Protein AF-0000000078699206 (afdb_homodimer)

Foldseek 3Di:
DQPPAQLVLLLCLQLVLLVLQVVQLVVCVVLQLPVLNVLSVQLNVLSNQLSNCVSVVDDDVHHNQVSLLSNLLSVQLNLLLLLLQQLLDQAPVVSVVSSVCRNVVLNVLSVVGSLPVCSSVVSSVVSNVNNCCRCVPPVVHGAQFAPVLQVLLVVLQVQLVVLVVVQNPVNNCRSSNSVSSNSNSNSNSSRSSNVGGPRTHCRSPNPDPPPPPPPPPDDPD/DQPPAQLVLLLCLQLVLLVLQVVQLVVCVVLQLPVLNVLSVQLNVLSNQLSNCVSVVDDDVHHNQVSLLSNLLSVQLNLLLLLLQQLLDQAPVVSVVSSVCRNVVLNVLSVVGSLPVCSSVVSSVVSNVNNCCRCVPPVVHGAQFAPVLQVLLVVLQVQLVVLVVVQNPVNNCRSSNSVSSNSNSNSNSSRSSNVGGPRTHCRSPNPDPPPPPPPPPPDPD

InterPro domains:
  IPR021910 NGX6/PGAP6/MYMK [PF12036] (9-184)

pLDDT: mean 90.47, std 16.62, range [20.59, 98.69]

Sequence (442 aa):
MRHGESPAILFIMTVLSHLTMLPTPYLFYRRNYIFEFCCAVFGLLASFMYHTTESFGTAIFLTEIEWHRLDNVGVISMMGIWYVYLCCFQNPFVDMSCKCFCVFFTLVVQQKNPWDIRLTVSPILLFSLFPIVKHCLVEQRPPSISGKHLAYGLLCSCIGIIFFILGLNEHADRYRLYHSAWHFFAGLSAFFFWVMVKAPGCTGSYGHHRHDFVVRGGAIMMRHGESPAILFIMTVLSHLTMLPTPYLFYRRNYIFEFCCAVFGLLASFMYHTTESFGTAIFLTEIEWHRLDNVGVISMMGIWYVYLCCFQNPFVDMSCKCFCVFFTLVVQQKNPWDIRLTVSPILLFSLFPIVKHCLVEQRPPSISGKHLAYGLLCSCIGIIFFILGLNEHADRYRLYHSAWHFFAGLSAFFFWVMVKAPGCTGSYGHHRHDFVVRGGAIM

Radius of gyration: 24.21 Å; Cα contacts (8 Å, |Δi|>4): 643; chains: 2; bounding box: 87×62×54 Å

Solvent-accessible surface area (backbone atoms only — not comparable to full-atom values): 22036 Å² total; per-residue (Å²): 111,67,84,92,53,59,40,66,57,27,30,50,41,48,52,57,21,47,60,44,42,50,60,41,40,50,49,22,58,75,60,42,25,52,69,59,23,50,49,44,49,51,19,51,51,26,41,48,51,19,45,47,18,53,32,66,56,42,65,70,96,37,46,44,69,56,26,41,25,47,20,48,34,22,53,49,18,51,53,25,35,49,28,48,54,61,46,34,39,75,48,50,63,61,46,52,49,52,37,48,46,30,42,54,52,34,47,57,48,32,64,62,43,63,83,42,61,69,52,57,48,48,56,49,58,57,35,49,44,49,31,47,45,45,24,63,66,69,66,62,46,78,71,59,61,40,67,66,34,43,50,52,15,48,52,29,36,55,55,13,50,54,24,39,61,61,22,66,46,61,88,76,19,68,60,36,48,32,42,18,46,16,40,32,24,42,18,47,14,52,38,27,57,61,64,15,50,72,64,67,34,27,77,49,41,62,6,65,73,80,75,73,74,77,78,76,79,70,66,90,114,111,66,84,94,55,59,40,65,58,27,31,50,42,48,53,56,21,47,59,43,41,48,61,41,39,50,48,22,58,75,59,43,25,52,70,60,22,50,47,45,51,51,17,52,52,26,40,49,52,20,45,48,19,53,30,64,58,43,64,69,96,37,45,45,69,57,25,42,25,46,20,48,33,22,54,51,18,50,52,24,34,50,27,49,53,60,46,35,40,75,49,52,63,60,44,52,50,51,36,48,44,30,42,54,50,34,46,58,48,33,64,63,43,63,82,43,62,68,52,56,49,48,57,49,57,57,34,49,44,49,31,46,46,44,24,63,65,72,66,60,47,78,71,61,61,39,65,68,32,44,49,52,16,49,51,27,37,54,54,12,50,54,24,39,62,61,24,68,46,61,87,76,19,69,62,35,48,33,41,17,48,16,41,31,25,41,18,46,13,52,36,26,55,62,66,14,50,72,66,68,33,27,76,48,41,64,6,65,71,79,76,74,74,76,76,79,79,64,69,91,111

Secondary structure (DSSP, 8-state):
--TTS-HHHHHHHHHHGGGGGTHHHHHHHHTT-HHHHHHHHHHHHHHHHHHHHHHHT--BSB-HHHHHHHHHHHHHHHHHHHHHHHTT-S-HHHHHHHHHHHHHHHHHHHHH-TT-HHHHHHHHHHHTHHHIIIIIIIS-S---B-HHHHHHHHHHHHHHHHHHHHHS-TTTSGGGHHHHHHHHHHHHHHHHHHHTBSS--STT-TTB-------------/--TTS-HHHHHHHHHHGGGGGSHHHHHHHHTT-HHHHHHHHHHHHHHHHHHHHHHHT--BSB-HHHHHHHHHHHHHHHHHHHHHHHTT-S-HHHHHHHHHHHHHHHHHHHHH-TT-HHHHHHHHHHHTHHHIIIIIIIS-S---B-HHHHHHHHHHHHHHHHHHHHHS-TTTSGGGHHHHHHHHHHHHHHHHHHHTBSS--STT-TTB----------TT-

Structure (mmCIF, N/CA/C/O backbone):
data_AF-0000000078699206-model_v1
#
loop_
_entity.id
_entity.type
_entity.pdbx_description
1 polymer 'Uncharacterized protein'
#
loop_
_atom_site.group_PDB
_atom_site.id
_atom_site.type_symbol
_atom_site.label_atom_id
_atom_site.label_alt_id
_atom_site.label_comp_id
_atom_site.label_asym_id
_atom_site.label_entity_id
_atom_site.label_seq_id
_atom_site.pdbx_PDB_ins_code
_atom_site.Cartn_x
_atom_site.Cartn_y
_atom_site.Cartn_z
_atom_site.occupancy
_atom_site.B_iso_or_equiv
_atom_site.auth_seq_id
_atom_site.auth_comp_id
_atom_site.auth_asym_id
_atom_site.auth_atom_id
_atom_site.pdbx_PDB_model_num
ATOM 1 N N . MET A 1 1 ? -17.766 -24.719 2.361 1 62.56 1 MET A N 1
ATOM 2 C CA . MET A 1 1 ? -16.953 -25.906 2.633 1 62.56 1 MET A CA 1
ATOM 3 C C . MET A 1 1 ? -17.078 -26.922 1.505 1 62.56 1 MET A C 1
ATOM 5 O O . MET A 1 1 ? -18.109 -26.969 0.823 1 62.56 1 MET A O 1
ATOM 9 N N . ARG A 1 2 ? -15.875 -27.344 1.104 1 73.69 2 ARG A N 1
ATOM 10 C CA . ARG A 1 2 ? -15.859 -28.312 0.014 1 73.69 2 ARG A CA 1
ATOM 11 C C . ARG A 1 2 ? -16.328 -29.672 0.494 1 73.69 2 ARG A C 1
ATOM 13 O O . ARG A 1 2 ? -15.781 -30.234 1.452 1 73.69 2 ARG A O 1
ATOM 20 N N . HIS A 1 3 ? -17.438 -30.062 0.023 1 74.56 3 HIS A N 1
ATOM 21 C CA . HIS A 1 3 ? -18.078 -31.281 0.479 1 74.56 3 HIS A CA 1
ATOM 22 C C . HIS A 1 3 ? -17.203 -32.5 0.211 1 74.56 3 HIS A C 1
ATOM 24 O O . HIS A 1 3 ? -16.688 -32.656 -0.896 1 74.56 3 HIS A O 1
ATOM 30 N N . GLY A 1 4 ? -16.891 -33.281 1.255 1 81.75 4 GLY A N 1
ATOM 31 C CA . GLY A 1 4 ? -16.188 -34.531 1.133 1 81.75 4 GLY A CA 1
ATOM 32 C C . GLY A 1 4 ? -14.688 -34.406 1.249 1 81.75 4 GLY A C 1
ATOM 33 O O . GLY A 1 4 ? -13.961 -35.406 1.114 1 81.75 4 GLY A O 1
ATOM 34 N N . GLU A 1 5 ? -14.25 -33.25 1.431 1 90.19 5 GLU A N 1
ATOM 35 C CA . GLU A 1 5 ? -12.805 -33.031 1.547 1 90.19 5 GLU A CA 1
ATOM 36 C C . GLU A 1 5 ? -12.414 -32.656 2.969 1 90.19 5 GLU A C 1
ATOM 38 O O . GLU A 1 5 ? -13.141 -31.891 3.633 1 90.19 5 GLU A O 1
ATOM 43 N N . SER A 1 6 ? -11.375 -33.281 3.441 1 93.31 6 SER A N 1
ATOM 44 C CA . SER A 1 6 ? -10.844 -32.938 4.754 1 93.31 6 SER A CA 1
ATOM 45 C C . SER A 1 6 ? -10.281 -31.5 4.75 1 93.31 6 SER A C 1
ATOM 47 O O . SER A 1 6 ? -9.414 -31.172 3.938 1 93.31 6 SER A O 1
ATOM 49 N N . PRO A 1 7 ? -10.805 -30.688 5.633 1 93.75 7 PRO A N 1
ATOM 50 C CA . PRO A 1 7 ? -10.266 -29.312 5.719 1 93.75 7 PRO A CA 1
ATOM 51 C C . PRO A 1 7 ? -8.773 -29.281 6.023 1 93.75 7 PRO A C 1
ATOM 53 O O . PRO A 1 7 ? -8.055 -28.422 5.516 1 93.75 7 PRO A O 1
ATOM 56 N N . ALA A 1 8 ? -8.359 -30.156 6.816 1 94.56 8 ALA A N 1
ATOM 57 C CA . ALA A 1 8 ? -6.953 -30.219 7.199 1 94.56 8 ALA A CA 1
ATOM 58 C C . ALA A 1 8 ? -6.066 -30.531 5.992 1 94.56 8 ALA A C 1
ATOM 60 O O . ALA A 1 8 ? -5.016 -29.906 5.816 1 94.56 8 ALA A O 1
ATOM 61 N N . ILE A 1 9 ? -6.438 -31.422 5.215 1 94.31 9 ILE A N 1
ATOM 62 C CA . ILE A 1 9 ? -5.656 -31.781 4.035 1 94.31 9 ILE A CA 1
ATOM 63 C C . ILE A 1 9 ? -5.672 -30.641 3.035 1 94.31 9 ILE A C 1
ATOM 65 O O . ILE A 1 9 ? -4.641 -30.297 2.447 1 94.31 9 ILE A O 1
ATOM 69 N N . LEU A 1 10 ? -6.805 -30.078 2.855 1 94.12 10 LEU A N 1
ATOM 70 C CA . LEU A 1 10 ? -6.93 -28.922 1.979 1 94.12 10 LEU A CA 1
ATOM 71 C C . LEU A 1 10 ? -5.984 -27.797 2.416 1 94.12 10 LEU A C 1
ATOM 73 O O . LEU A 1 10 ? -5.281 -27.219 1.589 1 94.12 10 LEU A O 1
ATOM 77 N N . PHE A 1 11 ? -6 -27.562 3.65 1 95.12 11 PHE A N 1
ATOM 78 C CA . PHE A 1 11 ? -5.145 -26.531 4.227 1 95.12 11 PHE A CA 1
ATOM 79 C C . PHE A 1 11 ? -3.674 -26.859 3.994 1 95.12 11 PHE A C 1
ATOM 81 O O . PHE A 1 11 ? -2.91 -26 3.539 1 95.12 11 PHE A O 1
ATOM 88 N N . ILE A 1 12 ? -3.268 -28 4.289 1 95.12 12 ILE A N 1
ATOM 89 C CA . ILE A 1 12 ? -1.873 -28.406 4.148 1 95.12 12 ILE A CA 1
ATOM 90 C C . ILE A 1 12 ? -1.442 -28.281 2.689 1 95.12 12 ILE A C 1
ATOM 92 O O . ILE A 1 12 ? -0.369 -27.75 2.395 1 95.12 12 ILE A O 1
ATOM 96 N N . MET A 1 13 ? -2.273 -28.703 1.798 1 94 13 MET A N 1
ATOM 97 C CA . MET A 1 13 ? -1.946 -28.656 0.376 1 94 13 MET A CA 1
ATOM 98 C C . MET A 1 13 ? -1.778 -27.219 -0.095 1 94 13 MET A C 1
ATOM 100 O O . MET A 1 13 ? -0.779 -26.875 -0.734 1 94 13 MET A O 1
ATOM 104 N N . THR A 1 14 ? -2.648 -26.391 0.267 1 93 14 THR A N 1
ATOM 105 C CA . THR A 1 14 ? -2.625 -25.016 -0.236 1 93 14 THR A CA 1
ATOM 106 C C . THR A 1 14 ? -1.537 -24.203 0.46 1 93 14 THR A C 1
ATOM 108 O O . THR A 1 14 ? -0.838 -23.422 -0.181 1 93 14 THR A O 1
ATOM 111 N N . VAL A 1 15 ? -1.318 -24.438 1.715 1 93.25 15 VAL A N 1
ATOM 112 C CA . VAL A 1 15 ? -0.371 -23.625 2.48 1 93.25 15 VAL A CA 1
ATOM 113 C C . VAL A 1 15 ? 1.051 -24.125 2.225 1 93.25 15 VAL A C 1
ATOM 115 O O . VAL A 1 15 ? 1.977 -23.328 2.078 1 93.25 15 VAL A O 1
ATOM 118 N N . LEU A 1 16 ? 1.208 -25.422 2.133 1 93.12 16 LEU A N 1
ATOM 119 C CA . LEU A 1 16 ? 2.525 -26 1.881 1 93.12 16 LEU A CA 1
ATOM 120 C C . LEU A 1 16 ? 3.064 -25.547 0.527 1 93.12 16 LEU A C 1
ATOM 122 O O . LEU A 1 16 ? 4.273 -25.359 0.365 1 93.12 16 LEU A O 1
ATOM 126 N N . SER A 1 17 ? 2.182 -25.359 -0.371 1 93.56 17 SER A N 1
ATOM 127 C CA . SER A 1 17 ? 2.59 -24.953 -1.713 1 93.56 17 SER A CA 1
ATOM 128 C C . SER A 1 17 ? 3.219 -23.562 -1.705 1 93.56 17 SER A C 1
ATOM 130 O O . SER A 1 17 ? 3.91 -23.188 -2.652 1 93.56 17 SER A O 1
ATOM 132 N N . HIS A 1 18 ? 3.051 -22.766 -0.599 1 95 18 HIS A N 1
ATOM 133 C CA . HIS A 1 18 ? 3.641 -21.438 -0.482 1 95 18 HIS A CA 1
ATOM 134 C C . HIS A 1 18 ? 5.137 -21.531 -0.201 1 95 18 HIS A C 1
ATOM 136 O O . HIS A 1 18 ? 5.852 -20.531 -0.315 1 95 18 HIS A O 1
ATOM 142 N N . LEU A 1 19 ? 5.66 -22.641 0.143 1 94.56 19 LEU A N 1
ATOM 143 C CA . LEU A 1 19 ? 7.059 -22.797 0.537 1 94.56 19 LEU A CA 1
ATOM 144 C C . LEU A 1 19 ? 7.988 -22.344 -0.583 1 94.56 19 LEU A C 1
ATOM 146 O O . LEU A 1 19 ? 9.031 -21.734 -0.324 1 94.56 19 LEU A O 1
ATOM 150 N N . THR A 1 20 ? 7.594 -22.594 -1.799 1 95.5 20 THR A N 1
ATOM 151 C CA . THR A 1 20 ? 8.445 -22.219 -2.924 1 95.5 20 THR A CA 1
ATOM 152 C C . THR A 1 20 ? 8.422 -20.719 -3.152 1 95.5 20 THR A C 1
ATOM 154 O O . THR A 1 20 ? 9.219 -20.188 -3.928 1 95.5 20 THR A O 1
ATOM 157 N N . MET A 1 21 ? 7.602 -20.031 -2.402 1 97.12 21 MET A N 1
ATOM 158 C CA . MET A 1 21 ? 7.516 -18.578 -2.549 1 97.12 21 MET A CA 1
ATOM 159 C C . MET A 1 21 ? 8.422 -17.875 -1.545 1 97.12 21 MET A C 1
ATOM 161 O O . MET A 1 21 ? 8.68 -16.672 -1.667 1 97.12 21 MET A O 1
ATOM 165 N N . LEU A 1 22 ? 9.023 -18.547 -0.66 1 97.38 22 LEU A N 1
ATOM 166 C CA . LEU A 1 22 ? 9.773 -17.953 0.443 1 97.38 22 LEU A CA 1
ATOM 167 C C . LEU A 1 22 ? 11.156 -17.5 -0.022 1 97.38 22 LEU A C 1
ATOM 169 O O . LEU A 1 22 ? 11.68 -16.5 0.476 1 97.38 22 LEU A O 1
ATOM 173 N N . PRO A 1 23 ? 11.789 -18.141 -0.976 1 97.56 23 PRO A N 1
ATOM 174 C CA . PRO A 1 23 ? 13.117 -17.703 -1.405 1 97.56 23 PRO A CA 1
ATOM 175 C C . PRO A 1 23 ? 13.117 -16.281 -1.965 1 97.56 23 PRO A C 1
ATOM 177 O O . PRO A 1 23 ? 14.102 -15.547 -1.815 1 97.56 23 PRO A O 1
ATOM 180 N N . THR A 1 24 ? 12.039 -15.883 -2.539 1 98.06 24 THR A N 1
ATOM 181 C CA . THR A 1 24 ? 12 -14.57 -3.174 1 98.06 24 THR A CA 1
ATOM 182 C C . THR A 1 24 ? 12.023 -13.461 -2.125 1 98.06 24 THR A C 1
ATOM 184 O O . THR A 1 24 ? 12.875 -12.57 -2.178 1 98.06 24 THR A O 1
ATOM 187 N N . PRO A 1 25 ? 11.172 -13.484 -1.112 1 98 25 PRO A N 1
ATOM 188 C CA . PRO A 1 25 ? 11.312 -12.461 -0.067 1 98 25 PRO A CA 1
ATOM 189 C C . PRO A 1 25 ? 12.648 -12.547 0.658 1 98 25 PRO A C 1
ATOM 191 O O . PRO A 1 25 ? 13.18 -11.523 1.101 1 98 25 PRO A O 1
ATOM 194 N N . TYR A 1 26 ? 13.141 -13.719 0.793 1 97.75 26 TYR A N 1
ATOM 195 C CA . TYR A 1 26 ? 14.469 -13.852 1.387 1 97.75 26 TYR A CA 1
ATOM 196 C C . TYR A 1 26 ? 15.523 -13.148 0.536 1 97.75 26 TYR A C 1
ATOM 198 O O . TYR A 1 26 ? 16.406 -12.461 1.064 1 97.75 26 TYR A O 1
ATOM 206 N N . LEU A 1 27 ? 15.469 -13.305 -0.713 1 97.19 27 LEU A N 1
ATOM 207 C CA . LEU A 1 27 ? 16.344 -12.594 -1.637 1 97.19 27 LEU A CA 1
ATOM 208 C C . LEU A 1 27 ? 16.203 -11.086 -1.47 1 97.19 27 LEU A C 1
ATOM 210 O O . LEU A 1 27 ? 17.203 -10.367 -1.447 1 97.19 27 LEU A O 1
ATOM 214 N N . PHE A 1 28 ? 14.961 -10.602 -1.391 1 97.5 28 PHE A N 1
ATOM 215 C CA . PHE A 1 28 ? 14.719 -9.172 -1.205 1 97.5 28 PHE A CA 1
ATOM 216 C C . PHE A 1 28 ? 15.391 -8.672 0.07 1 97.5 28 PHE A C 1
ATOM 218 O O . PHE A 1 28 ? 16 -7.605 0.076 1 97.5 28 PHE A O 1
ATOM 225 N N . TYR A 1 29 ? 15.227 -9.477 1.073 1 95.81 29 TYR A N 1
ATOM 226 C CA . TYR A 1 29 ? 15.836 -9.133 2.352 1 95.81 29 TYR A CA 1
ATOM 227 C C . TYR A 1 29 ? 17.359 -9.047 2.229 1 95.81 29 TYR A C 1
ATOM 229 O O . TYR A 1 29 ? 17.969 -8.078 2.674 1 95.81 29 TYR A O 1
ATOM 237 N N . ARG A 1 30 ? 17.969 -9.93 1.562 1 94.94 30 ARG A N 1
ATOM 238 C CA . ARG A 1 30 ? 19.422 -10.008 1.42 1 94.94 30 ARG A CA 1
ATOM 239 C C . ARG A 1 30 ? 19.938 -8.875 0.546 1 94.94 30 ARG A C 1
ATOM 241 O O . ARG A 1 30 ? 21.047 -8.383 0.764 1 94.94 30 ARG A O 1
ATOM 248 N N . ARG A 1 31 ? 19.172 -8.445 -0.376 1 94 31 ARG A N 1
ATOM 249 C CA . ARG A 1 31 ? 19.609 -7.434 -1.327 1 94 31 ARG A CA 1
ATOM 250 C C . ARG A 1 31 ? 19.156 -6.043 -0.896 1 94 31 ARG A C 1
ATOM 252 O O . ARG A 1 31 ? 19.344 -5.07 -1.631 1 94 31 ARG A O 1
ATOM 259 N N . ASN A 1 32 ? 18.422 -6 0.175 1 92.5 32 ASN A N 1
ATOM 260 C CA . ASN A 1 32 ? 17.938 -4.746 0.733 1 92.5 32 ASN A CA 1
ATOM 261 C C . ASN A 1 32 ? 16.875 -4.109 -0.163 1 92.5 32 ASN A C 1
ATOM 263 O O . ASN A 1 32 ? 16.859 -2.889 -0.336 1 92.5 32 ASN A O 1
ATOM 267 N N . TYR A 1 33 ? 16.172 -5.008 -0.853 1 95.75 33 TYR A N 1
ATOM 268 C CA . TYR A 1 33 ? 14.953 -4.578 -1.538 1 95.75 33 TYR A CA 1
ATOM 269 C C . TYR A 1 33 ? 13.789 -4.461 -0.561 1 95.75 33 TYR A C 1
ATOM 271 O O . TYR A 1 33 ? 12.867 -5.285 -0.575 1 95.75 33 TYR A O 1
ATOM 279 N N . ILE A 1 34 ? 13.805 -3.467 0.218 1 94.69 34 ILE A N 1
ATOM 280 C CA . ILE A 1 34 ? 12.977 -3.389 1.417 1 94.69 34 ILE A CA 1
ATOM 281 C C . ILE A 1 34 ? 11.5 -3.293 1.023 1 94.69 34 ILE A C 1
ATOM 283 O O . ILE A 1 34 ? 10.656 -4.012 1.564 1 94.69 34 ILE A O 1
ATOM 287 N N . PHE A 1 35 ? 11.188 -2.422 0.13 1 96.81 35 PHE A N 1
ATOM 288 C CA . PHE A 1 35 ? 9.812 -2.258 -0.307 1 96.81 35 PHE A CA 1
ATOM 289 C C . PHE A 1 35 ? 9.266 -3.559 -0.884 1 96.81 35 PHE A C 1
ATOM 291 O O . PHE A 1 35 ? 8.156 -3.973 -0.553 1 96.81 35 PHE A O 1
ATOM 298 N N . GLU A 1 36 ? 10.055 -4.211 -1.727 1 98 36 GLU A N 1
ATOM 299 C CA . GLU A 1 36 ? 9.688 -5.496 -2.312 1 98 36 GLU A CA 1
ATOM 300 C C . GLU A 1 36 ? 9.461 -6.551 -1.232 1 98 36 GLU A C 1
ATOM 302 O O . GLU A 1 36 ? 8.508 -7.328 -1.303 1 98 36 GLU A O 1
ATOM 307 N N . PHE A 1 37 ? 10.391 -6.52 -0.327 1 98 37 PHE A N 1
ATOM 308 C CA . PHE A 1 37 ? 10.297 -7.461 0.784 1 98 37 PHE A CA 1
ATOM 309 C C . PHE A 1 37 ? 8.969 -7.305 1.518 1 98 37 PHE A C 1
ATOM 311 O O . PHE A 1 37 ? 8.258 -8.289 1.737 1 98 37 PHE A O 1
ATOM 318 N N . CYS A 1 38 ? 8.586 -6.117 1.856 1 97.94 38 CYS A N 1
ATOM 319 C CA . CYS A 1 38 ? 7.355 -5.84 2.596 1 97.94 38 CYS A CA 1
ATOM 320 C C . CYS A 1 38 ? 6.129 -6.242 1.786 1 97.94 38 CYS A C 1
ATOM 322 O O . CYS A 1 38 ? 5.207 -6.867 2.316 1 97.94 38 CYS A O 1
ATOM 324 N N . CYS A 1 39 ? 6.117 -5.902 0.538 1 98.56 39 CYS A N 1
ATOM 325 C CA . CYS A 1 39 ? 4.996 -6.242 -0.329 1 98.56 39 CYS A CA 1
ATOM 326 C C . CYS A 1 39 ? 4.855 -7.754 -0.471 1 98.56 39 CYS A C 1
ATOM 328 O O . CYS A 1 39 ? 3.74 -8.281 -0.458 1 98.56 39 CYS A O 1
ATOM 330 N N . ALA A 1 40 ? 6.012 -8.406 -0.608 1 98.44 40 ALA A N 1
ATOM 331 C CA . ALA A 1 40 ? 5.988 -9.859 -0.753 1 98.44 40 ALA A CA 1
ATOM 332 C C . ALA A 1 40 ? 5.465 -10.531 0.516 1 98.44 40 ALA A C 1
ATOM 334 O O . ALA A 1 40 ? 4.66 -11.461 0.448 1 98.44 40 ALA A O 1
ATOM 335 N N . VAL A 1 41 ? 5.883 -10.062 1.604 1 98.06 41 VAL A N 1
ATOM 336 C CA . VAL A 1 41 ? 5.445 -10.625 2.879 1 98.06 41 VAL A CA 1
ATOM 337 C C . VAL A 1 41 ? 3.947 -10.391 3.061 1 98.06 41 VAL A C 1
ATOM 339 O O . VAL A 1 41 ? 3.217 -11.289 3.484 1 98.06 41 VAL A O 1
ATOM 342 N N . PHE A 1 42 ? 3.5 -9.234 2.74 1 98.62 42 PHE A N 1
ATOM 343 C CA . PHE A 1 42 ? 2.072 -8.945 2.811 1 98.62 42 PHE A CA 1
ATOM 344 C C . PHE A 1 42 ? 1.282 -9.914 1.937 1 98.62 42 PHE A C 1
ATOM 346 O O . PHE A 1 42 ? 0.267 -10.461 2.369 1 98.62 42 PHE A O 1
ATOM 353 N N . GLY A 1 43 ? 1.755 -10.047 0.708 1 98 43 GLY A N 1
ATOM 354 C CA . GLY A 1 43 ? 1.079 -10.953 -0.205 1 98 43 GLY A CA 1
ATOM 355 C C . GLY A 1 43 ? 1.017 -12.383 0.308 1 98 43 GLY A C 1
ATOM 356 O O . GLY A 1 43 ? -0.024 -13.039 0.213 1 98 43 GLY A O 1
ATOM 357 N N . LEU A 1 44 ? 2.129 -12.82 0.854 1 97.69 44 LEU A N 1
ATOM 358 C CA . LEU A 1 44 ? 2.197 -14.18 1.377 1 97.69 44 LEU A CA 1
ATOM 359 C C . LEU A 1 44 ? 1.251 -14.359 2.561 1 97.69 44 LEU A C 1
ATOM 361 O O . LEU A 1 44 ? 0.553 -15.367 2.656 1 97.69 44 LEU A O 1
ATOM 365 N N . LEU A 1 45 ? 1.179 -13.367 3.396 1 97.44 45 LEU A N 1
ATOM 366 C CA . LEU A 1 45 ? 0.309 -13.43 4.566 1 97.44 45 LEU A CA 1
ATOM 367 C C . LEU A 1 45 ? -1.159 -13.398 4.152 1 97.44 45 LEU A C 1
ATOM 369 O O . LEU A 1 45 ? -1.975 -14.148 4.695 1 97.44 45 LEU A O 1
ATOM 373 N N . ALA A 1 46 ? -1.471 -12.57 3.236 1 98.06 46 ALA A N 1
ATOM 374 C CA . ALA A 1 46 ? -2.844 -12.508 2.744 1 98.06 46 ALA A CA 1
ATOM 375 C C . ALA A 1 46 ? -3.262 -13.828 2.105 1 98.06 46 ALA A C 1
ATOM 377 O O . ALA A 1 46 ? -4.375 -14.305 2.324 1 98.06 46 ALA A O 1
ATOM 378 N N . SER A 1 47 ? -2.355 -14.414 1.343 1 97.38 47 SER A N 1
ATOM 379 C CA . SER A 1 47 ? -2.635 -15.695 0.71 1 97.38 47 SER A CA 1
ATOM 380 C C . SER A 1 47 ? -2.809 -16.797 1.75 1 97.38 47 SER A C 1
ATOM 382 O O . SER A 1 47 ? -3.703 -17.641 1.63 1 97.38 47 SER A O 1
ATOM 384 N N . PHE A 1 48 ? -1.979 -16.766 2.701 1 96.75 48 PHE A N 1
ATOM 385 C CA . PHE A 1 48 ? -2.082 -17.734 3.799 1 96.75 48 PHE A CA 1
ATOM 386 C C . PHE A 1 48 ? -3.445 -17.625 4.477 1 96.75 48 PHE A C 1
ATOM 388 O O . PHE A 1 48 ? -4.113 -18.641 4.688 1 96.75 48 PHE A O 1
ATOM 395 N N . MET A 1 49 ? -3.881 -16.453 4.777 1 97.25 49 MET A N 1
ATOM 396 C CA . MET A 1 49 ? -5.156 -16.25 5.457 1 97.25 49 MET A CA 1
ATOM 397 C C . MET A 1 49 ? -6.32 -16.625 4.551 1 97.25 49 MET A C 1
ATOM 399 O O . MET A 1 49 ? -7.305 -17.219 5.008 1 97.25 49 MET A O 1
ATOM 403 N N . TYR A 1 50 ? -6.191 -16.297 3.301 1 96.5 50 TYR A N 1
ATOM 404 C CA . TYR A 1 50 ? -7.227 -16.641 2.334 1 96.5 50 TYR A CA 1
ATOM 405 C C . TYR A 1 50 ? -7.441 -18.156 2.289 1 96.5 50 TYR A C 1
ATOM 407 O O . TYR A 1 50 ? -8.57 -18.625 2.436 1 96.5 50 TYR A O 1
ATOM 415 N N . HIS A 1 51 ? -6.43 -18.875 2.146 1 95.25 51 HIS A N 1
ATOM 416 C CA . HIS A 1 51 ? -6.543 -20.328 2.008 1 95.25 51 HIS A CA 1
ATOM 417 C C . HIS A 1 51 ? -6.922 -20.984 3.334 1 95.25 51 HIS A C 1
ATOM 419 O O . HIS A 1 51 ? -7.582 -22.016 3.352 1 95.25 51 HIS A O 1
ATOM 425 N N . THR A 1 52 ? -6.457 -20.359 4.441 1 95.31 52 THR A N 1
ATOM 426 C CA . THR A 1 52 ? -6.906 -20.844 5.738 1 95.31 52 THR A CA 1
ATOM 427 C C . THR A 1 52 ? -8.422 -20.703 5.875 1 95.31 52 THR A C 1
ATOM 429 O O . THR A 1 52 ? -9.102 -21.672 6.242 1 95.31 52 THR A O 1
ATOM 432 N N . THR A 1 53 ? -8.938 -19.562 5.527 1 95.38 53 THR A N 1
ATOM 433 C CA . THR A 1 53 ? -10.375 -19.344 5.613 1 95.38 53 THR A CA 1
ATOM 434 C C . THR A 1 53 ? -11.125 -20.234 4.621 1 95.38 53 THR A C 1
ATOM 436 O O . THR A 1 53 ? -12.211 -20.719 4.922 1 95.38 53 THR A O 1
ATOM 439 N N . GLU A 1 54 ? -10.594 -20.391 3.508 1 91.94 54 GLU A N 1
ATOM 440 C CA . GLU A 1 54 ? -11.18 -21.266 2.504 1 91.94 54 GLU A CA 1
ATOM 441 C C . GLU A 1 54 ? -11.227 -22.703 2.992 1 91.94 54 GLU A C 1
ATOM 443 O O . GLU A 1 54 ? -12.242 -23.391 2.842 1 91.94 54 GLU A O 1
ATOM 448 N N . SER A 1 55 ? -10.164 -23.156 3.557 1 92.81 55 SER A N 1
ATOM 449 C CA . SER A 1 55 ? -10.031 -24.562 3.963 1 92.81 55 SER A CA 1
ATOM 450 C C . SER A 1 55 ? -10.969 -24.891 5.117 1 92.81 55 SER A C 1
ATOM 452 O O . SER A 1 55 ? -11.555 -25.969 5.152 1 92.81 55 SER A O 1
ATOM 454 N N . PHE A 1 56 ? -11.156 -23.984 6.004 1 94.44 56 PHE A N 1
ATOM 455 C CA . PHE A 1 56 ? -11.914 -24.281 7.211 1 94.44 56 PHE A CA 1
ATOM 456 C C . PHE A 1 56 ? -13.305 -23.656 7.148 1 94.44 56 PHE A C 1
ATOM 458 O O . PHE A 1 56 ? -14.141 -23.891 8.031 1 94.44 56 PHE A O 1
ATOM 465 N N . GLY A 1 57 ? -13.531 -22.938 6.188 1 92.19 57 GLY A N 1
ATOM 466 C CA . GLY A 1 57 ? -14.852 -22.375 5.973 1 92.19 57 GLY A CA 1
ATOM 467 C C . GLY A 1 57 ? -15.266 -21.406 7.062 1 92.19 57 GLY A C 1
ATOM 468 O O . GLY A 1 57 ? -16.422 -21.406 7.496 1 92.19 57 GLY A O 1
ATOM 469 N N . THR A 1 58 ? -14.281 -20.75 7.633 1 92.31 58 THR A N 1
ATOM 470 C CA . THR A 1 58 ? -14.562 -19.812 8.719 1 92.31 58 THR A CA 1
ATOM 471 C C . THR A 1 58 ? -13.828 -18.5 8.492 1 92.31 58 THR A C 1
ATOM 473 O O . THR A 1 58 ? -12.734 -18.469 7.922 1 92.31 58 THR A O 1
ATOM 476 N N . ALA A 1 59 ? -14.523 -17.484 8.875 1 95.06 59 ALA A N 1
ATOM 477 C CA . ALA A 1 59 ? -13.898 -16.156 8.836 1 95.06 59 ALA A CA 1
ATOM 478 C C . ALA A 1 59 ? -12.859 -16.016 9.938 1 95.06 59 ALA A C 1
ATOM 480 O O . ALA A 1 59 ? -13.078 -16.469 11.07 1 95.06 59 ALA A O 1
ATOM 481 N N . ILE A 1 60 ? -11.766 -15.508 9.578 1 95.81 60 ILE A N 1
ATOM 482 C CA . ILE A 1 60 ? -10.742 -15.102 10.531 1 95.81 60 ILE A CA 1
ATOM 483 C C . ILE A 1 60 ? -10.531 -13.586 10.445 1 95.81 60 ILE A C 1
ATOM 485 O O . ILE A 1 60 ? -9.758 -13.117 9.609 1 95.81 60 ILE A O 1
ATOM 489 N N . PHE A 1 61 ? -11.164 -12.828 11.289 1 96.19 61 PHE A N 1
ATOM 490 C CA . PHE A 1 61 ? -11.234 -11.375 11.258 1 96.19 61 PHE A CA 1
ATOM 491 C C . PHE A 1 61 ? -11.922 -10.891 9.984 1 96.19 61 PHE A C 1
ATOM 493 O O . PHE A 1 61 ? -12.859 -10.094 10.047 1 96.19 61 PHE A O 1
ATOM 500 N N . LEU A 1 62 ? -11.555 -11.398 8.82 1 97.75 62 LEU A N 1
ATOM 501 C CA . LEU A 1 62 ? -12.164 -11.133 7.527 1 97.75 62 LEU A CA 1
ATOM 502 C C . LEU A 1 62 ? -12.789 -12.398 6.953 1 97.75 62 LEU A C 1
ATOM 504 O O . LEU A 1 62 ? -12.422 -13.508 7.348 1 97.75 62 LEU A O 1
ATOM 508 N N . THR A 1 63 ? -13.711 -12.148 6.078 1 96.94 63 THR A N 1
ATOM 509 C CA . THR A 1 63 ? -14.312 -13.266 5.352 1 96.94 63 THR A CA 1
ATOM 510 C C . THR A 1 63 ? -13.383 -13.758 4.246 1 96.94 63 THR A C 1
ATOM 512 O O . THR A 1 63 ? -12.383 -13.102 3.934 1 96.94 63 THR A O 1
ATOM 515 N N . GLU A 1 64 ? -13.734 -14.883 3.689 1 94.94 64 GLU A N 1
ATOM 516 C CA . GLU A 1 64 ? -12.953 -15.484 2.613 1 94.94 64 GLU A CA 1
ATOM 517 C C . GLU A 1 64 ? -12.789 -14.516 1.442 1 94.94 64 GLU A C 1
ATOM 519 O O . GLU A 1 64 ? -11.68 -14.328 0.938 1 94.94 64 GLU A O 1
ATOM 524 N N . ILE A 1 65 ? -13.859 -13.914 1.013 1 95 65 ILE A N 1
ATOM 525 C CA . ILE A 1 65 ? -13.812 -13.039 -0.15 1 95 65 ILE A CA 1
ATOM 526 C C . ILE A 1 65 ? -12.969 -11.805 0.173 1 95 65 ILE A C 1
ATOM 528 O O . ILE A 1 65 ? -12.258 -11.281 -0.692 1 95 65 ILE A O 1
ATOM 532 N N . GLU A 1 66 ? -12.984 -11.32 1.402 1 97.44 66 GLU A N 1
ATOM 533 C CA . GLU A 1 66 ? -12.195 -10.172 1.82 1 97.44 66 GLU A CA 1
ATOM 534 C C . GLU A 1 66 ? -10.703 -10.5 1.833 1 97.44 66 GLU A C 1
ATOM 536 O O . GLU A 1 66 ? -9.883 -9.695 1.39 1 97.44 66 GLU A O 1
ATOM 541 N N . TRP A 1 67 ? -10.398 -11.664 2.283 1 97.69 67 TRP A N 1
ATOM 542 C CA . TRP A 1 67 ? -9.008 -12.094 2.225 1 97.69 67 TRP A CA 1
ATOM 543 C C . TRP A 1 67 ? -8.57 -12.344 0.783 1 97.69 67 TRP A C 1
ATOM 545 O O . TRP A 1 67 ? -7.422 -12.086 0.42 1 97.69 67 TRP A O 1
ATOM 555 N N . HIS A 1 68 ? -9.461 -12.883 -0.021 1 96.56 68 HIS A N 1
ATOM 556 C CA . HIS A 1 68 ? -9.156 -13.102 -1.432 1 96.56 68 HIS A CA 1
ATOM 557 C C . HIS A 1 68 ? -8.797 -11.789 -2.121 1 96.56 68 HIS A C 1
ATOM 559 O O . HIS A 1 68 ? -7.883 -11.742 -2.943 1 96.56 68 HIS A O 1
ATOM 565 N N . ARG A 1 69 ? -9.461 -10.773 -1.769 1 97.94 69 ARG A N 1
ATOM 566 C CA . ARG A 1 69 ? -9.18 -9.445 -2.305 1 97.94 69 ARG A CA 1
ATOM 567 C C . ARG A 1 69 ? -7.762 -9.008 -1.969 1 97.94 69 ARG A C 1
ATOM 569 O O . ARG A 1 69 ? -7.023 -8.547 -2.844 1 97.94 69 ARG A O 1
ATOM 576 N N . LEU A 1 70 ? -7.426 -9.148 -0.713 1 98.44 70 LEU A N 1
ATOM 577 C CA . LEU A 1 70 ? -6.09 -8.758 -0.275 1 98.44 70 LEU A CA 1
ATOM 578 C C . LEU A 1 70 ? -5.027 -9.648 -0.903 1 98.44 70 LEU A C 1
ATOM 580 O O . LEU A 1 70 ? -3.926 -9.188 -1.217 1 98.44 70 LEU A O 1
ATOM 584 N N . ASP A 1 71 ? -5.316 -10.93 -1.042 1 97.75 71 ASP A N 1
ATOM 585 C CA . ASP A 1 71 ? -4.438 -11.859 -1.738 1 97.75 71 ASP A CA 1
ATOM 586 C C . ASP A 1 71 ? -4.16 -11.391 -3.166 1 97.75 71 ASP A C 1
ATOM 588 O O . ASP A 1 71 ? -3.008 -11.344 -3.598 1 97.75 71 ASP A O 1
ATOM 592 N N . ASN A 1 72 ? -5.219 -11.008 -3.855 1 97.62 72 ASN A N 1
ATOM 593 C CA . ASN A 1 72 ? -5.082 -10.477 -5.207 1 97.62 72 ASN A CA 1
ATOM 594 C C . ASN A 1 72 ? -4.254 -9.195 -5.223 1 97.62 72 ASN A C 1
ATOM 596 O O . ASN A 1 72 ? -3.43 -8.992 -6.117 1 97.62 72 ASN A O 1
ATOM 600 N N . VAL A 1 73 ? -4.469 -8.352 -4.277 1 98.38 73 VAL A N 1
ATOM 601 C CA . VAL A 1 73 ? -3.697 -7.117 -4.184 1 98.38 73 VAL A CA 1
ATOM 602 C C . VAL A 1 73 ? -2.211 -7.445 -4.055 1 98.38 73 VAL A C 1
ATOM 604 O O . VAL A 1 73 ? -1.376 -6.836 -4.727 1 98.38 73 VAL A O 1
ATOM 607 N N . GLY A 1 74 ? -1.956 -8.414 -3.201 1 98.12 74 GLY A N 1
ATOM 608 C CA . GLY A 1 74 ? -0.572 -8.812 -3.008 1 98.12 74 GLY A CA 1
ATOM 609 C C . GLY A 1 74 ? 0.078 -9.344 -4.27 1 98.12 74 GLY A C 1
ATOM 610 O O . GLY A 1 74 ? 1.122 -8.844 -4.695 1 98.12 74 GLY A O 1
ATOM 611 N N . VAL A 1 75 ? -0.513 -10.266 -4.914 1 96.25 75 VAL A N 1
ATOM 612 C CA . VAL A 1 75 ? 0.098 -10.969 -6.039 1 96.25 75 VAL A CA 1
ATOM 613 C C . VAL A 1 75 ? 0.18 -10.031 -7.242 1 96.25 75 VAL A C 1
ATOM 615 O O . VAL A 1 75 ? 1.214 -9.961 -7.91 1 96.25 75 VAL A O 1
ATOM 618 N N . ILE A 1 76 ? -0.878 -9.289 -7.516 1 97.88 76 ILE A N 1
ATOM 619 C CA . ILE A 1 76 ? -0.91 -8.406 -8.672 1 97.88 76 ILE A CA 1
ATOM 620 C C . ILE A 1 76 ? 0.096 -7.273 -8.484 1 97.88 76 ILE A C 1
ATOM 622 O O . ILE A 1 76 ? 0.813 -6.91 -9.422 1 97.88 76 ILE A O 1
ATOM 626 N N . SER A 1 77 ? 0.134 -6.73 -7.297 1 98.69 77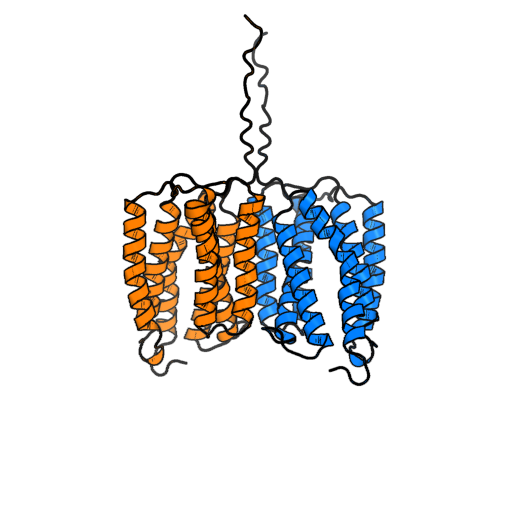 SER A N 1
ATOM 627 C CA . SER A 1 77 ? 1.114 -5.688 -7.008 1 98.69 77 SER A CA 1
ATOM 628 C C . SER A 1 77 ? 2.537 -6.195 -7.219 1 98.69 77 SER A C 1
ATOM 630 O O . SER A 1 77 ? 3.373 -5.492 -7.789 1 98.69 77 SER A O 1
ATOM 632 N N . MET A 1 78 ? 2.793 -7.414 -6.75 1 98.38 78 MET A N 1
ATOM 633 C CA . MET A 1 78 ? 4.137 -7.969 -6.883 1 98.38 78 MET A CA 1
ATOM 634 C C . MET A 1 78 ? 4.496 -8.18 -8.352 1 98.38 78 MET A C 1
ATOM 636 O O . MET A 1 78 ? 5.652 -8.023 -8.742 1 98.38 78 MET A O 1
ATOM 640 N N . MET A 1 79 ? 3.545 -8.531 -9.117 1 97.62 79 MET A N 1
ATOM 641 C CA . MET A 1 79 ? 3.795 -8.648 -10.555 1 97.62 79 MET A CA 1
ATOM 642 C C . MET A 1 79 ? 4.125 -7.289 -11.156 1 97.62 79 MET A C 1
ATOM 644 O O . MET A 1 79 ? 5.043 -7.172 -11.977 1 97.62 79 MET A O 1
ATOM 648 N N . GLY A 1 80 ? 3.389 -6.336 -10.773 1 98.62 80 GLY A N 1
ATOM 649 C CA . GLY A 1 80 ? 3.688 -4.984 -11.219 1 98.62 80 GLY A CA 1
ATOM 650 C C . GLY A 1 80 ? 5.062 -4.504 -10.789 1 98.62 80 GLY A C 1
ATOM 651 O O . GLY A 1 80 ? 5.805 -3.928 -11.586 1 98.62 80 GLY A O 1
ATOM 652 N N . ILE A 1 81 ? 5.371 -4.715 -9.562 1 98.62 81 ILE A N 1
ATOM 653 C CA . ILE A 1 81 ? 6.66 -4.312 -9.008 1 98.62 81 ILE A CA 1
ATOM 654 C C . ILE A 1 81 ? 7.785 -5.02 -9.758 1 98.62 81 ILE A C 1
ATOM 656 O O . ILE A 1 81 ? 8.844 -4.434 -9.992 1 98.62 81 ILE A O 1
ATOM 660 N N . TRP A 1 82 ? 7.562 -6.254 -10.125 1 98.38 82 TRP A N 1
ATOM 661 C CA . TRP A 1 82 ? 8.547 -6.984 -10.914 1 98.38 82 TRP A CA 1
ATOM 662 C C . TRP A 1 82 ? 8.742 -6.336 -12.281 1 98.38 82 TRP A C 1
ATOM 664 O O . TRP A 1 82 ? 9.867 -6.211 -12.766 1 98.38 82 TRP A O 1
ATOM 674 N N . TYR A 1 83 ? 7.648 -5.891 -12.914 1 98.44 83 TYR A N 1
ATOM 675 C CA . TYR A 1 83 ? 7.758 -5.188 -14.188 1 98.44 83 TYR A CA 1
ATOM 676 C C . TYR A 1 83 ? 8.578 -3.912 -14.039 1 98.44 83 TYR A C 1
ATOM 678 O O . TYR A 1 83 ? 9.398 -3.588 -14.906 1 98.44 83 TYR A O 1
ATOM 686 N N . VAL A 1 84 ? 8.344 -3.213 -12.961 1 98.44 84 VAL A N 1
ATOM 687 C CA . VAL A 1 84 ? 9.109 -1.995 -12.703 1 98.44 84 VAL A CA 1
ATOM 688 C C . VAL A 1 84 ? 10.578 -2.34 -1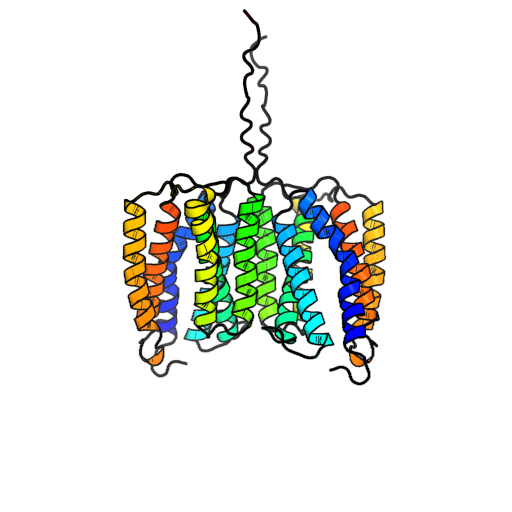2.484 1 98.44 84 VAL A C 1
ATOM 690 O O . VAL A 1 84 ? 11.469 -1.634 -12.969 1 98.44 84 VAL A O 1
ATOM 693 N N . TYR A 1 85 ? 10.82 -3.422 -11.773 1 97.81 85 TYR A N 1
ATOM 694 C CA . TYR A 1 85 ? 12.172 -3.914 -11.547 1 97.81 85 TYR A CA 1
ATOM 695 C C . TYR A 1 85 ? 12.891 -4.16 -12.867 1 97.81 85 TYR A C 1
ATOM 697 O O . TYR A 1 85 ? 14.07 -3.838 -13.008 1 97.81 85 TYR A O 1
ATOM 705 N N . LEU A 1 86 ? 12.203 -4.641 -13.82 1 97.5 86 LEU A N 1
ATOM 706 C CA . LEU A 1 86 ? 12.773 -4.957 -15.125 1 97.5 86 LEU A CA 1
ATOM 707 C C . LEU A 1 86 ? 13.18 -3.688 -15.867 1 97.5 86 LEU A C 1
ATOM 709 O O . LEU A 1 86 ? 13.969 -3.742 -16.812 1 97.5 86 LEU A O 1
ATOM 713 N N . CYS A 1 87 ? 12.641 -2.609 -15.469 1 97.25 87 CYS A N 1
ATOM 714 C CA . CYS A 1 87 ? 12.977 -1.352 -16.125 1 97.25 87 CYS A CA 1
ATOM 715 C C . CYS A 1 87 ? 14.375 -0.891 -15.742 1 97.25 87 CYS A C 1
ATOM 717 O O . CYS A 1 87 ? 14.977 -0.061 -16.422 1 97.25 87 CYS A O 1
ATOM 719 N N . CYS A 1 88 ? 14.859 -1.34 -14.562 1 96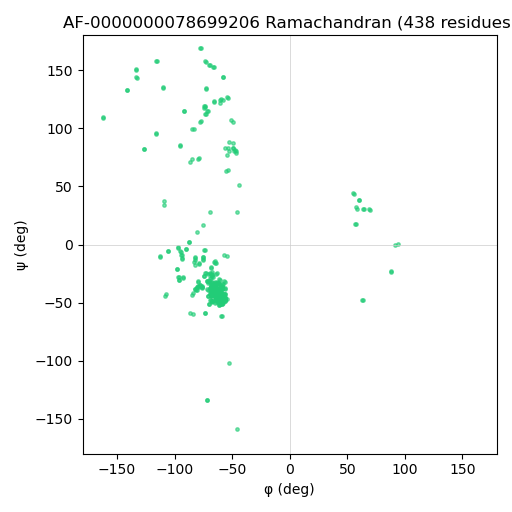.12 88 CYS A N 1
ATOM 720 C CA . CYS A 1 88 ? 16.188 -0.975 -14.102 1 96.12 88 CYS A CA 1
ATOM 721 C C . CYS A 1 88 ? 16.359 0.539 -14.039 1 96.12 88 CYS A C 1
ATOM 723 O O . CYS A 1 88 ? 17.344 1.078 -14.523 1 96.12 88 CYS A O 1
ATOM 725 N N . PHE A 1 89 ? 15.312 1.221 -13.5 1 95.19 89 PHE A N 1
ATOM 726 C CA . PHE A 1 89 ? 15.375 2.672 -13.375 1 95.19 89 PHE A CA 1
ATOM 727 C C . PHE A 1 89 ? 16.578 3.092 -12.539 1 95.19 89 PHE A C 1
ATOM 729 O O . PHE A 1 89 ? 16.875 2.455 -11.523 1 95.19 89 PHE A O 1
ATOM 736 N N . GLN A 1 90 ? 17.156 4.219 -12.938 1 92.81 90 GLN A N 1
ATOM 737 C CA . GLN A 1 90 ? 18.266 4.781 -12.18 1 92.81 90 GLN A CA 1
ATOM 738 C C . GLN A 1 90 ? 17.797 5.891 -11.242 1 92.81 90 GLN A C 1
ATOM 740 O O . GLN A 1 90 ? 18.5 6.254 -10.297 1 92.81 90 GLN A O 1
ATOM 745 N N . ASN A 1 91 ? 16.688 6.414 -11.547 1 92.88 91 ASN A N 1
ATOM 746 C CA . ASN A 1 91 ? 16.094 7.473 -10.734 1 92.88 91 ASN A CA 1
ATOM 747 C C . ASN A 1 91 ? 15.156 6.91 -9.664 1 92.88 91 ASN A C 1
ATOM 749 O O . ASN A 1 91 ? 14.102 6.363 -9.984 1 92.88 91 ASN A O 1
ATOM 753 N N . PRO A 1 92 ? 15.445 7.055 -8.414 1 92.06 92 PRO A N 1
ATOM 754 C CA . PRO A 1 92 ? 14.641 6.48 -7.332 1 92.06 92 PRO A CA 1
ATOM 755 C C . PRO A 1 92 ? 13.219 7.027 -7.305 1 92.06 92 PRO A C 1
ATOM 757 O O . PRO A 1 92 ? 12.289 6.316 -6.914 1 92.06 92 PRO A O 1
ATOM 760 N N . PHE A 1 93 ? 13.078 8.273 -7.656 1 92.62 93 PHE A N 1
ATOM 761 C CA . PHE A 1 93 ? 11.75 8.867 -7.668 1 92.62 93 PHE A CA 1
ATOM 762 C C . PHE A 1 93 ? 10.836 8.141 -8.648 1 92.62 93 PHE A C 1
ATOM 764 O O . PHE A 1 93 ? 9.703 7.801 -8.32 1 92.62 93 PHE A O 1
ATOM 771 N N . VAL A 1 94 ? 11.383 7.895 -9.812 1 94.88 94 VAL A N 1
ATOM 772 C CA . VAL A 1 94 ? 10.609 7.215 -10.852 1 94.88 94 VAL A CA 1
ATOM 773 C C . VAL A 1 94 ? 10.352 5.77 -10.438 1 94.88 94 VAL A C 1
ATOM 775 O O . VAL A 1 94 ? 9.219 5.281 -10.523 1 94.88 94 VAL A O 1
ATOM 778 N N . ASP A 1 95 ? 11.305 5.109 -9.938 1 96.12 95 ASP A N 1
ATOM 779 C CA . ASP A 1 95 ? 11.219 3.705 -9.547 1 96.12 95 ASP A CA 1
ATOM 780 C C . ASP A 1 95 ? 10.156 3.502 -8.461 1 96.12 95 ASP A C 1
ATOM 782 O O . ASP A 1 95 ? 9.203 2.746 -8.656 1 96.12 95 ASP A O 1
ATOM 786 N N . MET A 1 96 ? 10.234 4.273 -7.426 1 95.75 96 MET A N 1
ATOM 787 C CA . MET A 1 96 ? 9.32 4.125 -6.297 1 95.75 96 MET A CA 1
ATOM 788 C C . MET A 1 96 ? 7.918 4.578 -6.668 1 95.75 96 MET A C 1
ATOM 790 O O . MET A 1 96 ? 6.93 3.969 -6.25 1 95.75 96 MET A O 1
ATOM 794 N N . SER A 1 97 ? 7.836 5.637 -7.434 1 96.75 97 SER A N 1
ATOM 795 C CA . SER A 1 97 ? 6.52 6.102 -7.859 1 96.75 97 SER A CA 1
ATOM 796 C C . SER A 1 97 ? 5.801 5.043 -8.695 1 96.75 97 SER A C 1
ATOM 798 O O . SER A 1 97 ? 4.602 4.816 -8.523 1 96.75 97 SER A O 1
ATOM 800 N N . CYS A 1 98 ? 6.535 4.395 -9.555 1 98 98 CYS A N 1
ATOM 801 C CA . CYS A 1 98 ? 5.941 3.346 -10.383 1 98 98 CYS A CA 1
ATOM 802 C C . CYS A 1 98 ? 5.516 2.156 -9.531 1 98 98 CYS A C 1
ATOM 804 O O . CYS A 1 98 ? 4.434 1.598 -9.727 1 98 98 CYS A O 1
ATOM 806 N N . LYS A 1 99 ? 6.336 1.791 -8.602 1 98.31 99 LYS A N 1
ATOM 807 C CA . LYS A 1 99 ? 6 0.676 -7.719 1 98.31 99 LYS A CA 1
ATOM 808 C C . LYS A 1 99 ? 4.773 0.994 -6.871 1 98.31 99 LYS A C 1
ATOM 810 O O . LYS A 1 99 ? 3.875 0.16 -6.73 1 98.31 99 LYS A O 1
ATOM 815 N N . CYS A 1 100 ? 4.746 2.182 -6.336 1 98.25 100 CYS A N 1
ATOM 816 C CA . CYS A 1 100 ? 3.584 2.598 -5.559 1 98.25 100 CYS A CA 1
ATOM 817 C C . CYS A 1 100 ? 2.33 2.635 -6.422 1 98.25 100 CYS A C 1
ATOM 819 O O . CYS A 1 100 ? 1.245 2.27 -5.969 1 98.25 100 CYS A O 1
ATOM 821 N N . PHE A 1 101 ? 2.508 3.094 -7.641 1 98.5 101 PHE A N 1
ATOM 822 C CA . PHE A 1 101 ? 1.386 3.094 -8.57 1 98.5 101 PHE A CA 1
ATOM 823 C C . PHE A 1 101 ? 0.827 1.687 -8.742 1 98.5 101 PHE A C 1
ATOM 825 O O . PHE A 1 101 ? -0.39 1.49 -8.734 1 98.5 101 PHE A O 1
ATOM 832 N N . CYS A 1 102 ? 1.681 0.745 -8.883 1 98.69 102 CYS A N 1
ATOM 833 C CA . CYS A 1 102 ? 1.237 -0.635 -9.039 1 98.69 102 CYS A CA 1
ATOM 834 C C . CYS A 1 102 ? 0.412 -1.085 -7.844 1 98.69 102 CYS A C 1
ATOM 836 O O . CYS A 1 102 ? -0.644 -1.698 -8.008 1 98.69 102 CYS A O 1
ATOM 838 N N . VAL A 1 103 ? 0.866 -0.761 -6.652 1 98.69 103 VAL A N 1
ATOM 839 C CA . VAL A 1 103 ? 0.188 -1.19 -5.434 1 98.69 103 VAL A CA 1
ATOM 840 C C . VAL A 1 103 ? -1.165 -0.493 -5.324 1 98.69 103 VAL A C 1
ATOM 842 O O . VAL A 1 103 ? -2.197 -1.148 -5.168 1 98.69 103 VAL A O 1
ATOM 845 N N . PHE A 1 104 ? -1.203 0.807 -5.492 1 98.56 104 PHE A N 1
ATOM 846 C CA . PHE A 1 104 ? -2.412 1.576 -5.223 1 98.56 104 PHE A CA 1
ATOM 847 C C . PHE A 1 104 ? -3.432 1.389 -6.34 1 98.56 104 PHE A C 1
ATOM 849 O O . PHE A 1 104 ? -4.641 1.394 -6.094 1 98.56 104 PHE A O 1
ATOM 856 N N . PHE A 1 105 ? -2.941 1.286 -7.547 1 98.5 105 PHE A N 1
ATOM 857 C CA . PHE A 1 105 ? -3.85 0.997 -8.648 1 98.5 105 PHE A CA 1
ATOM 858 C C . PHE A 1 105 ? -4.52 -0.36 -8.461 1 98.5 105 PHE A C 1
ATOM 860 O O . PHE A 1 105 ? -5.723 -0.499 -8.672 1 98.5 105 PHE A O 1
ATOM 867 N N . THR A 1 106 ? -3.717 -1.32 -8.086 1 98.62 106 THR A N 1
ATOM 868 C CA . THR A 1 106 ? -4.254 -2.652 -7.828 1 98.62 106 THR A CA 1
ATOM 869 C C . THR A 1 106 ? -5.297 -2.609 -6.715 1 98.62 106 THR A C 1
ATOM 871 O O . THR A 1 106 ? -6.328 -3.279 -6.793 1 98.62 106 THR A O 1
ATOM 874 N N . LEU A 1 107 ? -5.027 -1.85 -5.711 1 98.19 107 LEU A N 1
ATOM 875 C CA . LEU A 1 107 ? -5.961 -1.699 -4.602 1 98.19 107 LEU A CA 1
ATOM 876 C C . LEU A 1 107 ? -7.316 -1.203 -5.098 1 98.19 107 LEU A C 1
ATOM 878 O O . LEU A 1 107 ? -8.359 -1.739 -4.711 1 98.19 107 LEU A O 1
ATOM 882 N N . VAL A 1 108 ? -7.293 -0.278 -5.977 1 98.25 108 VAL A N 1
ATOM 883 C CA . VAL A 1 108 ? -8.523 0.307 -6.492 1 98.25 108 VAL A CA 1
ATOM 884 C C . VAL A 1 108 ? -9.273 -0.723 -7.336 1 98.25 108 VAL A C 1
ATOM 886 O O . VAL A 1 108 ? -10.469 -0.94 -7.145 1 98.25 108 VAL A O 1
ATOM 889 N N . VAL A 1 109 ? -8.578 -1.354 -8.203 1 98.19 109 VAL A N 1
ATOM 890 C CA . VAL A 1 109 ? -9.203 -2.268 -9.156 1 98.19 109 VAL A CA 1
ATOM 891 C C . VAL A 1 109 ? -9.781 -3.473 -8.414 1 98.19 109 VAL A C 1
ATOM 893 O O . VAL A 1 109 ? -10.906 -3.898 -8.688 1 98.19 109 VAL A O 1
ATOM 896 N N . GLN A 1 110 ? -9.039 -3.939 -7.434 1 98.06 110 GLN A N 1
ATOM 897 C CA . GLN A 1 110 ? -9.469 -5.152 -6.746 1 98.06 110 GLN A CA 1
ATOM 898 C C . GLN A 1 110 ? -10.57 -4.855 -5.738 1 98.06 110 GLN A C 1
ATOM 900 O O . GLN A 1 110 ? -11.258 -5.766 -5.273 1 98.06 110 GLN A O 1
ATOM 905 N N . GLN A 1 111 ? -10.727 -3.604 -5.406 1 96.88 111 GLN A N 1
ATOM 906 C CA . GLN A 1 111 ? -11.812 -3.213 -4.508 1 96.88 111 GLN A CA 1
ATOM 907 C C . GLN A 1 111 ? -13.172 -3.494 -5.133 1 96.88 111 GLN A C 1
ATOM 909 O O . GLN A 1 111 ? -14.148 -3.73 -4.422 1 96.88 111 GLN A O 1
ATOM 914 N N . LYS A 1 112 ? -13.25 -3.535 -6.41 1 95.5 112 LYS A N 1
ATOM 915 C CA . LYS A 1 112 ? -14.516 -3.705 -7.121 1 95.5 112 LYS A CA 1
ATOM 916 C C . LYS A 1 112 ? -15.023 -5.137 -7 1 95.5 112 LYS A C 1
ATOM 918 O O . LYS A 1 112 ? -16.156 -5.363 -6.562 1 95.5 112 LYS A O 1
ATOM 923 N N . ASN A 1 113 ? -14.25 -6.086 -7.453 1 94.69 113 ASN A N 1
ATOM 924 C CA . ASN A 1 113 ? -14.617 -7.496 -7.402 1 94.69 113 ASN A CA 1
ATOM 925 C C . ASN A 1 113 ? -13.406 -8.398 -7.586 1 94.69 113 ASN A C 1
ATOM 927 O O . ASN A 1 113 ? -12.93 -8.594 -8.703 1 94.69 113 ASN A O 1
ATOM 931 N N . PRO A 1 114 ? -13.016 -9.039 -6.539 1 92.62 114 PRO A N 1
ATOM 932 C CA . PRO A 1 114 ? -11.781 -9.828 -6.621 1 92.62 114 PRO A CA 1
ATOM 933 C C . PRO A 1 114 ? -11.969 -11.133 -7.398 1 92.62 114 PRO A C 1
ATOM 935 O O . PRO A 1 114 ? -10.984 -11.773 -7.777 1 92.62 114 PRO A O 1
ATOM 938 N N . TRP A 1 115 ? -13.195 -11.516 -7.711 1 90.69 115 TRP A N 1
ATOM 939 C CA . TRP A 1 115 ? -13.438 -12.766 -8.422 1 90.69 115 TRP A CA 1
ATOM 940 C C . TRP A 1 115 ? -13.523 -12.531 -9.922 1 90.69 115 TRP A C 1
ATOM 942 O O . TRP A 1 115 ? -13.555 -13.484 -10.703 1 90.69 115 TRP A O 1
ATOM 952 N N . ASP A 1 116 ? -13.617 -11.258 -10.297 1 93 116 ASP A N 1
ATOM 953 C CA . ASP A 1 116 ? -13.648 -10.922 -11.719 1 93 116 ASP A CA 1
ATOM 954 C C . ASP A 1 116 ? -12.25 -10.984 -12.328 1 93 116 ASP A C 1
ATOM 956 O O . ASP A 1 116 ? -11.422 -10.109 -12.086 1 93 116 ASP A O 1
ATOM 960 N N . ILE A 1 117 ? -11.984 -11.992 -13.086 1 88.31 117 ILE A N 1
ATOM 961 C CA . ILE A 1 117 ? -10.672 -12.258 -13.664 1 88.31 117 ILE A CA 1
ATOM 962 C C . ILE A 1 117 ? -10.227 -11.07 -14.516 1 88.31 117 ILE A C 1
ATOM 964 O O . ILE A 1 117 ? -9.031 -10.812 -14.664 1 88.31 117 ILE A O 1
ATOM 968 N N . ARG A 1 118 ? -11.156 -10.336 -15.211 1 93 118 ARG A N 1
ATOM 969 C CA . ARG A 1 118 ? -10.82 -9.156 -16 1 93 118 ARG A CA 1
ATOM 970 C C . ARG A 1 118 ? -10.109 -8.117 -15.148 1 93 118 ARG A C 1
ATOM 972 O O . ARG A 1 118 ? -9.211 -7.418 -15.633 1 93 118 ARG A O 1
ATOM 979 N N . LEU A 1 119 ? -10.469 -8.062 -13.867 1 96.06 119 LEU A N 1
ATOM 980 C CA . LEU A 1 119 ? -9.891 -7.086 -12.953 1 96.06 119 LEU A CA 1
ATOM 981 C C . LEU A 1 119 ? -8.539 -7.57 -12.422 1 96.06 119 LEU A C 1
ATOM 983 O O . LEU A 1 119 ? -7.766 -6.785 -11.883 1 96.06 119 LEU A O 1
ATOM 987 N N . THR A 1 120 ? -8.289 -8.82 -12.555 1 92.56 120 THR A N 1
ATOM 988 C CA . THR A 1 120 ? -6.98 -9.375 -12.219 1 92.56 120 THR A CA 1
ATOM 989 C C . THR A 1 120 ? -6.004 -9.219 -13.383 1 92.56 120 THR A C 1
ATOM 991 O O . THR A 1 120 ? -4.879 -8.758 -13.188 1 92.56 120 THR A O 1
ATOM 994 N N . VAL A 1 121 ? -6.438 -9.453 -14.523 1 92.94 121 VAL A N 1
ATOM 995 C CA . VAL A 1 121 ? -5.574 -9.508 -15.695 1 92.94 121 VAL A CA 1
ATOM 996 C C . VAL A 1 121 ? -5.289 -8.086 -16.188 1 92.94 121 VAL A C 1
ATOM 998 O O . VAL A 1 121 ? -4.176 -7.785 -16.625 1 92.94 121 VAL A O 1
ATOM 1001 N N . SER A 1 122 ? -6.254 -7.211 -16.109 1 96.44 122 SER A N 1
ATOM 1002 C CA . SER A 1 122 ? -6.137 -5.875 -16.688 1 96.44 122 SER A CA 1
ATOM 1003 C C . SER A 1 122 ? -4.984 -5.102 -16.047 1 96.44 122 SER A C 1
ATOM 1005 O O . SER A 1 122 ? -4.152 -4.523 -16.75 1 96.44 122 SER A O 1
ATOM 1007 N N . PRO A 1 123 ? -4.883 -5.082 -14.727 1 97.88 123 PRO A N 1
ATOM 1008 C CA . PRO A 1 123 ? -3.74 -4.363 -14.164 1 97.88 123 PRO A CA 1
ATOM 1009 C C . PRO A 1 123 ? -2.402 -4.988 -14.547 1 97.88 123 PRO A C 1
ATOM 1011 O O . PRO A 1 123 ? -1.424 -4.273 -14.773 1 97.88 123 PRO A O 1
ATOM 1014 N N . ILE A 1 124 ? -2.314 -6.238 -14.594 1 96.81 124 ILE A N 1
ATOM 1015 C CA . ILE A 1 124 ? -1.082 -6.93 -14.961 1 96.81 124 ILE A CA 1
ATOM 1016 C C . ILE A 1 124 ? -0.655 -6.516 -16.375 1 96.81 124 ILE A C 1
ATOM 1018 O O . ILE A 1 124 ? 0.513 -6.195 -16.594 1 96.81 124 ILE A O 1
ATOM 1022 N N . LEU A 1 125 ? -1.617 -6.477 -17.281 1 97.69 125 LEU A N 1
ATOM 1023 C CA . LEU A 1 125 ? -1.333 -6.055 -18.641 1 97.69 125 LEU A CA 1
ATOM 1024 C C . LEU A 1 125 ? -0.917 -4.59 -18.688 1 97.69 125 LEU A C 1
ATOM 1026 O O . LEU A 1 125 ? 0.022 -4.227 -19.406 1 97.69 125 LEU A O 1
ATOM 1030 N N . LEU A 1 126 ? -1.603 -3.809 -17.953 1 98.31 126 LEU A N 1
ATOM 1031 C CA . LEU A 1 126 ? -1.267 -2.391 -17.891 1 98.31 126 LEU A CA 1
ATOM 1032 C C . LEU A 1 126 ? 0.16 -2.188 -17.391 1 98.31 126 LEU A C 1
ATOM 1034 O O . LEU A 1 126 ? 0.918 -1.403 -17.969 1 98.31 126 LEU A O 1
ATOM 1038 N N . PHE A 1 127 ? 0.556 -2.895 -16.344 1 98.69 127 PHE A N 1
ATOM 1039 C CA . PHE A 1 127 ? 1.873 -2.73 -15.75 1 98.69 127 PHE A CA 1
ATOM 1040 C C . PHE A 1 127 ? 2.967 -3.211 -16.688 1 98.69 127 PHE A C 1
ATOM 1042 O O . PHE A 1 127 ? 4.109 -2.752 -16.609 1 98.69 127 PHE A O 1
ATOM 1049 N N . SER A 1 128 ? 2.641 -4.129 -17.594 1 97.75 128 SER A N 1
ATOM 1050 C CA . SER A 1 128 ? 3.627 -4.629 -18.547 1 97.75 128 SER A CA 1
ATOM 1051 C C . SER A 1 128 ? 4.098 -3.52 -19.484 1 97.75 128 SER A C 1
ATOM 1053 O O . SER A 1 128 ? 5.125 -3.658 -20.156 1 97.75 128 SER A O 1
ATOM 1055 N N . LEU A 1 129 ? 3.359 -2.432 -19.531 1 97.94 129 LEU A N 1
ATOM 1056 C CA . LEU A 1 129 ? 3.742 -1.301 -20.359 1 97.94 129 LEU A CA 1
ATOM 1057 C C . LEU A 1 129 ? 5.004 -0.632 -19.828 1 97.94 129 LEU A C 1
ATOM 1059 O O . LEU A 1 129 ? 5.742 0.002 -20.594 1 97.94 129 LEU A O 1
ATOM 1063 N N . PHE A 1 130 ? 5.297 -0.776 -18.562 1 98.06 130 PHE A N 1
ATOM 1064 C CA . PHE A 1 130 ? 6.469 -0.123 -18 1 98.06 130 PHE A CA 1
ATOM 1065 C C . PHE A 1 130 ? 7.742 -0.583 -18.703 1 98.06 130 PHE A C 1
ATOM 1067 O O . PHE A 1 130 ? 8.445 0.223 -19.312 1 98.06 130 PHE A O 1
ATOM 1074 N N . PRO A 1 131 ? 8.062 -1.83 -18.656 1 97.44 131 PRO A N 1
ATOM 1075 C CA . PRO A 1 131 ? 9.297 -2.246 -19.328 1 97.44 131 PRO A CA 1
ATOM 1076 C C . PRO A 1 131 ? 9.219 -2.141 -20.844 1 97.44 131 PRO A C 1
ATOM 1078 O O . PRO A 1 131 ? 10.234 -1.912 -21.5 1 97.44 131 PRO A O 1
ATOM 1081 N N . ILE A 1 132 ? 8.008 -2.279 -21.422 1 96.88 132 ILE A N 1
ATOM 1082 C CA . ILE A 1 132 ? 7.863 -2.152 -22.859 1 96.88 132 ILE A CA 1
ATOM 1083 C C . ILE A 1 132 ? 8.219 -0.73 -23.297 1 96.88 132 ILE A C 1
ATOM 1085 O O . ILE A 1 132 ? 9.023 -0.534 -24.203 1 96.88 132 ILE A O 1
ATOM 1089 N N . VAL A 1 133 ? 7.621 0.224 -22.609 1 96.75 133 VAL A N 1
ATOM 1090 C CA . VAL A 1 133 ? 7.891 1.619 -22.938 1 96.75 133 VAL A CA 1
ATOM 1091 C C . VAL A 1 133 ? 9.359 1.942 -22.656 1 96.75 133 VAL A C 1
ATOM 1093 O O . VAL A 1 133 ? 10.039 2.545 -23.5 1 96.75 133 VAL A O 1
ATOM 1096 N N . LYS A 1 134 ? 9.883 1.521 -21.562 1 96.69 134 LYS A N 1
ATOM 1097 C CA . LYS A 1 134 ? 11.25 1.83 -21.156 1 96.69 134 LYS A CA 1
ATOM 1098 C C . LYS A 1 134 ? 12.266 1.239 -22.125 1 96.69 134 LYS A C 1
ATOM 1100 O O . LYS A 1 134 ? 13.141 1.951 -22.625 1 96.69 134 LYS A O 1
ATOM 1105 N N . HIS A 1 135 ? 12.117 -0.008 -22.469 1 95.5 135 HIS A N 1
ATOM 1106 C CA . HIS A 1 135 ? 13.18 -0.698 -23.188 1 95.5 135 HIS A CA 1
ATOM 1107 C C . HIS A 1 135 ? 12.922 -0.676 -24.703 1 95.5 135 HIS A C 1
ATOM 1109 O O . HIS A 1 135 ? 13.867 -0.723 -25.484 1 95.5 135 HIS A O 1
ATOM 1115 N N . CYS A 1 136 ? 11.711 -0.612 -25.109 1 94.38 136 CYS A N 1
ATOM 1116 C CA . CYS A 1 136 ? 11.43 -0.672 -26.547 1 94.38 136 CYS A CA 1
ATOM 1117 C C . CYS A 1 136 ? 11.273 0.727 -27.125 1 94.38 136 CYS A C 1
ATOM 1119 O O . CYS A 1 136 ? 11.578 0.951 -28.297 1 94.38 136 CYS A O 1
ATOM 1121 N N . LEU A 1 137 ? 10.797 1.646 -26.344 1 93.94 137 LEU A N 1
ATOM 1122 C CA . LEU A 1 137 ? 10.484 2.955 -26.906 1 93.94 137 LEU A CA 1
ATOM 1123 C C . LEU A 1 137 ? 11.5 3.998 -26.453 1 93.94 137 LEU A C 1
ATOM 1125 O O . LEU A 1 137 ? 11.93 4.836 -27.234 1 93.94 137 LEU A O 1
ATOM 1129 N N . VAL A 1 138 ? 11.859 3.986 -25.25 1 92.88 138 VAL A N 1
ATOM 1130 C CA . VAL A 1 138 ? 12.727 5.035 -24.719 1 92.88 138 VAL A CA 1
ATOM 1131 C C . VAL A 1 138 ? 14.188 4.668 -24.969 1 92.88 138 VAL A C 1
ATOM 1133 O O . VAL A 1 138 ? 14.883 5.352 -25.719 1 92.88 138 VAL A O 1
ATOM 1136 N N . GLU A 1 139 ? 14.672 3.525 -24.453 1 92.38 139 GLU A N 1
ATOM 1137 C CA . GLU A 1 139 ? 16.078 3.16 -24.531 1 92.38 139 GLU A CA 1
ATOM 1138 C C . GLU A 1 139 ? 16.375 2.299 -25.75 1 92.38 139 GLU A C 1
ATOM 1140 O O . GLU A 1 139 ? 17.5 2.262 -26.25 1 92.38 139 GLU A O 1
ATOM 1145 N N . GLN A 1 140 ? 15.344 1.492 -26.25 1 92.06 140 GLN A N 1
ATOM 1146 C CA . GLN A 1 140 ? 15.477 0.592 -27.391 1 92.06 140 GLN A CA 1
ATOM 1147 C C . GLN A 1 140 ? 16.594 -0.424 -27.156 1 92.06 140 GLN A C 1
ATOM 1149 O O . GLN A 1 140 ? 17.375 -0.71 -28.078 1 92.06 140 GLN A O 1
ATOM 1154 N N . ARG A 1 141 ? 16.812 -0.811 -25.953 1 91.44 141 ARG A N 1
ATOM 1155 C CA . ARG A 1 141 ? 17.734 -1.864 -25.531 1 91.44 141 ARG A CA 1
ATOM 1156 C C . ARG A 1 141 ? 17.156 -2.682 -24.391 1 91.44 141 ARG A C 1
ATOM 1158 O O . ARG A 1 141 ? 16.594 -2.123 -23.438 1 91.44 141 ARG A O 1
ATOM 1165 N N . PRO A 1 142 ? 17.266 -3.977 -24.547 1 91.25 142 PRO A N 1
ATOM 1166 C CA . PRO A 1 142 ? 16.766 -4.809 -23.438 1 91.25 142 PRO A CA 1
ATOM 1167 C C . PRO A 1 142 ? 17.688 -4.773 -22.219 1 91.25 142 PRO A C 1
ATOM 1169 O O . PRO A 1 142 ? 18.859 -4.426 -22.328 1 91.25 142 PRO A O 1
ATOM 1172 N N . PRO A 1 143 ? 17.094 -5.098 -21.109 1 93.06 143 PRO A N 1
ATOM 1173 C CA . PRO A 1 143 ? 17.953 -5.191 -19.922 1 93.06 143 PRO A CA 1
ATOM 1174 C C . PRO A 1 143 ? 18.891 -6.395 -19.969 1 93.06 143 PRO A C 1
ATOM 1176 O O . PRO A 1 143 ? 18.641 -7.348 -20.719 1 93.06 143 PRO A O 1
ATOM 1179 N N . SER A 1 144 ? 19.969 -6.23 -19.266 1 94.38 144 SER A N 1
ATOM 1180 C CA . SER A 1 144 ? 20.891 -7.348 -19.141 1 94.38 144 SER A CA 1
ATOM 1181 C C . SER A 1 144 ? 20.328 -8.453 -18.266 1 94.38 144 SER A C 1
ATOM 1183 O O . SER A 1 144 ? 20.125 -8.258 -17.062 1 94.38 144 SER A O 1
ATOM 1185 N N . ILE A 1 145 ? 20.062 -9.672 -18.891 1 96.44 145 ILE A N 1
ATOM 1186 C CA . ILE A 1 145 ? 19.438 -10.75 -18.125 1 96.44 145 ILE A CA 1
ATOM 1187 C C . ILE A 1 145 ? 20.188 -12.055 -18.391 1 96.44 145 ILE A C 1
ATOM 1189 O O . ILE A 1 145 ? 20.828 -12.219 -19.422 1 96.44 145 ILE A O 1
ATOM 1193 N N . SER A 1 146 ? 20.188 -12.922 -17.438 1 97.5 146 SER A N 1
ATOM 1194 C CA . SER A 1 146 ? 20.688 -14.281 -17.578 1 97.5 146 SER A CA 1
ATOM 1195 C C . SER A 1 146 ? 19.719 -15.148 -18.375 1 97.5 146 SER A C 1
ATOM 1197 O O . SER A 1 146 ? 18.609 -15.438 -17.906 1 97.5 146 SER A O 1
ATOM 1199 N N . GLY A 1 147 ? 20.141 -15.68 -19.5 1 96.81 147 GLY A N 1
ATOM 1200 C CA . GLY A 1 147 ? 19.297 -16.531 -20.328 1 96.81 147 GLY A CA 1
ATOM 1201 C C . GLY A 1 147 ? 18.875 -17.812 -19.625 1 96.81 147 GLY A C 1
ATOM 1202 O O . GLY A 1 147 ? 17.75 -18.281 -19.797 1 96.81 147 GLY A O 1
ATOM 1203 N N . LYS A 1 148 ? 19.781 -18.344 -18.875 1 97.81 148 LYS A N 1
ATOM 1204 C CA . LYS A 1 148 ? 19.516 -19.562 -18.141 1 97.81 148 LYS A CA 1
ATOM 1205 C C . LYS A 1 148 ? 18.375 -19.359 -17.141 1 97.81 148 LYS A C 1
ATOM 1207 O O . LYS A 1 148 ? 17.422 -20.141 -17.109 1 97.81 148 LYS A O 1
ATOM 1212 N N . HIS A 1 149 ? 18.453 -18.328 -16.375 1 98 149 HIS A N 1
ATOM 1213 C CA . HIS A 1 149 ? 17.422 -18.047 -15.383 1 98 149 HIS A CA 1
ATOM 1214 C C . HIS A 1 149 ? 16.094 -17.672 -16.047 1 98 149 HIS A C 1
ATOM 1216 O O . HIS A 1 149 ? 15.031 -18.016 -15.539 1 98 149 HIS A O 1
ATOM 1222 N N . LEU A 1 150 ? 16.203 -16.984 -17.109 1 97.75 150 LEU A N 1
ATOM 1223 C CA . LEU A 1 150 ? 15 -16.688 -17.875 1 97.75 150 LEU A CA 1
ATOM 1224 C C . LEU A 1 150 ? 14.32 -17.969 -18.344 1 97.75 150 LEU A C 1
ATOM 1226 O O . LEU A 1 150 ? 13.102 -18.109 -18.219 1 97.75 150 LEU A O 1
ATOM 1230 N N . ALA A 1 151 ? 15.102 -18.891 -18.844 1 98.31 151 ALA A N 1
ATOM 1231 C CA . ALA A 1 151 ? 14.57 -20.156 -19.328 1 98.31 151 ALA A CA 1
ATOM 1232 C C . ALA A 1 151 ? 13.898 -20.938 -18.203 1 98.31 151 ALA A C 1
ATOM 1234 O O . ALA A 1 151 ? 12.797 -21.469 -18.375 1 98.31 151 ALA A O 1
ATOM 1235 N N . TYR A 1 152 ? 14.562 -21 -17.062 1 98.25 152 TYR A N 1
ATOM 1236 C CA . TYR A 1 152 ? 13.984 -21.672 -15.914 1 98.25 152 TYR A CA 1
ATOM 1237 C C . TYR A 1 152 ? 12.688 -21 -15.484 1 98.25 152 TYR A C 1
ATOM 1239 O O . TYR A 1 152 ? 11.703 -21.688 -15.188 1 98.25 152 TYR A O 1
ATOM 1247 N N . GLY A 1 153 ? 12.719 -19.672 -15.43 1 98.19 153 GLY A N 1
ATOM 1248 C CA . GLY A 1 153 ? 11.523 -18.922 -15.07 1 98.19 153 GLY A CA 1
ATOM 1249 C C . GLY A 1 153 ? 10.359 -19.172 -16.016 1 98.19 153 GLY A C 1
ATOM 1250 O O . GLY A 1 153 ? 9.234 -19.391 -15.586 1 98.19 153 GLY A O 1
ATOM 1251 N N . LEU A 1 154 ? 10.664 -19.203 -17.281 1 97.88 154 LEU A N 1
ATOM 1252 C CA . LEU A 1 154 ? 9.641 -19.406 -18.297 1 97.88 154 LEU A CA 1
ATOM 1253 C C . LEU A 1 154 ? 9.086 -20.812 -18.234 1 97.88 154 LEU A C 1
ATOM 1255 O O . LEU A 1 154 ? 7.875 -21.016 -18.375 1 97.88 154 LEU A O 1
ATOM 1259 N N . LEU A 1 155 ? 9.953 -21.75 -18.094 1 98.25 155 LEU A N 1
ATOM 1260 C CA . LEU A 1 155 ? 9.508 -23.125 -17.984 1 98.25 155 LEU A CA 1
ATOM 1261 C C . LEU A 1 155 ? 8.562 -23.312 -16.812 1 98.25 155 LEU A C 1
ATOM 1263 O O . LEU A 1 155 ? 7.473 -23.875 -16.953 1 98.25 155 LEU A O 1
ATOM 1267 N N . CYS A 1 156 ? 8.977 -22.844 -15.68 1 98.12 156 CYS A N 1
ATOM 1268 C CA . CYS A 1 156 ? 8.148 -22.953 -14.484 1 98.12 156 CYS A CA 1
ATOM 1269 C C . CYS A 1 156 ? 6.832 -22.203 -14.672 1 98.12 156 CYS A C 1
ATOM 1271 O O . CYS A 1 156 ? 5.777 -22.688 -14.258 1 98.12 156 CYS A O 1
ATOM 1273 N N . SER A 1 157 ? 6.93 -21.031 -15.25 1 97.44 157 SER A N 1
ATOM 1274 C CA . SER A 1 157 ? 5.727 -20.234 -15.469 1 97.44 157 SER A CA 1
ATOM 1275 C C . SER A 1 157 ? 4.75 -20.938 -16.406 1 97.44 157 SER A C 1
ATOM 1277 O O . SER A 1 157 ? 3.541 -20.938 -16.156 1 97.44 157 SER A O 1
ATOM 1279 N N . CYS A 1 158 ? 5.188 -21.516 -17.469 1 97.44 158 CYS A N 1
ATOM 1280 C CA . CYS A 1 158 ? 4.348 -22.234 -18.422 1 97.44 158 CYS A CA 1
ATOM 1281 C C . CYS A 1 158 ? 3.65 -23.422 -17.75 1 97.44 158 CYS A C 1
ATOM 1283 O O . CYS A 1 158 ? 2.441 -23.594 -17.891 1 97.44 158 CYS A O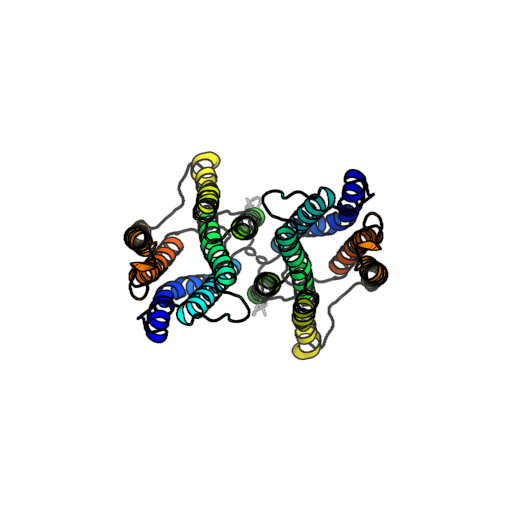 1
ATOM 1285 N N . ILE A 1 159 ? 4.406 -24.156 -16.984 1 97.62 159 ILE A N 1
ATOM 1286 C CA . ILE A 1 159 ? 3.818 -25.266 -16.234 1 97.62 159 ILE A CA 1
ATOM 1287 C C . ILE A 1 159 ? 2.795 -24.734 -15.242 1 97.62 159 ILE A C 1
ATOM 1289 O O . ILE A 1 159 ? 1.69 -25.281 -15.125 1 97.62 159 ILE A O 1
ATOM 1293 N N . GLY A 1 160 ? 3.18 -23.703 -14.539 1 96.31 160 GLY A N 1
ATOM 1294 C CA . GL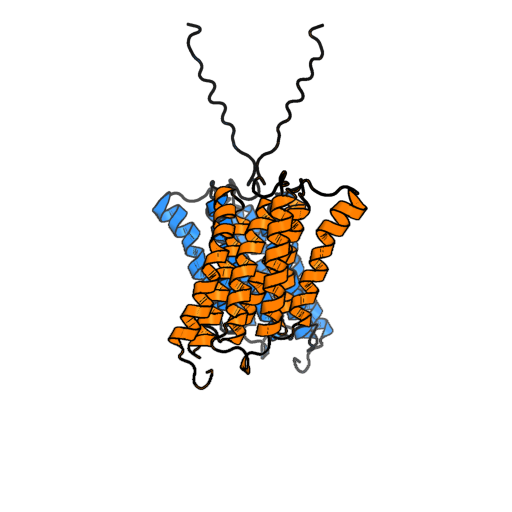Y A 1 160 ? 2.281 -23.094 -13.57 1 96.31 160 GLY A CA 1
ATOM 1295 C C . GLY A 1 160 ? 0.976 -22.625 -14.188 1 96.31 160 GLY A C 1
ATOM 1296 O O . GLY A 1 160 ? -0.096 -22.828 -13.617 1 96.31 160 GLY A O 1
ATOM 1297 N N . ILE A 1 161 ? 1.045 -21.984 -15.328 1 93.31 161 ILE A N 1
ATOM 1298 C CA . ILE A 1 161 ? -0.137 -21.469 -16 1 93.31 161 ILE A CA 1
ATOM 1299 C C . ILE A 1 161 ? -1.073 -22.609 -16.359 1 93.31 161 ILE A C 1
ATOM 1301 O O . ILE A 1 161 ? -2.295 -22.484 -16.25 1 93.31 161 ILE A O 1
ATOM 1305 N N . ILE A 1 162 ? -0.52 -23.688 -16.812 1 95.06 162 ILE A N 1
ATOM 1306 C CA . ILE A 1 162 ? -1.319 -24.875 -17.109 1 95.06 162 ILE A CA 1
ATOM 1307 C C . ILE A 1 162 ? -2.078 -25.312 -15.859 1 95.06 162 ILE A C 1
ATOM 1309 O O . ILE A 1 162 ? -3.291 -25.531 -15.898 1 95.06 162 ILE A O 1
ATOM 1313 N N . PHE A 1 163 ? -1.409 -25.359 -14.773 1 94.81 163 PHE A N 1
ATOM 1314 C CA . PHE A 1 163 ? -2.043 -25.781 -13.531 1 94.81 163 PHE A CA 1
ATOM 1315 C C . PHE A 1 163 ? -3.016 -24.719 -13.039 1 94.81 163 PHE A C 1
ATOM 1317 O O . PHE A 1 163 ? -4.035 -25.031 -12.422 1 94.81 163 PHE A O 1
ATOM 1324 N N . PHE A 1 164 ? -2.705 -23.484 -13.289 1 90.56 164 PHE A N 1
ATOM 1325 C CA . PHE A 1 164 ? -3.637 -22.406 -12.945 1 90.56 164 PHE A CA 1
ATOM 1326 C C . PHE A 1 164 ? -4.965 -22.609 -13.664 1 90.56 164 PHE A C 1
ATOM 1328 O O . PHE A 1 164 ? -6.027 -22.547 -13.047 1 90.56 164 PHE A O 1
ATOM 1335 N N . ILE A 1 165 ? -4.898 -22.875 -14.922 1 89.38 165 ILE A N 1
ATOM 1336 C CA . ILE A 1 165 ? -6.094 -23.062 -15.742 1 89.38 165 ILE A CA 1
ATOM 1337 C C . ILE A 1 165 ? -6.855 -24.297 -15.266 1 89.38 165 ILE A C 1
ATOM 1339 O O . ILE A 1 165 ? -8.078 -24.266 -15.102 1 89.38 165 ILE A O 1
ATOM 1343 N N . LEU A 1 166 ? -6.176 -25.344 -14.961 1 91.19 166 LEU A N 1
ATOM 1344 C CA . LEU A 1 166 ? -6.793 -26.578 -14.484 1 91.19 166 LEU A CA 1
ATOM 1345 C C . LEU A 1 166 ? -7.426 -26.359 -13.109 1 91.19 166 LEU A C 1
ATOM 1347 O O . LEU A 1 166 ? -8.406 -27.031 -12.766 1 91.19 166 LEU A O 1
ATOM 1351 N N . GLY A 1 167 ? -6.863 -25.422 -12.391 1 89.88 167 GLY A N 1
ATOM 1352 C CA . GLY A 1 167 ? -7.32 -25.188 -11.031 1 89.88 167 GLY A CA 1
ATOM 1353 C C . GLY A 1 167 ? -8.445 -24.172 -10.938 1 89.88 167 GLY A C 1
ATOM 1354 O O . GLY A 1 167 ? -8.992 -23.938 -9.859 1 89.88 167 GLY A O 1
ATOM 1355 N N . LEU A 1 168 ? -8.883 -23.531 -11.977 1 83.75 168 LEU A N 1
ATOM 1356 C CA . LEU A 1 168 ? -9.914 -22.5 -11.984 1 83.75 168 LEU A CA 1
ATOM 1357 C C . LEU A 1 168 ? -11.266 -23.078 -11.586 1 83.75 168 LEU A C 1
ATOM 1359 O O . LEU A 1 168 ? -12.055 -22.391 -10.922 1 83.75 168 LEU A O 1
ATOM 1363 N N . ASN A 1 169 ? -11.453 -24.312 -12 1 84.44 169 ASN A N 1
ATOM 1364 C CA . ASN A 1 169 ? -12.68 -24.969 -11.555 1 84.44 169 ASN A CA 1
ATOM 1365 C C . ASN A 1 169 ? -12.5 -25.594 -10.172 1 84.44 169 ASN A C 1
ATOM 1367 O O . ASN A 1 169 ? -12.039 -26.719 -10.055 1 84.44 169 ASN A O 1
ATOM 1371 N N . GLU A 1 170 ? -12.961 -24.891 -9.258 1 80.62 170 GLU A N 1
ATOM 1372 C CA . GLU A 1 170 ? -12.742 -25.266 -7.867 1 80.62 170 GLU A CA 1
ATOM 1373 C C . GLU A 1 170 ? -13.414 -26.594 -7.543 1 80.62 170 GLU A C 1
ATOM 1375 O O . GLU A 1 170 ? -12.883 -27.391 -6.758 1 80.62 170 GLU A O 1
ATOM 1380 N N . HIS A 1 171 ? -14.484 -26.859 -8.133 1 84.12 171 HIS A N 1
ATOM 1381 C CA . HIS A 1 171 ? -15.234 -28.062 -7.824 1 84.12 171 HIS A CA 1
ATOM 1382 C C . HIS A 1 171 ? -14.555 -29.297 -8.406 1 84.12 171 HIS A C 1
ATOM 1384 O O . HIS A 1 171 ? -14.664 -30.391 -7.852 1 84.12 171 HIS A O 1
ATOM 1390 N N . ALA A 1 172 ? -13.836 -29.062 -9.461 1 87.56 172 ALA A N 1
ATOM 1391 C CA . ALA A 1 172 ? -13.164 -30.188 -10.109 1 87.56 172 ALA A CA 1
ATOM 1392 C C . ALA A 1 172 ? -11.742 -30.344 -9.594 1 87.56 172 ALA A C 1
ATOM 1394 O O . ALA A 1 172 ? -11.086 -31.359 -9.859 1 87.56 172 ALA A O 1
ATOM 1395 N N . ASP A 1 173 ? -11.258 -29.406 -8.836 1 91.75 173 ASP A N 1
ATOM 1396 C CA . ASP A 1 173 ? -9.898 -29.406 -8.305 1 91.75 173 ASP A CA 1
ATOM 1397 C C . ASP A 1 173 ? -9.859 -29.984 -6.891 1 91.75 173 ASP A C 1
ATOM 1399 O O . ASP A 1 173 ? -9.844 -29.25 -5.91 1 91.75 173 ASP A O 1
ATOM 1403 N N . ARG A 1 174 ? -9.773 -31.391 -6.898 1 90.38 174 ARG A N 1
ATOM 1404 C CA . ARG A 1 174 ? -9.789 -32.094 -5.609 1 90.38 174 ARG A CA 1
ATOM 1405 C C . ARG A 1 174 ? -8.641 -31.609 -4.723 1 90.38 174 ARG A C 1
ATOM 1407 O O . ARG A 1 174 ? -7.484 -31.562 -5.16 1 90.38 174 ARG A O 1
ATOM 1414 N N . TYR A 1 175 ? -8.961 -31.141 -3.518 1 91.88 175 TYR A N 1
ATOM 1415 C CA . TYR A 1 175 ? -8.031 -30.656 -2.508 1 91.88 175 TYR A CA 1
ATOM 1416 C C . TYR A 1 175 ? -7.184 -29.516 -3.049 1 91.88 175 TYR A C 1
ATOM 1418 O O . TYR A 1 175 ? -6.098 -29.234 -2.535 1 91.88 175 TYR A O 1
ATOM 1426 N N . ARG A 1 176 ? -7.668 -28.938 -4.129 1 93.5 176 ARG A N 1
ATOM 1427 C CA . ARG A 1 176 ? -6.984 -27.812 -4.762 1 93.5 176 ARG A CA 1
ATOM 1428 C C . ARG A 1 176 ? -5.578 -28.219 -5.199 1 93.5 176 ARG A C 1
ATOM 1430 O O . ARG A 1 176 ? -4.629 -27.438 -5.031 1 93.5 176 ARG A O 1
ATOM 1437 N N . LEU A 1 177 ? -5.52 -29.406 -5.664 1 94 177 LEU A N 1
ATOM 1438 C CA . LEU A 1 177 ? -4.238 -29.953 -6.098 1 94 177 LEU A CA 1
ATOM 1439 C C . LEU A 1 177 ? -3.656 -29.125 -7.242 1 94 177 LEU A C 1
ATOM 1441 O O . LEU A 1 177 ? -2.477 -28.766 -7.219 1 94 177 LEU A O 1
ATOM 1445 N N . TYR A 1 178 ? -4.445 -28.828 -8.195 1 94.94 178 TYR A N 1
ATOM 1446 C CA . TYR A 1 178 ? -3.977 -28.031 -9.328 1 94.94 178 TYR A CA 1
ATOM 1447 C C . TYR A 1 178 ? -3.629 -26.609 -8.898 1 94.94 178 TYR A C 1
ATOM 1449 O O . TYR A 1 178 ? -2.611 -26.062 -9.328 1 94.94 178 TYR A O 1
ATOM 1457 N N . HIS A 1 179 ? -4.434 -26.047 -8.086 1 94.25 179 HIS A N 1
ATOM 1458 C CA . HIS A 1 179 ? -4.16 -24.703 -7.559 1 94.25 179 HIS A CA 1
ATOM 1459 C C . HIS A 1 179 ? -2.863 -24.688 -6.758 1 94.25 179 HIS A C 1
ATOM 1461 O O . HIS A 1 179 ? -2.051 -23.781 -6.902 1 94.25 179 HIS A O 1
ATOM 1467 N N . SER A 1 180 ? -2.658 -25.719 -6.023 1 95.88 180 SER A N 1
ATOM 1468 C CA . SER A 1 180 ? -1.428 -25.844 -5.246 1 95.88 180 SER A CA 1
ATOM 1469 C C . SER A 1 180 ? -0.214 -26 -6.16 1 95.88 180 SER A C 1
ATOM 1471 O O . SER A 1 180 ? 0.847 -25.422 -5.887 1 95.88 180 SER A O 1
ATOM 1473 N N . ALA A 1 181 ? -0.376 -26.719 -7.117 1 96 181 ALA A N 1
ATOM 1474 C CA . ALA A 1 181 ? 0.703 -26.859 -8.094 1 96 181 ALA A CA 1
ATOM 1475 C C . ALA A 1 181 ? 1.011 -25.516 -8.758 1 96 181 ALA A C 1
ATOM 1477 O O . ALA A 1 181 ? 2.174 -25.203 -9.023 1 96 181 ALA A O 1
ATOM 1478 N N . TRP A 1 182 ? -0.02 -24.781 -9.023 1 95.5 182 TRP A N 1
ATOM 1479 C CA . TRP A 1 182 ? 0.18 -23.438 -9.539 1 95.5 182 TRP A CA 1
ATOM 1480 C C . TRP A 1 182 ? 1.007 -22.594 -8.57 1 95.5 182 TRP A C 1
ATOM 1482 O O . TRP A 1 182 ? 1.953 -21.922 -8.977 1 95.5 182 TRP A O 1
ATOM 1492 N N . HIS A 1 183 ? 0.683 -22.625 -7.293 1 96.12 183 HIS A N 1
ATOM 1493 C CA . HIS A 1 183 ? 1.465 -21.922 -6.289 1 96.12 183 HIS A CA 1
ATOM 1494 C C . HIS A 1 183 ? 2.932 -22.328 -6.34 1 96.12 183 HIS A C 1
ATOM 1496 O O . HIS A 1 183 ? 3.822 -21.484 -6.34 1 96.12 183 HIS A O 1
ATOM 1502 N N . PHE A 1 184 ? 3.133 -23.625 -6.406 1 96.5 184 PHE A N 1
ATOM 1503 C CA . PHE A 1 184 ? 4.465 -24.219 -6.359 1 96.5 184 PHE A CA 1
ATOM 1504 C C . PHE A 1 184 ? 5.324 -23.703 -7.512 1 96.5 184 PHE A C 1
ATOM 1506 O O . PHE A 1 184 ? 6.414 -23.172 -7.297 1 96.5 184 PHE A O 1
ATOM 1513 N N . PHE A 1 185 ? 4.824 -23.75 -8.625 1 97.5 185 PHE A N 1
ATOM 1514 C CA . PHE A 1 185 ? 5.586 -23.375 -9.812 1 97.5 185 PHE A CA 1
ATOM 1515 C C . PHE A 1 185 ? 5.664 -21.859 -9.945 1 97.5 185 PHE A C 1
ATOM 1517 O O . PHE A 1 185 ? 6.664 -21.328 -10.43 1 97.5 185 PHE A O 1
ATOM 1524 N N . ALA A 1 186 ? 4.621 -21.172 -9.562 1 96.81 186 ALA A N 1
ATOM 1525 C CA . ALA A 1 186 ? 4.652 -19.719 -9.586 1 96.81 186 ALA A CA 1
ATOM 1526 C C . ALA A 1 186 ? 5.738 -19.172 -8.656 1 96.81 186 ALA A C 1
ATOM 1528 O O . ALA A 1 186 ? 6.426 -18.203 -8.984 1 96.81 186 ALA A O 1
ATOM 1529 N N . GLY A 1 187 ? 5.836 -19.828 -7.484 1 97.38 187 GLY A N 1
ATOM 1530 C CA . GLY A 1 187 ? 6.887 -19.438 -6.562 1 97.38 187 GLY A CA 1
ATOM 1531 C C . GLY A 1 187 ? 8.281 -19.625 -7.133 1 97.38 187 GLY A C 1
ATOM 1532 O O . GLY A 1 187 ? 9.117 -18.719 -7.039 1 97.38 187 GLY A O 1
ATOM 1533 N N . LEU A 1 188 ? 8.523 -20.719 -7.762 1 97.38 188 LEU A N 1
ATOM 1534 C CA . LEU A 1 188 ? 9.805 -20.984 -8.398 1 97.38 188 LEU A CA 1
ATOM 1535 C C . LEU A 1 188 ? 10.062 -20 -9.531 1 97.38 188 LEU A C 1
ATOM 1537 O O . LEU A 1 188 ? 11.156 -19.422 -9.633 1 97.38 188 LEU A O 1
ATOM 1541 N N . SER A 1 189 ? 9.086 -19.828 -10.305 1 98.19 189 SER A N 1
ATOM 1542 C CA . SER A 1 189 ? 9.203 -18.906 -11.438 1 98.19 189 SER A CA 1
ATOM 1543 C C . SER A 1 189 ? 9.57 -17.516 -10.969 1 98.19 189 SER A C 1
ATOM 1545 O O . SER A 1 189 ? 10.461 -16.875 -11.539 1 98.19 189 SER A O 1
ATOM 1547 N N . ALA A 1 190 ? 8.867 -17.047 -9.977 1 97.75 190 ALA A N 1
ATOM 1548 C CA . ALA A 1 190 ? 9.117 -15.703 -9.453 1 97.75 190 ALA A CA 1
ATOM 1549 C C . ALA A 1 190 ? 10.578 -15.547 -9.031 1 97.75 190 ALA A C 1
ATOM 1551 O O . ALA A 1 190 ? 11.219 -14.539 -9.336 1 97.75 190 ALA A O 1
ATOM 1552 N N . PHE A 1 191 ? 11.094 -16.547 -8.383 1 98.06 191 PHE A N 1
ATOM 1553 C CA . PHE A 1 191 ? 12.477 -16.5 -7.922 1 98.06 191 PHE A CA 1
ATOM 1554 C C . PHE A 1 191 ? 13.438 -16.359 -9.102 1 98.06 191 PHE A C 1
ATOM 1556 O O . PHE A 1 191 ? 14.281 -15.461 -9.109 1 98.06 191 PHE A O 1
ATOM 1563 N N . PHE A 1 192 ? 13.273 -17.125 -10.117 1 98.44 192 PHE A N 1
ATOM 1564 C CA . PHE A 1 192 ? 14.156 -17.094 -11.281 1 98.44 192 PHE A CA 1
ATOM 1565 C C . PHE A 1 192 ? 14.008 -15.781 -12.039 1 98.44 192 PHE A C 1
ATOM 1567 O O . PHE A 1 192 ? 14.984 -15.234 -12.547 1 98.44 192 PHE A O 1
ATOM 1574 N N . PHE A 1 193 ? 12.812 -15.258 -12.07 1 97.94 193 PHE A N 1
ATOM 1575 C CA . PHE A 1 193 ? 12.562 -14.008 -12.773 1 97.94 193 PHE A CA 1
ATOM 1576 C C . PHE A 1 193 ? 13.242 -12.844 -12.062 1 97.94 193 PHE A C 1
ATOM 1578 O O . PHE A 1 193 ? 13.688 -11.891 -12.703 1 97.94 193 PHE A O 1
ATOM 1585 N N . TRP A 1 194 ? 13.352 -12.891 -10.789 1 97.75 194 TRP A N 1
ATOM 1586 C CA . TRP A 1 194 ? 14.008 -11.805 -10.062 1 97.75 194 TRP A CA 1
ATOM 1587 C C . TRP A 1 194 ? 15.523 -11.922 -10.148 1 97.75 194 TRP A C 1
ATOM 1589 O O . TRP A 1 194 ? 16.219 -10.922 -10.305 1 97.75 194 TRP A O 1
ATOM 1599 N N . VAL A 1 195 ? 16.047 -13.141 -10.125 1 97.56 195 VAL A N 1
ATOM 1600 C CA . VAL A 1 195 ? 17.484 -13.312 -10.078 1 97.56 195 VAL A CA 1
ATOM 1601 C C . VAL A 1 195 ? 18.078 -13.188 -11.484 1 97.56 195 VAL A C 1
ATOM 1603 O O . VAL A 1 195 ? 19.281 -13.023 -11.648 1 97.56 195 VAL A O 1
ATOM 1606 N N . MET A 1 196 ? 17.25 -13.203 -12.43 1 97.5 196 MET A N 1
ATOM 1607 C CA . MET A 1 196 ? 17.75 -13.203 -13.797 1 97.5 196 MET A CA 1
ATOM 1608 C C . MET A 1 196 ? 18.359 -11.852 -14.148 1 97.5 196 MET A C 1
ATOM 1610 O O . MET A 1 196 ? 19.156 -11.75 -15.078 1 97.5 196 MET A O 1
ATOM 1614 N N . VAL A 1 197 ? 17.922 -10.789 -13.477 1 97 197 VAL A N 1
ATOM 1615 C CA . VAL A 1 197 ? 18.406 -9.453 -13.797 1 97 197 VAL A CA 1
ATOM 1616 C C . VAL A 1 197 ? 19.828 -9.281 -13.289 1 97 197 VAL A C 1
ATOM 1618 O O . VAL A 1 197 ? 20.094 -9.359 -12.086 1 97 197 VAL A O 1
ATOM 1621 N N . LYS A 1 198 ? 20.75 -9.039 -14.172 1 94.25 198 LYS A N 1
ATOM 1622 C CA . LYS A 1 198 ? 22.172 -8.984 -13.852 1 94.25 198 LYS A CA 1
ATOM 1623 C C . LYS A 1 198 ? 22.562 -7.621 -13.289 1 94.25 198 LYS A C 1
ATOM 1625 O O . LYS A 1 198 ? 23.438 -7.523 -12.43 1 94.25 198 LYS A O 1
ATOM 1630 N N . ALA A 1 199 ? 21.953 -6.602 -13.859 1 91.19 199 ALA A N 1
ATOM 1631 C CA . ALA A 1 199 ? 22.281 -5.234 -13.453 1 91.19 199 ALA A CA 1
ATOM 1632 C C . ALA A 1 199 ? 21.031 -4.465 -13.055 1 91.19 199 ALA A C 1
ATOM 1634 O O . ALA A 1 199 ? 20.484 -3.688 -13.844 1 91.19 199 ALA A O 1
ATOM 1635 N N . PRO A 1 200 ? 20.625 -4.672 -11.844 1 92.06 200 PRO A N 1
ATOM 1636 C CA . PRO A 1 200 ? 19.422 -3.957 -11.398 1 92.06 200 PRO A CA 1
ATOM 1637 C C . PRO A 1 200 ? 19.641 -2.447 -11.305 1 92.06 200 PRO A C 1
ATOM 1639 O O . PRO A 1 200 ? 20.781 -1.984 -11.242 1 92.06 200 PRO A O 1
ATOM 1642 N N . GLY A 1 201 ? 18.625 -1.716 -11.453 1 93 201 GLY A N 1
ATOM 1643 C CA . GLY A 1 201 ? 18.688 -0.27 -11.312 1 93 201 GLY A CA 1
ATOM 1644 C C . GLY A 1 201 ? 18.875 0.184 -9.883 1 93 201 GLY A C 1
ATOM 1645 O O . GLY A 1 201 ? 19.734 -0.34 -9.164 1 93 201 GLY A O 1
ATOM 1646 N N . CYS A 1 202 ? 18.156 1.11 -9.469 1 90.19 202 CYS A N 1
ATOM 1647 C CA . CYS A 1 202 ? 18.375 1.732 -8.164 1 90.19 202 CYS A CA 1
ATOM 1648 C C . CYS A 1 202 ? 17.625 0.979 -7.07 1 90.19 202 CYS A C 1
ATOM 1650 O O . CYS A 1 202 ? 17.625 1.395 -5.91 1 90.19 202 CYS A O 1
ATOM 1652 N N . THR A 1 203 ? 16.969 -0.107 -7.484 1 89 203 THR A N 1
ATOM 1653 C CA . THR A 1 203 ? 16.25 -0.869 -6.477 1 89 203 THR A CA 1
ATOM 1654 C C . THR A 1 203 ? 17.156 -1.244 -5.312 1 89 203 THR A C 1
ATOM 1656 O O . THR A 1 203 ? 18.234 -1.797 -5.516 1 89 203 THR A O 1
ATOM 1659 N N . GLY A 1 204 ? 16.75 -0.909 -4.113 1 79.38 204 GLY A N 1
ATOM 1660 C CA . GLY A 1 204 ? 17.547 -1.238 -2.934 1 79.38 204 GLY A CA 1
ATOM 1661 C C . GLY A 1 204 ? 18.578 -0.189 -2.602 1 79.38 204 GLY A C 1
ATOM 1662 O O . GLY A 1 204 ? 19.188 -0.22 -1.522 1 79.38 204 GLY A O 1
ATOM 1663 N N . SER A 1 205 ? 18.984 0.612 -3.623 1 68.06 205 SER A N 1
ATOM 1664 C CA . SER A 1 205 ? 20.016 1.624 -3.42 1 68.06 205 SER A CA 1
ATOM 1665 C C . SER A 1 205 ? 19.438 3.029 -3.459 1 68.06 205 SER A C 1
ATOM 1667 O O . SER A 1 205 ? 19.922 3.895 -4.191 1 68.06 205 SER A O 1
ATOM 1669 N N . TYR A 1 206 ? 18.422 3.154 -2.998 1 59.03 206 TYR A N 1
ATOM 1670 C CA . TYR A 1 206 ? 17.828 4.477 -3.09 1 59.03 206 TYR A CA 1
ATOM 1671 C C . TYR A 1 206 ? 18.719 5.535 -2.465 1 59.03 206 TYR A C 1
ATOM 1673 O O . TYR A 1 206 ? 18.688 6.707 -2.85 1 59.03 206 TYR A O 1
ATOM 1681 N N . GLY A 1 207 ? 19.797 5.207 -1.773 1 48.31 207 GLY A N 1
ATOM 1682 C CA . GLY A 1 207 ? 20.672 6.172 -1.136 1 48.31 207 GLY A CA 1
ATOM 1683 C C . GLY A 1 207 ? 22.047 6.234 -1.771 1 48.31 207 GLY A C 1
ATOM 1684 O O . GLY A 1 207 ? 22.891 7.047 -1.37 1 48.31 207 GLY A O 1
ATOM 1685 N N . HIS A 1 208 ? 22.516 5.418 -2.631 1 43.62 208 HIS A N 1
ATOM 1686 C CA . HIS A 1 208 ? 23.922 5.453 -2.998 1 43.62 208 HIS A CA 1
ATOM 1687 C C . HIS A 1 208 ? 24.188 6.48 -4.094 1 43.62 208 HIS A C 1
ATOM 1689 O O . HIS A 1 208 ? 23.672 6.352 -5.207 1 43.62 208 HIS A O 1
ATOM 1695 N N . HIS A 1 209 ? 24.188 7.727 -3.869 1 36.38 209 HIS A N 1
ATOM 1696 C CA . HIS A 1 209 ? 24.703 8.672 -4.859 1 36.38 209 HIS A CA 1
ATOM 1697 C C . HIS A 1 209 ? 26.078 8.25 -5.367 1 36.38 209 HIS A C 1
ATOM 1699 O O . HIS A 1 209 ? 26.953 7.895 -4.578 1 36.38 209 HIS A O 1
ATOM 1705 N N . ARG A 1 210 ? 26.219 7.742 -6.551 1 34.81 210 ARG A N 1
ATOM 1706 C CA . ARG A 1 210 ? 27.5 7.703 -7.238 1 34.81 210 ARG A CA 1
ATOM 1707 C C . ARG A 1 210 ? 28.188 9.062 -7.203 1 34.81 210 ARG A C 1
ATOM 1709 O O . ARG A 1 210 ? 27.656 10.047 -7.734 1 34.81 210 ARG A O 1
ATOM 1716 N N . HIS A 1 211 ? 28.859 9.492 -6.172 1 32.56 211 HIS A N 1
ATOM 1717 C CA . HIS A 1 211 ? 29.828 10.562 -6.344 1 32.56 211 HIS A CA 1
ATOM 1718 C C . HIS A 1 211 ? 30.859 10.211 -7.41 1 32.56 211 HIS A C 1
ATOM 1720 O O . HIS A 1 211 ? 31.797 9.453 -7.152 1 32.56 211 HIS A O 1
ATOM 1726 N N . ASP A 1 212 ? 30.531 10.031 -8.617 1 31.92 212 ASP A N 1
ATOM 1727 C CA . ASP A 1 212 ? 31.625 10.141 -9.562 1 31.92 212 ASP A CA 1
ATOM 1728 C C . ASP A 1 212 ? 32.438 11.422 -9.344 1 31.92 212 ASP A C 1
ATOM 1730 O O . ASP A 1 212 ? 31.875 12.523 -9.43 1 31.92 212 ASP A O 1
ATOM 1734 N N . PHE A 1 213 ? 33.406 11.328 -8.477 1 32.41 213 PHE A N 1
ATOM 1735 C CA . PHE A 1 213 ? 34.5 12.273 -8.477 1 32.41 213 PHE A CA 1
ATOM 1736 C C . PHE A 1 213 ? 35.062 12.477 -9.883 1 32.41 213 PHE A C 1
ATOM 1738 O O . PHE A 1 213 ? 35.562 11.547 -10.492 1 32.41 213 PHE A O 1
ATOM 1745 N N . VAL A 1 214 ? 34.469 13.258 -10.648 1 32.56 214 VAL A N 1
ATOM 1746 C CA . VAL A 1 214 ? 35.219 13.773 -11.797 1 32.56 214 VAL A CA 1
ATOM 1747 C C . VAL A 1 214 ? 36.531 14.414 -11.328 1 32.56 214 VAL A C 1
ATOM 1749 O O . VAL A 1 214 ? 36.5 15.406 -10.609 1 32.56 214 VAL A O 1
ATOM 1752 N N . VAL A 1 215 ? 37.594 13.664 -11.094 1 33.66 215 VAL A N 1
ATOM 1753 C CA . VAL A 1 215 ? 39 14.125 -11.047 1 33.66 215 VAL A CA 1
ATOM 1754 C C . VAL A 1 215 ? 39.281 15.031 -12.25 1 33.66 215 VAL A C 1
ATOM 1756 O O . VAL A 1 215 ? 39.25 14.57 -13.391 1 33.66 215 VAL A O 1
ATOM 1759 N N . ARG A 1 216 ? 38.875 16.312 -12.266 1 31.97 216 ARG A N 1
ATOM 1760 C CA . ARG A 1 216 ? 39.438 17.312 -13.172 1 31.97 216 ARG A CA 1
ATOM 1761 C C . ARG A 1 216 ? 40.969 17.359 -13.078 1 31.97 216 ARG A C 1
ATOM 1763 O O . ARG A 1 216 ? 41.5 17.641 -12.008 1 31.97 216 ARG A O 1
ATOM 1770 N N . GLY A 1 217 ? 41.719 16.484 -13.711 1 30.3 217 GLY A N 1
ATOM 1771 C CA . GLY A 1 217 ? 43.125 16.562 -14.055 1 30.3 217 GLY A CA 1
ATOM 1772 C C . GLY A 1 217 ? 43.5 17.922 -14.602 1 30.3 217 GLY A C 1
ATOM 1773 O O . GLY A 1 217 ? 43.25 18.234 -15.758 1 30.3 217 GLY A O 1
ATOM 1774 N N . GLY A 1 218 ? 43.188 19.031 -13.953 1 27.17 218 GLY A N 1
ATOM 1775 C CA . GLY A 1 218 ? 43.781 20.25 -14.414 1 27.17 218 GLY A CA 1
ATOM 1776 C C . GLY A 1 218 ? 45.281 20.109 -14.688 1 27.17 218 GLY A C 1
ATOM 1777 O O . GLY A 1 218 ? 45.875 19.078 -14.398 1 27.17 218 GLY A O 1
ATOM 1778 N N . ALA A 1 219 ? 46.125 21.375 -14.688 1 28.8 219 ALA A N 1
ATOM 1779 C CA . ALA A 1 219 ? 47.25 22.078 -15.281 1 28.8 219 ALA A CA 1
ATOM 1780 C C . ALA A 1 219 ? 48.562 21.594 -14.703 1 28.8 219 ALA A C 1
ATOM 1782 O O . ALA A 1 219 ? 49.625 22.188 -14.969 1 28.8 219 ALA A O 1
ATOM 1783 N N . ILE A 1 220 ? 48.781 20.594 -13.977 1 25.83 220 ILE A N 1
ATOM 1784 C CA . ILE A 1 220 ? 50.219 20.5 -13.703 1 25.83 220 ILE A CA 1
ATOM 1785 C C . ILE A 1 220 ? 50.938 20.125 -14.984 1 25.83 220 ILE A C 1
ATOM 1787 O O . ILE A 1 220 ? 52.062 19.625 -14.938 1 25.83 220 ILE A O 1
ATOM 1791 N N . MET A 1 221 ? 50.406 20.484 -16.219 1 20.59 221 MET A N 1
ATOM 1792 C CA . MET A 1 221 ? 51.531 20.812 -17.094 1 20.59 221 MET A CA 1
ATOM 1793 C C . MET A 1 221 ? 52 22.25 -16.875 1 20.59 221 MET A C 1
ATOM 1795 O O . MET A 1 221 ? 51.188 23.141 -16.641 1 20.59 221 MET A O 1
ATOM 1799 N N . MET B 1 1 ? -28.578 10.062 -1.571 1 62.59 1 MET B N 1
ATOM 1800 C CA . MET B 1 1 ? -28.594 11.492 -1.851 1 62.59 1 MET B CA 1
ATOM 1801 C C . MET B 1 1 ? -29.219 12.266 -0.695 1 62.59 1 MET B C 1
ATOM 1803 O O . MET B 1 1 ? -30.062 11.734 0.031 1 62.59 1 MET B O 1
ATOM 1807 N N . ARG B 1 2 ? -28.438 13.305 -0.347 1 73.62 2 ARG B N 1
ATOM 1808 C CA . ARG B 1 2 ? -28.922 14.117 0.763 1 73.62 2 ARG B CA 1
ATOM 1809 C C . ARG B 1 2 ? -30.109 14.984 0.332 1 73.62 2 ARG B C 1
ATOM 1811 O O . ARG B 1 2 ? -30 15.75 -0.633 1 73.62 2 ARG B O 1
ATOM 1818 N N . HIS B 1 3 ? -31.203 14.68 0.858 1 74.69 3 HIS B N 1
ATOM 1819 C CA . HIS B 1 3 ? -32.438 15.328 0.456 1 74.69 3 HIS B CA 1
ATOM 1820 C C . HIS B 1 3 ? -32.406 16.828 0.696 1 74.69 3 HIS B C 1
ATOM 1822 O O . HIS B 1 3 ? -32 17.281 1.776 1 74.69 3 HIS B O 1
ATOM 1828 N N . GLY B 1 4 ? -32.594 17.625 -0.354 1 81.88 4 GLY B N 1
ATOM 1829 C CA . GLY B 1 4 ? -32.719 19.078 -0.249 1 81.88 4 GLY B CA 1
ATOM 1830 C C . GLY B 1 4 ? -31.422 19.797 -0.438 1 81.88 4 GLY B C 1
ATOM 1831 O O . GLY B 1 4 ? -31.359 21.031 -0.325 1 81.88 4 GLY B O 1
ATOM 1832 N N . GLU B 1 5 ? -30.406 19.062 -0.663 1 90.19 5 GLU B N 1
ATOM 1833 C CA . GLU B 1 5 ? -29.109 19.703 -0.851 1 90.19 5 GLU B CA 1
ATOM 1834 C C . GLU B 1 5 ? -28.641 19.578 -2.299 1 90.19 5 GLU B C 1
ATOM 1836 O O . GLU B 1 5 ? -28.844 18.547 -2.941 1 90.19 5 GLU B O 1
ATOM 1841 N N . SER B 1 6 ? -28.156 20.688 -2.793 1 93.25 6 SER B N 1
ATOM 1842 C CA . SER B 1 6 ? -27.578 20.672 -4.129 1 93.25 6 SER B CA 1
ATOM 1843 C C . SER B 1 6 ? -26.312 19.812 -4.176 1 93.25 6 SER B C 1
ATOM 1845 O O . SER B 1 6 ? -25.375 20.047 -3.408 1 93.25 6 SER B O 1
ATOM 1847 N N . PRO B 1 7 ? -26.328 18.828 -5.062 1 93.62 7 PRO B N 1
ATOM 1848 C CA . PRO B 1 7 ? -25.125 18 -5.191 1 93.62 7 PRO B CA 1
ATOM 1849 C C . PRO B 1 7 ? -23.891 18.812 -5.562 1 93.62 7 PRO B C 1
ATOM 1851 O O . PRO B 1 7 ? -22.781 18.5 -5.094 1 93.62 7 PRO B O 1
ATOM 1854 N N . ALA B 1 8 ? -24.078 19.75 -6.359 1 94.44 8 ALA B N 1
ATOM 1855 C CA . ALA B 1 8 ? -22.969 20.578 -6.805 1 94.44 8 ALA B CA 1
ATOM 1856 C C . ALA B 1 8 ? -22.359 21.344 -5.633 1 94.44 8 ALA B C 1
ATOM 1858 O O . ALA B 1 8 ? -21.125 21.438 -5.512 1 94.44 8 ALA B O 1
ATOM 1859 N N . ILE B 1 9 ? -23.109 21.906 -4.824 1 94.12 9 ILE B N 1
ATOM 1860 C CA . ILE B 1 9 ? -22.625 22.656 -3.676 1 94.12 9 ILE B CA 1
ATOM 1861 C C . ILE B 1 9 ? -21.938 21.703 -2.691 1 94.12 9 ILE B C 1
ATOM 1863 O O . ILE B 1 9 ? -20.875 22.016 -2.154 1 94.12 9 ILE B O 1
ATOM 1867 N N . LEU B 1 10 ? -22.562 20.609 -2.469 1 94.06 10 LEU B N 1
ATOM 1868 C CA . LEU B 1 10 ? -21.969 19.594 -1.605 1 94.06 10 LEU B CA 1
ATOM 1869 C C . LEU B 1 10 ? -20.594 19.188 -2.1 1 94.06 10 LEU B C 1
ATOM 1871 O O . LEU B 1 10 ? -19.641 19.125 -1.314 1 94.06 10 LEU B O 1
ATOM 1875 N N . PHE B 1 11 ? -20.516 18.984 -3.336 1 95.06 11 PHE B N 1
ATOM 1876 C CA . PHE B 1 11 ? -19.266 18.594 -3.969 1 95.06 11 PHE B CA 1
ATOM 1877 C C . PHE B 1 11 ? -18.219 19.688 -3.801 1 95.06 11 PHE B C 1
ATOM 1879 O O . PHE B 1 11 ? -17.094 19.422 -3.391 1 95.06 11 PHE B O 1
ATOM 1886 N N . ILE B 1 12 ? -18.547 20.859 -4.098 1 95 12 ILE B N 1
ATOM 1887 C CA . ILE B 1 12 ? -17.609 21.984 -4.02 1 95 12 ILE B CA 1
ATOM 1888 C C . ILE B 1 12 ? -17.125 22.156 -2.584 1 95 12 ILE B C 1
ATOM 1890 O O . ILE B 1 12 ? -15.922 22.312 -2.352 1 95 12 ILE B O 1
ATOM 1894 N N . MET B 1 13 ? -18 22.031 -1.649 1 93.81 13 MET B N 1
ATOM 1895 C CA . MET B 1 13 ? -17.641 22.203 -0.246 1 93.81 13 MET B CA 1
ATOM 1896 C C . MET B 1 13 ? -16.656 21.109 0.196 1 93.81 13 MET B C 1
ATOM 1898 O O . MET B 1 13 ? -15.617 21.406 0.78 1 93.81 13 MET B O 1
ATOM 1902 N N . THR B 1 14 ? -16.922 19.938 -0.134 1 92.81 14 THR B N 1
ATOM 1903 C CA . THR B 1 14 ? -16.109 18.812 0.345 1 92.81 14 THR B CA 1
ATOM 1904 C C . THR B 1 14 ? -14.789 18.75 -0.409 1 92.81 14 THR B C 1
ATOM 1906 O O . THR B 1 14 ? -13.734 18.516 0.19 1 92.81 14 THR B O 1
ATOM 1909 N N . VAL B 1 15 ? -14.805 19.047 -1.67 1 93.12 15 VAL B N 1
ATOM 1910 C CA . VAL B 1 15 ? -13.602 18.906 -2.492 1 93.12 15 VAL B CA 1
ATOM 1911 C C . VAL B 1 15 ? -12.695 20.109 -2.295 1 93.12 15 VAL B C 1
ATOM 1913 O O . VAL B 1 15 ? -11.477 19.969 -2.205 1 93.12 15 VAL B O 1
ATOM 1916 N N . LEU B 1 16 ? -13.289 21.281 -2.189 1 92.94 16 LEU B N 1
ATOM 1917 C CA . LEU B 1 16 ? -12.508 22.5 -1.995 1 92.94 16 LEU B CA 1
ATOM 1918 C C . LEU B 1 16 ? -11.742 22.453 -0.675 1 92.94 16 LEU B C 1
ATOM 1920 O O . LEU B 1 16 ? -10.641 23 -0.571 1 92.94 16 LEU B O 1
ATOM 1924 N N . SER B 1 17 ? -12.32 21.812 0.265 1 93.38 17 SER B N 1
ATOM 1925 C CA . SER B 1 17 ? -11.695 21.719 1.58 1 93.38 17 SER B CA 1
ATOM 1926 C C . SER B 1 17 ? -10.391 20.938 1.521 1 93.38 17 SER B C 1
ATOM 1928 O O . SER B 1 17 ? -9.562 21.031 2.43 1 93.38 17 SER B O 1
ATOM 1930 N N . HIS B 1 18 ? -10.141 20.172 0.416 1 94.94 18 HIS B N 1
ATOM 1931 C CA . HIS B 1 18 ? -8.914 19.391 0.252 1 94.94 18 HIS B CA 1
ATOM 1932 C C . HIS B 1 18 ? -7.734 20.297 -0.1 1 94.94 18 HIS B C 1
ATOM 1934 O O . HIS B 1 18 ? -6.578 19.875 -0.038 1 94.94 18 HIS B O 1
ATOM 1940 N N . LEU B 1 19 ? -7.949 21.516 -0.441 1 94.44 19 LEU B N 1
ATOM 1941 C CA . LEU B 1 19 ? -6.898 22.422 -0.894 1 94.44 19 LEU B CA 1
ATOM 1942 C C . LEU B 1 19 ? -5.824 22.578 0.177 1 94.44 19 LEU B C 1
ATOM 1944 O O . LEU B 1 19 ? -4.633 22.672 -0.139 1 94.44 19 LEU B O 1
ATOM 1948 N N . THR B 1 20 ? -6.23 22.578 1.416 1 95.44 20 THR B N 1
ATOM 1949 C CA . THR B 1 20 ? -5.266 22.766 2.496 1 95.44 20 THR B CA 1
ATOM 1950 C C . THR B 1 20 ? -4.434 21.5 2.699 1 95.44 20 THR B C 1
ATOM 1952 O O . THR B 1 20 ? -3.441 21.531 3.434 1 95.44 20 THR B O 1
ATOM 1955 N N . MET B 1 21 ? -4.762 20.469 1.972 1 97.12 21 MET B N 1
ATOM 1956 C CA . MET B 1 21 ? -4.016 19.219 2.096 1 97.12 21 MET B CA 1
ATOM 1957 C C . MET B 1 21 ? -2.918 19.125 1.04 1 97.12 21 MET B C 1
ATOM 1959 O O . MET B 1 21 ? -2.029 18.281 1.129 1 97.12 21 MET B O 1
ATOM 1963 N N . LEU B 1 22 ? -2.834 20.016 0.141 1 97.31 22 LEU B N 1
ATOM 1964 C CA . LEU B 1 22 ? -1.935 19.938 -1.005 1 97.31 22 LEU B CA 1
ATOM 1965 C C . LEU B 1 22 ? -0.517 20.344 -0.61 1 97.31 22 LEU B C 1
ATOM 1967 O O . LEU B 1 22 ? 0.456 19.797 -1.14 1 97.31 22 LEU B O 1
ATOM 1971 N N . PRO B 1 23 ? -0.299 21.25 0.315 1 97.5 23 PRO B N 1
ATOM 1972 C CA . PRO B 1 23 ? 1.066 21.641 0.679 1 97.5 23 PRO B CA 1
ATOM 1973 C C . PRO B 1 23 ? 1.888 20.469 1.219 1 97.5 23 PRO B C 1
ATOM 1975 O O . PRO B 1 23 ? 3.104 20.422 1.01 1 97.5 23 PRO B O 1
ATOM 1978 N N . THR B 1 24 ? 1.247 19.547 1.84 1 98 24 THR B N 1
ATOM 1979 C CA . THR B 1 24 ? 1.982 18.453 2.459 1 98 24 THR B CA 1
ATOM 1980 C C . THR B 1 24 ? 2.578 17.531 1.397 1 98 24 THR B C 1
ATOM 1982 O O . THR B 1 24 ? 3.783 17.266 1.398 1 98 24 THR B O 1
ATOM 1985 N N . PRO B 1 25 ? 1.815 17.047 0.422 1 98 25 PRO B N 1
ATOM 1986 C CA . PRO B 1 25 ? 2.453 16.266 -0.642 1 98 25 PRO B CA 1
ATOM 1987 C C . PRO B 1 25 ? 3.484 17.078 -1.427 1 98 25 PRO B C 1
ATOM 1989 O O . PRO B 1 25 ? 4.477 16.516 -1.905 1 98 25 PRO B O 1
ATOM 1992 N N . TYR B 1 26 ? 3.23 18.328 -1.569 1 97.69 26 TYR B N 1
ATOM 1993 C CA . TYR B 1 26 ? 4.227 19.172 -2.225 1 97.69 26 TYR B CA 1
ATOM 1994 C C . TYR B 1 26 ? 5.527 19.188 -1.431 1 97.69 26 TYR B C 1
ATOM 1996 O O . TYR B 1 26 ? 6.613 19.109 -2.008 1 97.69 26 TYR B O 1
ATOM 2004 N N . LEU B 1 27 ? 5.449 19.312 -0.177 1 97.19 27 LEU B N 1
ATOM 2005 C CA . LEU B 1 27 ? 6.613 19.234 0.697 1 97.19 27 LEU B CA 1
ATOM 2006 C C . LEU B 1 27 ? 7.34 17.906 0.518 1 97.19 27 LEU B C 1
ATOM 2008 O O . LEU B 1 27 ? 8.57 17.859 0.443 1 97.19 27 LEU B O 1
ATOM 2012 N N . PHE B 1 28 ? 6.578 16.797 0.491 1 97.5 28 PHE B N 1
ATOM 2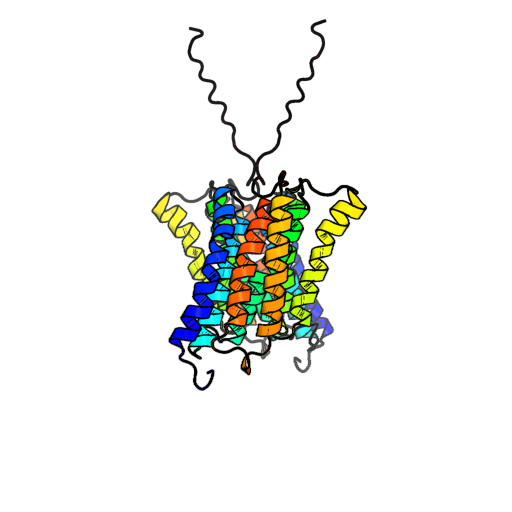013 C CA . PHE B 1 28 ? 7.172 15.477 0.297 1 97.5 28 PHE B CA 1
ATOM 2014 C C . PHE B 1 28 ? 7.945 15.422 -1.015 1 97.5 28 PHE B C 1
ATOM 2016 O O . PHE B 1 28 ? 9.055 14.883 -1.064 1 97.5 28 PHE B O 1
ATOM 2023 N N . TYR B 1 29 ? 7.309 15.984 -1.992 1 95.75 29 TYR B N 1
ATOM 2024 C CA . TYR B 1 29 ? 7.949 16.031 -3.301 1 95.75 29 TYR B CA 1
ATOM 2025 C C . TYR B 1 29 ? 9.258 16.812 -3.246 1 95.75 29 TYR B C 1
ATOM 2027 O O . TYR B 1 29 ? 10.289 16.328 -3.729 1 95.75 29 TYR B O 1
ATOM 2035 N N . ARG B 1 30 ? 9.297 17.891 -2.602 1 94.81 30 ARG B N 1
ATOM 2036 C CA . ARG B 1 30 ? 10.461 18.781 -2.523 1 94.81 30 ARG B CA 1
ATOM 2037 C C . ARG B 1 30 ? 11.57 18.141 -1.692 1 94.81 30 ARG B C 1
ATOM 2039 O O . ARG B 1 30 ? 12.758 18.359 -1.968 1 94.81 30 ARG B O 1
ATOM 2046 N N . ARG B 1 31 ? 11.219 17.359 -0.736 1 94 31 ARG B N 1
ATOM 2047 C CA . ARG B 1 31 ? 12.195 16.781 0.178 1 94 31 ARG B CA 1
ATOM 2048 C C . ARG B 1 31 ? 12.578 15.375 -0.25 1 94 31 ARG B C 1
ATOM 2050 O O . ARG B 1 31 ? 13.305 14.68 0.464 1 94 31 ARG B O 1
ATOM 2057 N N . ASN B 1 32 ? 11.961 14.914 -1.294 1 92.44 32 ASN B N 1
ATOM 2058 C CA . ASN B 1 32 ? 12.234 13.594 -1.85 1 92.44 32 ASN B CA 1
ATOM 2059 C C . ASN B 1 32 ? 11.75 12.484 -0.92 1 92.44 32 ASN B C 1
ATOM 2061 O O . ASN B 1 32 ? 12.414 11.461 -0.77 1 92.44 32 ASN B O 1
ATOM 2065 N N . TYR B 1 33 ? 10.68 12.836 -0.189 1 95.75 33 TYR B N 1
ATOM 2066 C CA . TYR B 1 33 ? 9.945 11.812 0.544 1 95.75 33 TYR B CA 1
ATOM 2067 C C . TYR B 1 33 ? 9.008 11.047 -0.381 1 95.75 33 TYR B C 1
ATOM 2069 O O . TYR B 1 33 ? 7.785 11.219 -0.312 1 95.75 33 TYR B O 1
ATOM 2077 N N . ILE B 1 34 ? 9.539 10.227 -1.171 1 94.69 34 ILE B N 1
ATOM 2078 C CA . ILE B 1 34 ? 8.844 9.688 -2.33 1 94.69 34 ILE B CA 1
ATOM 2079 C C . ILE B 1 34 ? 7.699 8.781 -1.87 1 94.69 34 ILE B C 1
ATOM 2081 O O . ILE B 1 34 ? 6.574 8.891 -2.361 1 94.69 34 ILE B O 1
ATOM 2085 N N . PHE B 1 35 ? 7.984 7.902 -0.984 1 96.81 35 PHE B N 1
ATOM 2086 C CA . PHE B 1 35 ? 6.961 6.996 -0.485 1 96.81 35 PHE B CA 1
ATOM 2087 C C . PHE B 1 35 ? 5.805 7.77 0.137 1 96.81 35 PHE B C 1
ATOM 2089 O O . PHE B 1 35 ? 4.637 7.48 -0.133 1 96.81 35 PHE B O 1
ATOM 2096 N N . GLU B 1 36 ? 6.117 8.766 0.954 1 98 36 GLU B N 1
ATOM 2097 C CA . GLU B 1 36 ? 5.117 9.633 1.574 1 98 36 GLU B CA 1
ATOM 2098 C C . GLU B 1 36 ? 4.289 10.367 0.521 1 98 36 GLU B C 1
ATOM 2100 O O . GLU B 1 36 ? 3.068 10.469 0.648 1 98 36 GLU B O 1
ATOM 2105 N N . PHE B 1 37 ? 5.027 10.836 -0.421 1 97.94 37 PHE B N 1
ATOM 2106 C CA . PHE B 1 37 ? 4.371 11.547 -1.513 1 97.94 37 PHE B CA 1
ATOM 2107 C C . PHE B 1 37 ? 3.332 10.664 -2.188 1 97.94 37 PHE B C 1
ATOM 2109 O O . PHE B 1 37 ? 2.184 11.07 -2.365 1 97.94 37 PHE B O 1
ATOM 2116 N N . CYS B 1 38 ? 3.672 9.461 -2.518 1 97.94 38 CYS B N 1
ATOM 2117 C CA . CYS B 1 38 ? 2.781 8.523 -3.203 1 97.94 38 CYS B CA 1
ATOM 2118 C C . CYS B 1 38 ? 1.579 8.18 -2.336 1 97.94 38 CYS B C 1
ATOM 2120 O O . CYS B 1 38 ? 0.443 8.172 -2.814 1 97.94 38 CYS B O 1
ATOM 2122 N N . CYS B 1 39 ? 1.816 7.914 -1.098 1 98.5 39 CYS B N 1
ATOM 2123 C CA . CYS B 1 39 ? 0.738 7.574 -0.176 1 98.5 39 CYS B CA 1
ATOM 2124 C C . CYS B 1 39 ? -0.222 8.742 -0.005 1 98.5 39 CYS B C 1
ATOM 2126 O O . CYS B 1 39 ? -1.438 8.555 0.041 1 98.5 39 CYS B O 1
ATOM 2128 N N . ALA B 1 40 ? 0.372 9.945 0.095 1 98.44 40 ALA B N 1
ATOM 2129 C CA . ALA B 1 40 ? -0.456 11.133 0.261 1 98.44 40 ALA B CA 1
ATOM 2130 C C . ALA B 1 40 ? -1.32 11.375 -0.973 1 98.44 40 ALA B C 1
ATOM 2132 O O . ALA B 1 40 ? -2.506 11.703 -0.854 1 98.44 40 ALA B O 1
ATOM 2133 N N . VAL B 1 41 ? -0.771 11.211 -2.096 1 98.06 41 VAL B N 1
ATOM 2134 C CA . VAL B 1 41 ? -1.506 11.414 -3.34 1 98.06 41 VAL B CA 1
ATOM 2135 C C . VAL B 1 41 ? -2.617 10.375 -3.459 1 98.06 41 VAL B C 1
ATOM 2137 O O . VAL B 1 41 ? -3.744 10.703 -3.838 1 98.06 41 VAL B O 1
ATOM 2140 N N . PHE B 1 42 ? -2.314 9.172 -3.129 1 98.56 42 PHE B N 1
ATOM 2141 C CA . PHE B 1 42 ? -3.338 8.133 -3.143 1 98.56 42 PHE B CA 1
ATOM 2142 C C . PHE B 1 42 ? -4.496 8.5 -2.221 1 98.56 42 PHE B C 1
ATOM 2144 O O . PHE B 1 42 ? -5.66 8.383 -2.604 1 98.56 42 PHE B O 1
ATOM 2151 N N . GLY B 1 43 ? -4.125 8.891 -1.01 1 98 43 GLY B N 1
ATOM 2152 C CA . GLY B 1 43 ? -5.152 9.273 -0.056 1 98 43 GLY B CA 1
ATOM 2153 C C . GLY B 1 43 ? -6.027 10.414 -0.545 1 98 43 GLY B C 1
ATOM 2154 O O . GLY B 1 43 ? -7.25 10.367 -0.397 1 98 43 GLY B O 1
ATOM 2155 N N . LEU B 1 44 ? -5.379 11.398 -1.13 1 97.62 44 LEU B N 1
ATOM 2156 C CA . LEU B 1 44 ? -6.109 12.555 -1.635 1 97.62 44 LEU B CA 1
ATOM 2157 C C . LEU B 1 44 ? -7.043 12.156 -2.771 1 97.62 44 LEU B C 1
ATOM 2159 O O . LEU B 1 44 ? -8.195 12.594 -2.818 1 97.62 44 LEU B O 1
ATOM 2163 N N . LEU B 1 45 ? -6.594 11.289 -3.621 1 97.44 45 LEU B N 1
ATOM 2164 C CA . LEU B 1 45 ? -7.402 10.836 -4.75 1 97.44 45 LEU B CA 1
ATOM 2165 C C . LEU B 1 45 ? -8.578 9.984 -4.273 1 97.44 45 LEU B C 1
ATOM 2167 O O . LEU B 1 45 ? -9.695 10.141 -4.766 1 97.44 45 LEU B O 1
ATOM 2171 N N . ALA B 1 46 ? -8.32 9.133 -3.357 1 98.06 46 ALA B N 1
ATOM 2172 C CA . ALA B 1 46 ? -9.398 8.312 -2.803 1 98.06 46 ALA B CA 1
ATOM 2173 C C . ALA B 1 46 ? -10.453 9.18 -2.127 1 98.06 46 ALA B C 1
ATOM 2175 O O . ALA B 1 46 ? -11.656 8.945 -2.291 1 98.06 46 ALA B O 1
ATOM 2176 N N . SER B 1 47 ? -10.008 10.188 -1.4 1 97.31 47 SER B N 1
ATOM 2177 C CA . SER B 1 47 ? -10.93 11.102 -0.736 1 97.31 47 SER B CA 1
ATOM 2178 C C . SER B 1 47 ? -11.734 11.906 -1.75 1 97.31 47 SER B C 1
ATOM 2180 O O . SER B 1 47 ? -12.945 12.094 -1.578 1 97.31 47 SER B O 1
ATOM 2182 N N . PHE B 1 48 ? -11.086 12.336 -2.74 1 96.75 48 PHE B N 1
ATOM 2183 C CA . PHE B 1 48 ? -11.758 13.055 -3.816 1 96.75 48 PHE B CA 1
ATOM 2184 C C . PHE B 1 48 ? -12.859 12.195 -4.434 1 96.75 48 PHE B C 1
ATOM 2186 O O . PHE B 1 48 ? -13.992 12.656 -4.594 1 96.75 48 PHE B O 1
ATOM 2193 N N . MET B 1 49 ? -12.57 10.969 -4.73 1 97.19 49 MET B N 1
ATOM 2194 C CA . MET B 1 49 ? -13.539 10.07 -5.352 1 97.19 49 MET B CA 1
ATOM 2195 C C . MET B 1 49 ? -14.68 9.742 -4.387 1 97.19 49 MET B C 1
ATOM 2197 O O . MET B 1 49 ? -15.836 9.664 -4.789 1 97.19 49 MET B O 1
ATOM 2201 N N . TYR B 1 50 ? -14.32 9.555 -3.148 1 96.5 50 TYR B N 1
ATOM 2202 C CA . TYR B 1 50 ? -15.328 9.281 -2.129 1 96.5 50 TYR B CA 1
ATOM 2203 C C . TYR B 1 50 ? -16.344 10.406 -2.053 1 96.5 50 TYR B C 1
ATOM 2205 O O . TYR B 1 50 ? -17.547 10.164 -2.143 1 96.5 50 TYR B O 1
ATOM 2213 N N . HIS B 1 51 ? -15.914 11.578 -1.941 1 95.06 51 HIS B N 1
ATOM 2214 C CA . HIS B 1 51 ? -16.812 12.711 -1.777 1 95.06 51 HIS B CA 1
ATOM 2215 C C . HIS B 1 51 ? -17.547 13.016 -3.074 1 95.06 51 HIS B C 1
ATOM 2217 O O . HIS B 1 51 ? -18.688 13.508 -3.045 1 95.06 51 HIS B O 1
ATOM 2223 N N . THR B 1 52 ? -16.875 12.742 -4.215 1 95.25 52 THR B N 1
ATOM 2224 C CA . THR B 1 52 ? -17.578 12.875 -5.484 1 95.25 52 THR B CA 1
ATOM 2225 C C . THR B 1 52 ? -18.766 11.914 -5.551 1 95.25 52 THR B C 1
ATOM 2227 O O . THR B 1 52 ? -19.875 12.312 -5.875 1 95.25 52 THR B O 1
ATOM 2230 N N . THR B 1 53 ? -18.516 10.688 -5.195 1 95.31 53 THR B N 1
ATOM 2231 C CA . THR B 1 53 ? -19.594 9.688 -5.219 1 95.31 53 THR B CA 1
ATOM 2232 C C . THR B 1 53 ? -20.656 10.008 -4.18 1 95.31 53 THR B C 1
ATOM 2234 O O . THR B 1 53 ? -21.844 9.797 -4.422 1 95.31 53 THR B O 1
ATOM 2237 N N . GLU B 1 54 ? -20.25 10.461 -3.105 1 91.88 54 GLU B N 1
ATOM 2238 C CA . GLU B 1 54 ? -21.188 10.867 -2.062 1 91.88 54 GLU B CA 1
ATOM 2239 C C . GLU B 1 54 ? -22.062 12.031 -2.525 1 91.88 54 GLU B C 1
ATOM 2241 O O . GLU B 1 54 ? -23.281 12.016 -2.326 1 91.88 54 GLU B O 1
ATOM 2246 N N . SER B 1 55 ? -21.469 12.992 -3.121 1 92.69 55 SER B N 1
ATOM 2247 C CA . SER B 1 55 ? -22.172 14.219 -3.512 1 92.69 55 SER B CA 1
ATOM 2248 C C . SER B 1 55 ? -23.172 13.953 -4.621 1 92.69 55 SER B C 1
ATOM 2250 O O . SER B 1 55 ? -24.281 14.516 -4.613 1 92.69 55 SER B O 1
ATOM 2252 N N . PHE B 1 56 ? -22.859 13.078 -5.512 1 94.44 56 PHE B N 1
ATOM 2253 C CA . PHE B 1 56 ? -23.703 12.883 -6.68 1 94.44 56 PHE B CA 1
ATOM 2254 C C . PHE B 1 56 ? -24.5 11.594 -6.566 1 94.44 56 PHE B C 1
ATOM 2256 O O . PHE B 1 56 ? -25.359 11.305 -7.402 1 94.44 56 PHE B O 1
ATOM 2263 N N . GLY B 1 57 ? -24.25 10.891 -5.613 1 92.19 57 GLY B N 1
ATOM 2264 C CA . GLY B 1 57 ? -25.016 9.68 -5.348 1 92.19 57 GLY B CA 1
ATOM 2265 C C . GLY B 1 57 ? -24.875 8.633 -6.434 1 92.19 57 GLY B C 1
ATOM 2266 O O . GLY B 1 57 ? -25.844 7.977 -6.809 1 92.19 57 GLY B O 1
ATOM 2267 N N . THR B 1 58 ? -23.719 8.641 -7.047 1 92.44 58 THR B N 1
ATOM 2268 C CA . THR B 1 58 ? -23.484 7.699 -8.133 1 92.44 58 THR B CA 1
ATOM 2269 C C . THR B 1 58 ? -22.125 7.016 -7.965 1 92.44 58 THR B C 1
ATOM 2271 O O . THR B 1 58 ? -21.172 7.617 -7.449 1 92.44 58 THR B O 1
ATOM 2274 N N . ALA B 1 59 ? -22.125 5.777 -8.336 1 95.06 59 ALA B N 1
ATOM 2275 C CA . ALA B 1 59 ? -20.875 5.039 -8.336 1 95.06 59 ALA B CA 1
ATOM 2276 C C . ALA B 1 59 ? -19.969 5.48 -9.492 1 95.06 59 ALA B C 1
ATOM 2278 O O . ALA B 1 59 ? -20.453 5.719 -10.602 1 95.06 59 ALA B O 1
ATOM 2279 N N . ILE B 1 60 ? -18.781 5.684 -9.188 1 95.88 60 ILE B N 1
ATOM 2280 C CA . ILE B 1 60 ? -17.75 5.91 -10.195 1 95.88 60 ILE B CA 1
ATOM 2281 C C . ILE B 1 60 ? -16.719 4.789 -10.133 1 95.88 60 ILE B C 1
ATOM 2283 O O . ILE B 1 60 ? -15.773 4.848 -9.344 1 95.88 60 ILE B O 1
ATOM 2287 N N . PHE B 1 61 ? -16.859 3.779 -10.945 1 96.12 61 PHE B N 1
ATOM 2288 C CA . PHE B 1 61 ? -16.078 2.541 -10.938 1 96.12 61 PHE B CA 1
ATOM 2289 C C . PHE B 1 61 ? -16.312 1.772 -9.641 1 96.12 61 PHE B C 1
ATOM 2291 O O . PHE B 1 61 ? -16.625 0.582 -9.672 1 96.12 61 PHE B O 1
ATOM 2298 N N . LEU B 1 62 ? -16.25 2.412 -8.492 1 97.75 62 LEU B N 1
ATOM 2299 C CA . LEU B 1 62 ? -16.547 1.869 -7.172 1 97.75 62 LEU B CA 1
ATOM 2300 C C . LEU B 1 62 ? -17.75 2.574 -6.551 1 97.75 62 LEU B C 1
ATOM 2302 O O . LEU B 1 62 ? -18.094 3.691 -6.949 1 97.75 62 LEU B O 1
ATOM 2306 N N . THR B 1 63 ? -18.328 1.872 -5.637 1 96.94 63 THR B N 1
ATOM 2307 C CA . THR B 1 63 ? -19.422 2.461 -4.863 1 96.94 63 THR B CA 1
ATOM 2308 C C . THR B 1 63 ? -18.875 3.406 -3.797 1 96.94 63 THR B C 1
ATOM 2310 O O . THR B 1 63 ? -17.672 3.434 -3.541 1 96.94 63 THR B O 1
ATOM 2313 N N . GLU B 1 64 ? -19.766 4.145 -3.203 1 94.94 64 GLU B N 1
ATOM 2314 C CA . GLU B 1 64 ? -19.406 5.094 -2.154 1 94.94 64 GLU B CA 1
ATOM 2315 C C . GLU B 1 64 ? -18.672 4.406 -1.008 1 94.94 64 GLU B C 1
ATOM 2317 O O . GLU B 1 64 ? -17.625 4.879 -0.557 1 94.94 64 GLU B O 1
ATOM 2322 N N . ILE B 1 65 ? -19.219 3.307 -0.537 1 94.94 65 ILE B N 1
ATOM 2323 C CA . ILE B 1 65 ? -18.625 2.627 0.609 1 94.94 65 ILE B CA 1
ATOM 2324 C C . ILE B 1 65 ? -17.25 2.08 0.229 1 94.94 65 ILE B C 1
ATOM 2326 O O . ILE B 1 65 ? -16.328 2.061 1.054 1 94.94 65 ILE B O 1
ATOM 2330 N N . GLU B 1 66 ? -17.047 1.657 -1.003 1 97.44 66 GLU B N 1
ATOM 2331 C CA . GLU B 1 66 ? -15.758 1.145 -1.473 1 97.44 66 GLU B CA 1
ATOM 2332 C C . GLU B 1 66 ? -14.711 2.256 -1.551 1 97.44 66 GLU B C 1
ATOM 2334 O O . GLU B 1 66 ? -13.562 2.061 -1.16 1 97.44 66 GLU B O 1
ATOM 2339 N N . TRP B 1 67 ? -15.141 3.385 -2 1 97.62 67 TRP B N 1
ATOM 2340 C CA . TRP B 1 67 ? -14.234 4.527 -2 1 97.62 67 TRP B CA 1
ATOM 2341 C C . TRP B 1 67 ? -13.945 5 -0.577 1 97.62 67 TRP B C 1
ATOM 2343 O O . TRP B 1 67 ? -12.836 5.438 -0.271 1 97.62 67 TRP B O 1
ATOM 2353 N N . HIS B 1 68 ? -14.953 4.957 0.276 1 96.56 68 HIS B N 1
ATOM 2354 C CA . HIS B 1 68 ? -14.75 5.324 1.674 1 96.56 68 HIS B CA 1
ATOM 2355 C C . HIS B 1 68 ? -13.688 4.453 2.326 1 96.56 68 HIS B C 1
ATOM 2357 O O . HIS B 1 68 ? -12.867 4.945 3.104 1 96.56 68 HIS B O 1
ATOM 2363 N N . ARG B 1 69 ? -13.688 3.232 1.992 1 97.88 69 ARG B N 1
ATOM 2364 C CA . ARG B 1 69 ? -12.68 2.301 2.496 1 97.88 69 ARG B CA 1
ATOM 2365 C C . ARG B 1 69 ? -11.281 2.732 2.086 1 97.88 69 ARG B C 1
ATOM 2367 O O . ARG B 1 69 ? -10.367 2.779 2.918 1 97.88 69 ARG B O 1
ATOM 2374 N N . LEU B 1 70 ? -11.148 3.016 0.819 1 98.44 70 LEU B N 1
ATOM 2375 C CA . LEU B 1 70 ? -9.844 3.434 0.312 1 98.44 70 LEU B CA 1
ATOM 2376 C C . LEU B 1 70 ? -9.438 4.777 0.905 1 98.44 70 LEU B C 1
ATOM 2378 O O . LEU B 1 70 ? -8.25 5.012 1.162 1 98.44 70 LEU B O 1
ATOM 2382 N N . ASP B 1 71 ? -10.383 5.676 1.07 1 97.69 71 ASP B N 1
ATOM 2383 C CA . ASP B 1 71 ? -10.141 6.949 1.736 1 97.69 71 ASP B CA 1
ATOM 2384 C C . ASP B 1 71 ? -9.586 6.742 3.145 1 97.69 71 ASP B C 1
ATOM 2386 O O . ASP B 1 71 ? -8.586 7.352 3.521 1 97.69 71 ASP B O 1
ATOM 2390 N N . ASN B 1 72 ? -10.219 5.84 3.883 1 97.56 72 ASN B N 1
ATOM 2391 C CA . ASN B 1 72 ? -9.742 5.5 5.219 1 97.56 72 ASN B CA 1
ATOM 2392 C C . ASN B 1 72 ? -8.336 4.902 5.18 1 97.56 72 ASN B C 1
ATOM 2394 O O . ASN B 1 72 ? -7.504 5.211 6.031 1 97.56 72 ASN B O 1
ATOM 2398 N N . VAL B 1 73 ? -8.086 4.074 4.238 1 98.38 73 VAL B N 1
ATOM 2399 C CA . VAL B 1 73 ? -6.766 3.482 4.09 1 98.38 73 VAL B CA 1
ATOM 2400 C C . VAL B 1 73 ? -5.723 4.582 3.896 1 98.38 73 VAL B C 1
ATOM 2402 O O . VAL B 1 73 ? -4.66 4.562 4.523 1 98.38 73 VAL B O 1
ATOM 2405 N N . GLY B 1 74 ? -6.09 5.516 3.039 1 98.06 74 GLY B N 1
ATOM 2406 C CA . GLY B 1 74 ? -5.18 6.621 2.789 1 98.06 74 GLY B CA 1
ATOM 2407 C C . GLY B 1 74 ? -4.887 7.445 4.027 1 98.06 74 GLY B C 1
ATOM 2408 O O . GLY B 1 74 ? -3.727 7.629 4.398 1 98.06 74 GLY B O 1
ATOM 2409 N N . VAL B 1 75 ? -5.863 7.887 4.703 1 96.12 75 VAL B N 1
ATOM 2410 C CA . VAL B 1 75 ? -5.707 8.82 5.812 1 96.12 75 VAL B CA 1
ATOM 2411 C C . VAL B 1 75 ? -5.059 8.117 7 1 96.12 75 VAL B C 1
ATOM 2413 O O . VAL B 1 75 ? -4.133 8.648 7.617 1 96.12 75 VAL B O 1
ATOM 2416 N N . ILE B 1 76 ? -5.5 6.914 7.309 1 97.75 76 ILE B N 1
ATOM 2417 C CA . ILE B 1 76 ? -4.977 6.18 8.453 1 97.75 76 ILE B CA 1
ATOM 2418 C C . ILE B 1 76 ? -3.518 5.805 8.203 1 97.75 76 ILE B C 1
ATOM 2420 O O . ILE B 1 76 ? -2.678 5.918 9.102 1 97.75 76 ILE B O 1
ATOM 2424 N N . SER B 1 77 ? -3.227 5.348 7.012 1 98.62 77 SER B N 1
ATOM 2425 C CA . SER B 1 77 ? -1.846 5.031 6.668 1 98.62 77 SER B CA 1
ATOM 2426 C C . SER B 1 77 ? -0.943 6.25 6.824 1 98.62 77 SER B C 1
ATOM 2428 O O . SER B 1 77 ? 0.169 6.145 7.344 1 98.62 77 SER B O 1
ATOM 2430 N N . MET B 1 78 ? -1.446 7.398 6.355 1 98.38 78 MET B N 1
ATOM 2431 C CA . MET B 1 78 ? -0.641 8.617 6.438 1 98.38 78 MET B CA 1
ATOM 2432 C C . MET B 1 78 ? -0.396 9.008 7.891 1 98.38 78 MET B C 1
ATOM 2434 O O . MET B 1 78 ? 0.668 9.531 8.227 1 98.38 78 MET B O 1
ATOM 2438 N N . MET B 1 79 ? -1.343 8.789 8.703 1 97.5 79 MET B N 1
ATOM 2439 C CA . MET B 1 79 ? -1.135 9.039 10.125 1 97.5 79 MET B CA 1
ATOM 2440 C C . MET B 1 79 ? -0.067 8.109 10.695 1 97.5 79 MET B C 1
ATOM 2442 O O . MET B 1 79 ? 0.794 8.547 11.461 1 97.5 79 MET B O 1
ATOM 2446 N N . GLY B 1 80 ? -0.157 6.902 10.328 1 98.56 80 GLY B N 1
ATOM 2447 C CA . GLY B 1 80 ? 0.871 5.961 10.734 1 98.56 80 GLY B CA 1
ATOM 2448 C C . GLY B 1 80 ? 2.254 6.328 10.234 1 98.56 80 GLY B C 1
ATOM 2449 O O . GLY B 1 80 ? 3.227 6.281 10.992 1 98.56 80 GLY B O 1
ATOM 2450 N N . ILE B 1 81 ? 2.336 6.648 9 1 98.62 81 ILE B N 1
ATOM 2451 C CA . ILE B 1 81 ? 3.602 7.027 8.383 1 98.62 81 ILE B CA 1
ATOM 2452 C C . ILE B 1 81 ? 4.168 8.258 9.086 1 98.62 81 ILE B C 1
ATOM 2454 O O . ILE B 1 81 ? 5.387 8.375 9.258 1 98.62 81 ILE B O 1
ATOM 2458 N N . TRP B 1 82 ? 3.303 9.172 9.492 1 98.38 82 TRP B N 1
ATOM 2459 C CA . TRP B 1 82 ? 3.744 10.344 10.242 1 98.38 82 TRP B CA 1
ATOM 2460 C C . TRP B 1 82 ? 4.332 9.93 11.586 1 98.38 82 TRP B C 1
ATOM 2462 O O . TRP B 1 82 ? 5.359 10.469 12.016 1 98.38 82 TRP B O 1
ATOM 2472 N N . TYR B 1 83 ? 3.713 8.953 12.266 1 98.44 83 TYR B N 1
ATOM 2473 C CA . TYR B 1 83 ? 4.258 8.453 13.523 1 98.44 83 TYR B CA 1
ATOM 2474 C C . TYR B 1 83 ? 5.645 7.855 13.312 1 98.44 83 TYR B C 1
ATOM 2476 O O . TYR B 1 83 ? 6.543 8.062 14.133 1 98.44 83 TYR B O 1
ATOM 2484 N N . VAL B 1 84 ? 5.785 7.133 12.242 1 98.44 84 VAL B N 1
ATOM 2485 C CA . VAL B 1 84 ? 7.082 6.547 11.93 1 98.44 84 VAL B CA 1
ATOM 2486 C C . VAL B 1 84 ? 8.094 7.656 11.648 1 98.44 84 VAL B C 1
ATOM 2488 O O . VAL B 1 84 ? 9.25 7.578 12.086 1 98.44 84 VAL B O 1
ATOM 2491 N N . TYR B 1 85 ? 7.66 8.672 10.938 1 97.75 85 TYR B N 1
ATOM 2492 C CA . TYR B 1 85 ? 8.492 9.836 10.656 1 97.75 85 TYR B CA 1
ATOM 2493 C C . TYR B 1 85 ? 9.008 10.469 11.945 1 97.75 85 TYR B C 1
ATOM 2495 O O . TYR B 1 85 ? 10.172 10.875 12.023 1 97.75 85 TYR B O 1
ATOM 2503 N N . LEU B 1 86 ? 8.227 10.492 12.938 1 97.44 86 LEU B N 1
ATOM 2504 C CA . LEU B 1 86 ? 8.578 11.094 14.219 1 97.44 86 LEU B CA 1
ATOM 2505 C C . LEU B 1 86 ? 9.664 10.289 14.922 1 97.44 86 LEU B C 1
ATOM 2507 O O . LEU B 1 86 ? 10.328 10.789 15.828 1 97.44 86 LEU B O 1
ATOM 2511 N N . CYS B 1 87 ? 9.797 9.086 14.539 1 97.19 87 CYS B N 1
ATOM 2512 C CA . CYS B 1 87 ? 10.812 8.242 15.164 1 97.19 87 CYS B CA 1
ATOM 2513 C C . CYS B 1 87 ? 12.211 8.641 14.703 1 97.19 87 CYS B C 1
ATOM 2515 O O . CYS B 1 87 ? 13.203 8.305 15.352 1 97.19 87 CYS B O 1
ATOM 2517 N N . CYS B 1 88 ? 12.289 9.266 13.523 1 96.06 88 CYS B N 1
ATOM 2518 C CA . CYS B 1 88 ? 13.57 9.703 12.984 1 96.06 88 CYS B CA 1
ATOM 2519 C C . CYS B 1 88 ? 14.555 8.547 12.898 1 96.06 88 CYS B C 1
ATOM 2521 O O . CYS B 1 88 ? 15.703 8.664 13.336 1 96.06 88 CYS B O 1
ATOM 2523 N N . PHE B 1 89 ? 14.062 7.387 12.398 1 95.19 89 PHE B N 1
ATOM 2524 C CA . PHE B 1 89 ? 14.922 6.219 12.242 1 95.19 89 PHE B CA 1
ATOM 2525 C C . PHE B 1 89 ? 16.109 6.535 11.344 1 95.19 89 PHE B C 1
ATOM 2527 O O . PHE B 1 89 ? 15.961 7.227 10.336 1 95.19 89 PHE B O 1
ATOM 2534 N N . GLN B 1 90 ? 17.25 5.938 11.688 1 92.75 90 GLN B N 1
ATOM 2535 C CA . GLN B 1 90 ? 18.438 6.086 10.867 1 92.75 90 GLN B CA 1
ATOM 2536 C C . GLN B 1 90 ? 18.625 4.891 9.938 1 92.75 90 GLN B C 1
ATOM 2538 O O . GLN B 1 90 ? 19.359 4.977 8.953 1 92.75 90 GLN B O 1
ATOM 2543 N N . ASN B 1 91 ? 18.016 3.832 10.297 1 92.88 91 ASN B N 1
ATOM 2544 C CA . ASN B 1 91 ? 18.094 2.613 9.5 1 92.88 91 ASN B CA 1
ATOM 2545 C C . ASN B 1 91 ? 16.953 2.539 8.492 1 92.88 91 ASN B C 1
ATOM 2547 O O . ASN B 1 91 ? 15.781 2.398 8.867 1 92.88 91 ASN B O 1
ATOM 2551 N N . PRO B 1 92 ? 17.219 2.572 7.215 1 92.06 92 PRO B N 1
ATOM 2552 C CA . PRO B 1 92 ? 16.172 2.578 6.184 1 92.06 92 PRO B CA 1
ATOM 2553 C C . PRO B 1 92 ? 15.305 1.324 6.219 1 92.06 92 PRO B C 1
ATOM 2555 O O . PRO B 1 92 ? 14.117 1.384 5.887 1 92.06 92 PRO B O 1
ATOM 2558 N N . PHE B 1 93 ? 15.906 0.224 6.559 1 92.69 93 PHE B N 1
ATOM 2559 C CA . PHE B 1 93 ? 15.141 -1.018 6.629 1 92.69 93 PHE B CA 1
ATOM 2560 C C . PHE B 1 93 ? 14.031 -0.913 7.664 1 92.69 93 PHE B C 1
ATOM 2562 O O . PHE B 1 93 ? 12.883 -1.274 7.391 1 92.69 93 PHE B O 1
ATOM 2569 N N . VAL B 1 94 ? 14.391 -0.396 8.797 1 94.88 94 VAL B N 1
ATOM 2570 C CA . VAL B 1 94 ? 13.422 -0.256 9.875 1 94.88 94 VAL B CA 1
ATOM 2571 C C . VAL B 1 94 ? 12.375 0.789 9.5 1 94.88 94 VAL B C 1
ATOM 2573 O O . VAL B 1 94 ? 11.172 0.559 9.656 1 94.88 94 VAL B O 1
ATOM 2576 N N . ASP B 1 95 ? 12.766 1.871 8.969 1 96.06 95 ASP B N 1
ATOM 2577 C CA . ASP B 1 95 ? 11.891 2.977 8.602 1 96.06 95 ASP B CA 1
ATOM 2578 C C . ASP B 1 95 ? 10.852 2.533 7.57 1 96.06 95 ASP B C 1
ATOM 2580 O O . ASP B 1 95 ? 9.648 2.629 7.82 1 96.06 95 ASP B O 1
ATOM 2584 N N . MET B 1 96 ? 11.297 1.913 6.52 1 95.81 96 MET B N 1
ATOM 2585 C CA . MET B 1 96 ? 10.406 1.508 5.438 1 95.81 96 MET B CA 1
ATOM 2586 C C . MET B 1 96 ? 9.516 0.346 5.871 1 95.81 96 MET B C 1
ATOM 2588 O O . MET B 1 96 ? 8.336 0.291 5.508 1 95.81 96 MET B O 1
ATOM 2592 N N . SER B 1 97 ? 10.078 -0.558 6.625 1 96.75 97 SER B N 1
ATOM 2593 C CA . SER B 1 97 ? 9.273 -1.676 7.109 1 96.75 97 SER B CA 1
ATOM 2594 C C . SER B 1 97 ? 8.125 -1.191 7.988 1 96.75 97 SER B C 1
ATOM 2596 O O . SER B 1 97 ? 7 -1.683 7.875 1 96.75 97 SER B O 1
ATOM 2598 N N . CYS B 1 98 ? 8.406 -0.238 8.82 1 98 98 CYS B N 1
ATOM 2599 C CA . CYS B 1 98 ? 7.367 0.307 9.688 1 98 98 CYS B CA 1
ATOM 2600 C C . CYS B 1 98 ? 6.312 1.042 8.867 1 98 98 CYS B C 1
ATOM 2602 O O . CYS B 1 98 ? 5.113 0.906 9.133 1 98 98 CYS B O 1
ATOM 2604 N N . LYS B 1 99 ? 6.738 1.794 7.91 1 98.31 99 LYS B N 1
ATOM 2605 C CA . LYS B 1 99 ? 5.797 2.518 7.059 1 98.31 99 LYS B CA 1
ATOM 2606 C C . LYS B 1 99 ? 4.918 1.556 6.266 1 98.31 99 LYS B C 1
ATOM 2608 O O . LYS B 1 99 ? 3.703 1.741 6.184 1 98.31 99 LYS B O 1
ATOM 2613 N N . CYS B 1 100 ? 5.535 0.556 5.719 1 98.25 100 CYS B N 1
ATOM 2614 C CA . CYS B 1 100 ? 4.77 -0.449 4.988 1 98.25 100 CYS B CA 1
ATOM 2615 C C . CYS B 1 100 ? 3.797 -1.173 5.91 1 98.25 100 CYS B C 1
ATOM 2617 O O . CYS B 1 100 ? 2.674 -1.486 5.512 1 98.25 100 CYS B O 1
ATOM 2619 N N . PHE B 1 101 ? 4.262 -1.438 7.102 1 98.5 101 PHE B N 1
ATOM 2620 C CA . PHE B 1 101 ? 3.379 -2.057 8.086 1 98.5 101 PHE B CA 1
ATOM 2621 C C . PHE B 1 101 ? 2.135 -1.205 8.305 1 98.5 101 PHE B C 1
ATOM 2623 O O . PHE B 1 101 ? 1.02 -1.727 8.359 1 98.5 101 PHE B O 1
ATOM 2630 N N . CYS B 1 102 ? 2.322 0.05 8.422 1 98.69 102 CYS B N 1
ATOM 2631 C CA . CYS B 1 102 ? 1.189 0.946 8.625 1 98.69 102 CYS B CA 1
ATOM 2632 C C . CYS B 1 102 ? 0.199 0.841 7.473 1 98.69 102 CYS B C 1
ATOM 2634 O O . CYS B 1 102 ? -1.011 0.756 7.695 1 98.69 102 CYS B O 1
ATOM 2636 N N . VAL B 1 103 ? 0.702 0.819 6.262 1 98.69 103 VAL B N 1
ATOM 2637 C CA . VAL B 1 103 ? -0.156 0.779 5.086 1 98.69 103 VAL B CA 1
ATOM 2638 C C . VAL B 1 103 ? -0.887 -0.561 5.023 1 98.69 103 VAL B C 1
ATOM 2640 O O . VAL B 1 103 ? -2.115 -0.601 4.926 1 98.69 103 VAL B O 1
ATOM 2643 N N . PHE B 1 104 ? -0.186 -1.661 5.172 1 98.56 104 PHE B N 1
ATOM 2644 C CA . PHE B 1 104 ? -0.764 -2.98 4.945 1 98.56 104 PHE B CA 1
ATOM 2645 C C . PHE B 1 104 ? -1.659 -3.385 6.113 1 98.56 104 PHE B C 1
ATOM 2647 O O . PHE B 1 104 ? -2.664 -4.07 5.918 1 98.56 104 PHE B O 1
ATOM 2654 N N . PHE B 1 105 ? -1.254 -3 7.297 1 98.5 105 PHE B N 1
ATOM 2655 C CA . PHE B 1 105 ? -2.119 -3.256 8.445 1 98.5 105 PHE B CA 1
ATOM 2656 C C . PHE B 1 105 ? -3.441 -2.51 8.297 1 98.5 105 PHE B C 1
ATOM 2658 O O . PHE B 1 105 ? -4.508 -3.068 8.57 1 98.5 105 PHE B O 1
ATOM 2665 N N . THR B 1 106 ? -3.33 -1.283 7.902 1 98.62 106 THR B N 1
ATOM 2666 C CA . THR B 1 106 ? -4.531 -0.485 7.688 1 98.62 106 THR B CA 1
ATOM 2667 C C . THR B 1 106 ? -5.418 -1.12 6.621 1 98.62 106 THR B C 1
ATOM 2669 O O . THR B 1 106 ? -6.645 -1.139 6.758 1 98.62 106 THR B O 1
ATOM 2672 N N . LEU B 1 107 ? -4.82 -1.614 5.594 1 98.25 107 LEU B N 1
ATOM 2673 C CA . LEU B 1 107 ? -5.562 -2.281 4.531 1 98.25 107 LEU B CA 1
ATOM 2674 C C . LEU B 1 107 ? -6.383 -3.441 5.086 1 98.25 107 LEU B C 1
ATOM 2676 O O . LEU B 1 107 ? -7.562 -3.588 4.758 1 98.25 107 LEU B O 1
ATOM 2680 N N . VAL B 1 108 ? -5.797 -4.172 5.949 1 98.19 108 VAL B N 1
ATOM 2681 C CA . VAL B 1 108 ? -6.465 -5.344 6.512 1 98.19 108 VAL B CA 1
ATOM 2682 C C . VAL B 1 108 ? -7.621 -4.898 7.406 1 98.19 108 VAL B C 1
ATOM 2684 O O . VAL B 1 108 ? -8.742 -5.395 7.273 1 98.19 108 VAL B O 1
ATOM 2687 N N . VAL B 1 109 ? -7.367 -3.975 8.258 1 98.19 109 VAL B N 1
ATOM 2688 C CA . VAL B 1 109 ? -8.352 -3.553 9.25 1 98.19 109 VAL B CA 1
ATOM 2689 C C . VAL B 1 109 ? -9.539 -2.891 8.555 1 98.19 109 VAL B C 1
ATOM 2691 O O . VAL B 1 109 ? -10.688 -3.166 8.883 1 98.19 109 VAL B O 1
ATOM 2694 N N . GLN B 1 110 ? -9.234 -2.102 7.539 1 98 110 GLN B N 1
ATOM 2695 C CA . GLN B 1 110 ? -10.305 -1.347 6.887 1 98 110 GLN B CA 1
ATOM 2696 C C . GLN B 1 110 ? -11.094 -2.23 5.93 1 98 110 GLN B C 1
ATOM 2698 O O . GLN B 1 110 ? -12.195 -1.867 5.508 1 98 110 GLN B O 1
ATOM 2703 N N . GLN B 1 111 ? -10.531 -3.348 5.578 1 96.94 111 GLN B N 1
ATOM 2704 C CA . GLN B 1 111 ? -11.25 -4.293 4.723 1 96.94 111 GLN B CA 1
ATOM 2705 C C . GLN B 1 111 ? -12.5 -4.82 5.414 1 96.94 111 GLN B C 1
ATOM 2707 O O . GLN B 1 111 ? -13.477 -5.184 4.754 1 96.94 111 GLN B O 1
ATOM 2712 N N . LYS B 1 112 ? -12.523 -4.812 6.695 1 95.56 112 LYS B N 1
ATOM 2713 C CA . LYS B 1 112 ? -13.633 -5.375 7.465 1 95.56 112 LYS B CA 1
ATOM 2714 C C . LYS B 1 112 ? -14.859 -4.477 7.387 1 95.56 112 LYS B C 1
ATOM 2716 O O . LYS B 1 112 ? -15.945 -4.93 7.008 1 95.56 112 LYS B O 1
ATOM 2721 N N . ASN B 1 113 ? -14.742 -3.252 7.816 1 94.62 113 ASN B N 1
ATOM 2722 C CA . ASN B 1 113 ? -15.844 -2.291 7.797 1 94.62 113 ASN B CA 1
ATOM 2723 C C . ASN B 1 113 ? -15.336 -0.858 7.941 1 94.62 113 ASN B C 1
ATOM 2725 O O . ASN B 1 113 ? -14.992 -0.422 9.039 1 94.62 113 ASN B O 1
ATOM 2729 N N . PRO B 1 114 ? -15.422 -0.121 6.887 1 92.44 114 PRO B N 1
ATOM 2730 C CA . PRO B 1 114 ? -14.844 1.225 6.934 1 92.44 114 PRO B CA 1
ATOM 2731 C C . PRO B 1 114 ? -15.695 2.205 7.734 1 92.44 114 PRO B C 1
ATOM 2733 O O . PRO B 1 114 ? -15.227 3.293 8.078 1 92.44 114 PRO B O 1
ATOM 2736 N N . TRP B 1 115 ? -16.906 1.845 8.109 1 90.62 115 TRP B N 1
ATOM 2737 C CA . TRP B 1 115 ? -17.781 2.746 8.844 1 90.62 115 TRP B CA 1
ATOM 2738 C C . TRP B 1 115 ? -17.656 2.525 10.352 1 90.62 115 TRP B C 1
ATOM 2740 O O . TRP B 1 115 ? -18.172 3.307 11.148 1 90.62 115 TRP B O 1
ATOM 2750 N N . ASP B 1 116 ? -17 1.417 10.703 1 93.06 116 ASP B N 1
ATOM 2751 C CA . ASP B 1 116 ? -16.766 1.142 12.117 1 93.06 116 ASP B CA 1
ATOM 2752 C C . ASP B 1 116 ? -15.625 1.988 12.672 1 93.06 116 ASP B C 1
ATOM 2754 O O . ASP B 1 116 ? -14.461 1.73 12.375 1 93.06 116 ASP B O 1
ATOM 2758 N N . ILE B 1 117 ? -15.93 2.967 13.438 1 88.06 117 ILE B N 1
ATOM 2759 C CA . ILE B 1 117 ? -14.977 3.934 13.961 1 88.06 117 ILE B CA 1
ATOM 2760 C C . ILE B 1 117 ? -13.898 3.211 14.773 1 88.06 117 ILE B C 1
ATOM 2762 O O . ILE B 1 117 ? -12.758 3.68 14.859 1 88.06 117 ILE B O 1
ATOM 2766 N N . ARG B 1 118 ? -14.227 2.096 15.492 1 92.94 118 ARG B N 1
ATOM 2767 C CA . ARG B 1 118 ? -13.242 1.324 16.25 1 92.94 118 ARG B CA 1
ATOM 2768 C C . ARG B 1 118 ? -12.109 0.852 15.344 1 92.94 118 ARG B C 1
ATOM 2770 O O . ARG B 1 118 ? -10.953 0.789 15.773 1 92.94 118 ARG B O 1
ATOM 2777 N N . LEU B 1 119 ? -12.445 0.6 14.078 1 96 119 LEU B N 1
ATOM 2778 C CA . LEU B 1 119 ? -11.453 0.109 13.125 1 96 119 LEU B CA 1
ATOM 2779 C C . LEU B 1 119 ? -10.648 1.262 12.531 1 96 119 LEU B C 1
ATOM 2781 O O . LEU B 1 119 ? -9.594 1.043 11.93 1 96 119 LEU B O 1
ATOM 2785 N N . THR B 1 120 ? -11.125 2.432 12.688 1 92.44 120 THR B N 1
ATOM 2786 C CA . THR B 1 120 ? -10.383 3.625 12.297 1 92.44 120 THR B CA 1
ATOM 2787 C C . THR B 1 120 ? -9.43 4.055 13.406 1 92.44 120 THR B C 1
ATOM 2789 O O . THR B 1 120 ? -8.25 4.309 13.156 1 92.44 120 THR B O 1
ATOM 2792 N N . VAL B 1 121 ? -9.859 4.031 14.578 1 92.69 121 VAL B N 1
ATOM 2793 C CA . VAL B 1 121 ? -9.117 4.578 15.711 1 92.69 121 VAL B CA 1
ATOM 2794 C C . VAL B 1 121 ? -8.062 3.57 16.172 1 92.69 121 VAL B C 1
ATOM 2796 O O . VAL B 1 121 ? -6.953 3.953 16.547 1 92.69 121 VAL B O 1
ATOM 2799 N N . SER B 1 122 ? -8.375 2.297 16.125 1 96.31 122 SER B N 1
ATOM 2800 C CA . SER B 1 122 ? -7.5 1.268 16.672 1 96.31 122 SER B CA 1
ATOM 2801 C C . SER B 1 122 ? -6.145 1.262 15.969 1 96.31 122 SER B C 1
ATOM 2803 O O . SER B 1 122 ? -5.102 1.261 16.625 1 96.31 122 SER B O 1
ATOM 2805 N N . PRO B 1 123 ? -6.109 1.276 14.648 1 97.88 123 PRO B N 1
ATOM 2806 C CA . PRO B 1 123 ? -4.789 1.312 14.023 1 97.88 123 PRO B CA 1
ATOM 2807 C C . PRO B 1 123 ? -4.012 2.586 14.344 1 97.88 123 PRO B C 1
ATOM 2809 O O . PRO B 1 123 ? -2.793 2.543 14.523 1 97.88 123 PRO B O 1
ATOM 2812 N N . ILE B 1 124 ? -4.645 3.68 14.414 1 96.81 124 ILE B N 1
ATOM 2813 C CA . ILE B 1 124 ? -3.996 4.949 14.727 1 96.81 124 ILE B CA 1
ATOM 2814 C C . ILE B 1 124 ? -3.344 4.867 16.109 1 96.81 124 ILE B C 1
ATOM 2816 O O . ILE B 1 124 ? -2.188 5.258 16.281 1 96.81 124 ILE B O 1
ATOM 2820 N N . LEU B 1 125 ? -4.082 4.312 17.047 1 97.56 125 LEU B N 1
ATOM 2821 C CA . LEU B 1 125 ? -3.549 4.148 18.406 1 97.56 125 LEU B CA 1
ATOM 2822 C C . LEU B 1 125 ? -2.383 3.166 18.406 1 97.56 125 LEU B C 1
ATOM 2824 O O . LEU B 1 125 ? -1.371 3.402 19.078 1 97.56 125 LEU B O 1
ATOM 2828 N N . LEU B 1 126 ? -2.539 2.117 17.688 1 98.31 126 LEU B N 1
ATOM 2829 C CA . LEU B 1 126 ? -1.469 1.131 17.609 1 98.31 126 LEU B CA 1
ATOM 2830 C C . LEU B 1 126 ? -0.198 1.756 17.047 1 98.31 126 LEU B C 1
ATOM 2832 O O . LEU B 1 126 ? 0.895 1.537 17.562 1 98.31 126 LEU B O 1
ATOM 2836 N N . PHE B 1 127 ? -0.321 2.549 15.984 1 98.69 127 PHE B N 1
ATOM 2837 C CA . PHE B 1 127 ? 0.831 3.145 15.32 1 98.69 127 PHE B CA 1
ATOM 2838 C C . PHE B 1 127 ? 1.51 4.168 16.219 1 98.69 127 PHE B C 1
ATOM 2840 O O . PHE B 1 127 ? 2.707 4.43 16.078 1 98.69 127 PHE B O 1
ATOM 2847 N N . SER B 1 128 ? 0.76 4.77 17.156 1 97.75 128 SER B N 1
ATOM 2848 C CA . SER B 1 128 ? 1.342 5.75 18.062 1 97.75 128 SER B CA 1
ATOM 2849 C C . SER B 1 128 ? 2.396 5.109 18.969 1 97.75 128 SER B C 1
ATOM 2851 O O . SER B 1 128 ? 3.201 5.812 19.578 1 97.75 128 SER B O 1
ATOM 2853 N N . LEU B 1 129 ? 2.414 3.795 19.016 1 97.94 129 LEU B N 1
ATOM 2854 C CA . LEU B 1 129 ? 3.402 3.086 19.812 1 97.94 129 LEU B CA 1
ATOM 2855 C C . LEU B 1 129 ? 4.797 3.23 19.219 1 97.94 129 LEU B C 1
ATOM 2857 O O . LEU B 1 129 ? 5.797 3.135 19.938 1 97.94 129 LEU B O 1
ATOM 2861 N N . PHE B 1 130 ? 4.902 3.488 17.953 1 98.06 130 PHE B N 1
ATOM 2862 C CA . PHE B 1 130 ? 6.215 3.594 17.312 1 98.06 130 PHE B CA 1
ATOM 2863 C C . PHE B 1 130 ? 7.039 4.699 17.969 1 98.06 130 PHE B C 1
ATOM 2865 O O . PHE B 1 130 ? 8.102 4.438 18.531 1 98.06 130 PHE B O 1
ATOM 2872 N N . PRO B 1 131 ? 6.602 5.922 17.938 1 97.44 131 PRO B N 1
ATOM 2873 C CA . PRO B 1 131 ? 7.422 6.973 18.531 1 97.44 131 PRO B CA 1
ATOM 2874 C C . PRO B 1 131 ? 7.488 6.867 20.062 1 97.44 131 PRO B C 1
ATOM 2876 O O . PRO B 1 131 ? 8.484 7.258 20.672 1 97.44 131 PRO B O 1
ATOM 2879 N N . ILE B 1 132 ? 6.445 6.316 20.688 1 96.81 132 ILE B N 1
ATOM 2880 C CA . ILE B 1 132 ? 6.465 6.156 22.141 1 96.81 132 ILE B CA 1
ATOM 2881 C C . ILE B 1 132 ? 7.57 5.184 22.531 1 96.81 132 ILE B C 1
ATOM 2883 O O . ILE B 1 132 ? 8.391 5.488 23.406 1 96.81 132 ILE B O 1
ATOM 2887 N N . VAL B 1 133 ? 7.562 4.043 21.875 1 96.81 133 VAL B N 1
ATOM 2888 C CA . VAL B 1 133 ? 8.586 3.043 22.172 1 96.81 133 VAL B CA 1
ATOM 2889 C C . VAL B 1 133 ? 9.961 3.588 21.812 1 96.81 133 VAL B C 1
ATOM 2891 O O . VAL B 1 133 ? 10.898 3.484 22.609 1 96.81 133 VAL B O 1
ATOM 2894 N N . LYS B 1 134 ? 10.117 4.211 20.703 1 96.69 134 LYS B N 1
ATOM 2895 C CA . LYS B 1 134 ? 11.398 4.707 20.219 1 96.69 134 LYS B CA 1
ATOM 2896 C C . LYS B 1 134 ? 11.953 5.785 21.141 1 96.69 134 LYS B C 1
ATOM 2898 O O . LYS B 1 134 ? 13.094 5.691 21.594 1 96.69 134 LYS B O 1
ATOM 2903 N N . HIS B 1 135 ? 11.141 6.746 21.516 1 95.5 135 HIS B N 1
ATOM 2904 C CA . HIS B 1 135 ? 11.672 7.926 22.188 1 95.5 135 HIS B CA 1
ATOM 2905 C C . HIS B 1 135 ? 11.539 7.793 23.703 1 95.5 135 HIS B C 1
ATOM 2907 O O . HIS B 1 135 ? 12.336 8.375 24.453 1 95.5 135 HIS B O 1
ATOM 2913 N N . CYS B 1 136 ? 10.594 7.07 24.172 1 94.31 136 CYS B N 1
ATOM 2914 C CA . CYS B 1 136 ? 10.391 6.988 25.625 1 94.31 136 CYS B CA 1
ATOM 2915 C C . CYS B 1 136 ? 11.078 5.754 26.203 1 94.31 136 CYS B C 1
ATOM 2917 O O . CYS B 1 136 ? 11.5 5.762 27.359 1 94.31 136 CYS B O 1
ATOM 2919 N N . LEU B 1 137 ? 11.172 4.715 25.422 1 93.81 137 LEU B N 1
ATOM 2920 C CA . LEU B 1 137 ? 11.68 3.471 25.984 1 93.81 137 LEU B CA 1
ATOM 2921 C C . LEU B 1 137 ? 13.078 3.166 25.469 1 93.81 137 LEU B C 1
ATOM 2923 O O . LEU B 1 137 ? 13.953 2.75 26.234 1 93.81 137 LEU B O 1
ATOM 2927 N N . VAL B 1 138 ? 13.297 3.328 24.25 1 93.12 138 VAL B N 1
ATOM 2928 C CA . VAL B 1 138 ? 14.578 2.936 23.656 1 93.12 138 VAL B CA 1
ATOM 2929 C C . VAL B 1 138 ? 15.594 4.059 23.844 1 93.12 138 VAL B C 1
ATOM 2931 O O . VAL B 1 138 ? 16.594 3.893 24.562 1 93.12 138 VAL B O 1
ATOM 2934 N N . GLU B 1 139 ? 15.32 5.277 23.312 1 92.38 139 GLU B N 1
ATOM 2935 C CA . GLU B 1 139 ? 16.281 6.375 23.328 1 92.38 139 GLU B CA 1
ATOM 2936 C C . GLU B 1 139 ? 16.094 7.266 24.547 1 92.38 139 GLU B C 1
ATOM 2938 O O . GLU B 1 139 ? 17.031 7.938 24.984 1 92.38 139 GLU B O 1
ATOM 2943 N N . GLN B 1 140 ? 14.82 7.367 25.094 1 92.12 140 GLN B N 1
ATOM 2944 C CA . GLN B 1 140 ? 14.484 8.203 26.25 1 92.12 140 GLN B CA 1
ATOM 2945 C C . GLN B 1 140 ? 14.82 9.664 25.984 1 92.12 140 GLN B C 1
ATOM 2947 O O . GLN B 1 140 ? 15.352 10.352 26.859 1 92.12 140 GLN B O 1
ATOM 2952 N N . ARG B 1 141 ? 14.742 10.094 24.781 1 91.38 141 ARG B N 1
ATOM 2953 C CA . ARG B 1 141 ? 14.898 11.477 24.344 1 91.38 141 ARG B CA 1
ATOM 2954 C C . ARG B 1 141 ? 13.906 11.812 23.234 1 91.38 141 ARG B C 1
ATOM 2956 O O . ARG B 1 141 ? 13.719 11.023 22.297 1 91.38 141 ARG B O 1
ATOM 2963 N N . PRO B 1 142 ? 13.266 12.945 23.406 1 91.06 142 PRO B N 1
ATOM 2964 C CA . PRO B 1 142 ? 12.344 13.336 22.344 1 91.06 142 PRO B CA 1
ATOM 2965 C C . PRO B 1 142 ? 13.062 13.812 21.078 1 91.06 142 PRO B C 1
ATOM 2967 O O . PRO B 1 142 ? 14.234 14.195 21.141 1 91.06 142 PRO B O 1
ATOM 2970 N N . PRO B 1 143 ? 12.352 13.727 19.984 1 92.94 143 PRO B N 1
ATOM 2971 C CA . PRO B 1 143 ? 12.953 14.281 18.766 1 92.94 143 PRO B CA 1
ATOM 2972 C C . PRO B 1 143 ? 13.047 15.805 18.797 1 92.94 143 PRO B C 1
ATOM 2974 O O . PRO B 1 143 ? 12.336 16.453 19.562 1 92.94 143 PRO B O 1
ATOM 2977 N N . SER B 1 144 ? 13.992 16.281 18.047 1 94.31 144 SER B N 1
ATOM 2978 C CA . SER B 1 144 ? 14.125 17.719 17.906 1 94.31 144 SER B CA 1
ATOM 2979 C C . SER B 1 144 ? 12.992 18.297 17.062 1 94.31 144 SER B C 1
ATOM 2981 O O . SER B 1 144 ? 12.891 18.016 15.867 1 94.31 144 SER B O 1
ATOM 2983 N N . ILE B 1 145 ? 12.125 19.156 17.703 1 96.38 145 ILE B N 1
ATOM 2984 C CA . ILE B 1 145 ? 10.969 19.688 17 1 96.38 145 ILE B CA 1
ATOM 2985 C C . ILE B 1 145 ? 10.859 21.188 17.234 1 96.38 145 ILE B C 1
ATOM 2987 O O . ILE B 1 145 ? 11.359 21.703 18.234 1 96.38 145 ILE B O 1
ATOM 2991 N N . SER B 1 146 ? 10.328 21.875 16.297 1 97.44 146 SER B N 1
ATOM 2992 C CA . SER B 1 146 ? 9.984 23.297 16.422 1 97.44 146 SER B CA 1
ATOM 2993 C C . SER B 1 146 ? 8.734 23.484 17.281 1 97.44 146 SER B C 1
ATOM 2995 O O . SER B 1 146 ? 7.637 23.094 16.859 1 97.44 146 SER B O 1
ATOM 2997 N N . GLY B 1 147 ? 8.836 24.156 18.391 1 96.75 147 GLY B N 1
ATOM 2998 C CA . GLY B 1 147 ? 7.703 24.406 19.266 1 96.75 147 GLY B CA 1
ATOM 2999 C C . GLY B 1 147 ? 6.602 25.219 18.609 1 96.75 147 GLY B C 1
ATOM 3000 O O . GLY B 1 147 ? 5.418 24.969 18.844 1 96.75 147 GLY B O 1
ATOM 3001 N N . LYS B 1 148 ? 7.023 26.172 17.828 1 97.75 148 LYS B N 1
ATOM 3002 C CA . LYS B 1 148 ? 6.07 27.016 17.125 1 97.75 148 LYS B CA 1
ATOM 3003 C C . LYS B 1 148 ? 5.199 26.188 16.172 1 97.75 148 LYS B C 1
ATOM 3005 O O . LYS B 1 148 ? 3.971 26.297 16.203 1 97.75 148 LYS B O 1
ATOM 3010 N N . HIS B 1 149 ? 5.809 25.359 15.398 1 97.94 149 HIS B N 1
ATOM 3011 C CA . HIS B 1 149 ? 5.07 24.531 14.445 1 97.94 149 HIS B CA 1
ATOM 3012 C C . HIS B 1 149 ? 4.223 23.484 15.156 1 97.94 149 HIS B C 1
ATOM 3014 O O . HIS B 1 149 ? 3.123 23.156 14.711 1 97.94 149 HIS B O 1
ATOM 3020 N N . LEU B 1 150 ? 4.738 23 16.219 1 97.69 150 LEU B N 1
ATOM 3021 C CA . LEU B 1 150 ? 3.941 22.094 17.031 1 97.69 150 LEU B CA 1
ATOM 3022 C C . LEU B 1 150 ? 2.68 22.781 17.547 1 97.69 150 LEU B C 1
ATOM 3024 O O . LEU B 1 150 ? 1.588 22.203 17.484 1 97.69 150 LEU B O 1
ATOM 3028 N N . ALA B 1 151 ? 2.836 23.984 18.016 1 98.19 151 ALA B N 1
ATOM 3029 C CA . ALA B 1 151 ? 1.703 24.734 18.547 1 98.19 151 ALA B CA 1
ATOM 3030 C C . ALA B 1 151 ? 0.662 24.984 17.453 1 98.19 151 ALA B C 1
ATOM 3032 O O . ALA B 1 151 ? -0.537 24.812 17.688 1 98.19 151 ALA B O 1
ATOM 3033 N N . TYR B 1 152 ? 1.13 25.406 16.312 1 98.19 152 TYR B N 1
ATOM 3034 C CA . TYR B 1 152 ? 0.217 25.625 15.188 1 98.19 152 TYR B CA 1
ATOM 3035 C C . TYR B 1 152 ? -0.497 24.328 14.805 1 98.19 152 TYR B C 1
ATOM 3037 O O . TYR B 1 152 ? -1.705 24.344 14.562 1 98.19 152 TYR B O 1
ATOM 3045 N N . GLY B 1 153 ? 0.28 23.25 14.742 1 98.19 153 GLY B N 1
ATOM 3046 C CA . GLY B 1 153 ? -0.312 21.953 14.43 1 98.19 153 GLY B CA 1
ATOM 3047 C C . GLY B 1 153 ? -1.363 21.516 15.43 1 98.19 153 GLY B C 1
ATOM 3048 O O . GLY B 1 153 ? -2.445 21.062 15.047 1 98.19 153 GLY B O 1
ATOM 3049 N N . LEU B 1 154 ? -1.069 21.719 16.672 1 97.81 154 LEU B N 1
ATOM 3050 C CA . LEU B 1 154 ? -1.98 21.328 17.75 1 97.81 154 LEU B CA 1
ATOM 3051 C C . LEU B 1 154 ? -3.238 22.188 17.734 1 97.81 154 LEU B C 1
ATOM 3053 O O . LEU B 1 154 ? -4.348 21.688 17.906 1 97.81 154 LEU B O 1
ATOM 3057 N N . LEU B 1 155 ? -3.057 23.453 17.547 1 98.19 155 LEU B N 1
ATOM 3058 C CA . LEU B 1 155 ? -4.203 24.344 17.484 1 98.19 155 LEU B CA 1
ATOM 3059 C C . LEU B 1 155 ? -5.141 23.953 16.359 1 98.19 155 LEU B C 1
ATOM 3061 O O . LEU B 1 155 ? -6.348 23.812 16.562 1 98.19 155 LEU B O 1
ATOM 3065 N N . CYS B 1 156 ? -4.586 23.781 15.211 1 98.12 156 CYS B N 1
ATOM 3066 C CA . CYS B 1 156 ? -5.387 23.375 14.055 1 98.12 156 CYS B CA 1
ATOM 3067 C C . CYS B 1 156 ? -6.051 22.031 14.289 1 98.12 156 CYS B C 1
ATOM 3069 O O . CYS B 1 156 ? -7.211 21.828 13.938 1 98.12 156 CYS B O 1
ATOM 3071 N N . SER B 1 157 ? -5.289 21.125 14.836 1 97.31 157 SER B N 1
ATOM 3072 C CA . SER B 1 157 ? -5.82 19.797 15.094 1 97.31 157 SER B CA 1
ATOM 3073 C C . SER B 1 157 ? -6.984 19.844 16.078 1 97.31 157 SER B C 1
ATOM 3075 O O . SER B 1 157 ? -7.992 19.156 15.891 1 97.31 157 SER B O 1
ATOM 3077 N N . CYS B 1 158 ? -6.891 20.578 17.156 1 97.38 158 CYS B N 1
ATOM 3078 C CA . CYS B 1 158 ? -7.945 20.719 18.141 1 97.38 158 CYS B CA 1
ATOM 3079 C C . CYS B 1 158 ? -9.211 21.297 17.531 1 97.38 158 CYS B C 1
ATOM 3081 O O . CYS B 1 158 ? -10.305 20.766 17.734 1 97.38 158 CYS B O 1
ATOM 3083 N N . ILE B 1 159 ? -9.047 22.312 16.734 1 97.44 159 ILE B N 1
ATOM 3084 C CA . ILE B 1 159 ? -10.188 22.891 16.047 1 97.44 159 ILE B CA 1
ATOM 3085 C C . ILE B 1 159 ? -10.789 21.875 15.086 1 97.44 159 ILE B C 1
ATOM 3087 O O . ILE B 1 159 ? -12.008 21.703 15.031 1 97.44 159 ILE B O 1
ATOM 3091 N N . GLY B 1 160 ? -9.922 21.219 14.344 1 96.19 160 GLY B N 1
ATOM 3092 C CA . GLY B 1 160 ? -10.367 20.188 13.414 1 96.19 160 GLY B CA 1
ATOM 3093 C C . GLY B 1 160 ? -11.156 19.078 14.086 1 96.19 160 GLY B C 1
ATOM 3094 O O . GLY B 1 160 ? -12.18 18.641 13.57 1 96.19 160 GLY B O 1
ATOM 3095 N N . ILE B 1 161 ? -10.68 18.609 15.211 1 93.12 161 ILE B N 1
ATOM 3096 C CA . ILE B 1 161 ? -11.336 17.516 15.938 1 93.12 161 ILE B CA 1
ATOM 3097 C C . ILE B 1 161 ? -12.742 17.953 16.359 1 93.12 161 ILE B C 1
ATOM 3099 O O . ILE B 1 161 ? -13.68 17.156 16.297 1 93.12 161 ILE B O 1
ATOM 3103 N N . ILE B 1 162 ? -12.867 19.156 16.781 1 94.81 162 ILE B N 1
ATOM 3104 C CA . ILE B 1 162 ? -14.18 19.688 17.125 1 94.81 162 ILE B CA 1
ATOM 3105 C C . ILE B 1 162 ? -15.109 19.609 15.922 1 94.81 162 ILE B C 1
ATOM 3107 O O . ILE B 1 162 ? -16.234 19.094 16.031 1 94.81 162 ILE B O 1
ATOM 3111 N N . PHE B 1 163 ? -14.641 20.016 14.82 1 94.62 163 PHE B N 1
ATOM 3112 C CA . PHE B 1 163 ? -15.453 19.984 13.609 1 94.62 163 PHE B CA 1
ATOM 3113 C C . PHE B 1 163 ? -15.688 18.547 13.148 1 94.62 163 PHE B C 1
ATOM 3115 O O . PHE B 1 163 ? -16.734 18.219 12.594 1 94.62 163 PHE B O 1
ATOM 3122 N N . PHE B 1 164 ? -14.727 17.703 13.367 1 90.25 164 PHE B N 1
ATOM 3123 C CA . PHE B 1 164 ? -14.906 16.281 13.055 1 90.25 164 PHE B CA 1
ATOM 3124 C C . PHE B 1 164 ? -16.078 15.711 13.836 1 90.25 164 PHE B C 1
ATOM 3126 O O . PHE B 1 164 ? -16.953 15.062 13.266 1 90.25 164 PHE B O 1
ATOM 3133 N N . ILE B 1 165 ? -16.109 15.984 15.102 1 89.12 165 ILE B N 1
ATOM 3134 C CA . ILE B 1 165 ? -17.172 15.477 15.977 1 89.12 165 ILE B CA 1
ATOM 3135 C C . ILE B 1 165 ? -18.516 16.062 15.555 1 89.12 165 ILE B C 1
ATOM 3137 O O . ILE B 1 165 ? -19.5 15.336 15.445 1 89.12 165 ILE B O 1
ATOM 3141 N N . LEU B 1 166 ? -18.547 17.312 15.219 1 90.94 166 LEU B N 1
ATOM 3142 C CA . LEU B 1 166 ? -19.781 17.969 14.789 1 90.94 166 LEU B CA 1
ATOM 3143 C C . LEU B 1 166 ? -20.25 17.422 13.445 1 90.94 166 LEU B C 1
ATOM 3145 O O . LEU B 1 166 ? -21.438 17.406 13.156 1 90.94 166 LEU B O 1
ATOM 3149 N N . GLY B 1 167 ? -19.266 16.953 12.695 1 89.75 167 GLY B N 1
ATOM 3150 C CA . GLY B 1 167 ? -19.578 16.484 11.352 1 89.75 167 GLY B CA 1
ATOM 3151 C C . GLY B 1 167 ? -19.938 15.008 11.297 1 89.75 167 GLY B C 1
ATOM 3152 O O . GLY B 1 167 ? -20.312 14.5 10.242 1 89.75 167 GLY B O 1
ATOM 3153 N N . LEU B 1 168 ? -19.891 14.242 12.336 1 83.62 168 LEU B N 1
ATOM 3154 C CA . LEU B 1 168 ? -20.172 12.812 12.383 1 83.62 168 LEU B CA 1
ATOM 3155 C C . LEU B 1 168 ? -21.625 12.523 12.055 1 83.62 168 LEU B C 1
ATOM 3157 O O . LEU B 1 168 ? -21.938 11.516 11.422 1 83.62 168 LEU B O 1
ATOM 3161 N N . ASN B 1 169 ? -22.453 13.445 12.516 1 84.06 169 ASN B N 1
ATOM 3162 C CA . ASN B 1 169 ? -23.859 13.305 12.141 1 84.06 169 ASN B CA 1
ATOM 3163 C C . ASN B 1 169 ? -24.125 13.891 10.766 1 84.06 169 ASN B C 1
ATOM 3165 O O . ASN B 1 169 ? -24.406 15.086 10.633 1 84.06 169 ASN B O 1
ATOM 3169 N N . GLU B 1 170 ? -24.172 13.023 9.852 1 80.25 170 GLU B N 1
ATOM 3170 C CA . GLU B 1 170 ? -24.266 13.438 8.453 1 80.25 170 GLU B CA 1
ATOM 3171 C C . GLU B 1 170 ? -25.578 14.148 8.18 1 80.25 170 GLU B C 1
ATOM 3173 O O . GLU B 1 170 ? -25.641 15.086 7.379 1 80.25 170 GLU B O 1
ATOM 3178 N N . HIS B 1 171 ? -26.578 13.773 8.836 1 84.12 171 HIS B N 1
ATOM 3179 C CA . HIS B 1 171 ? -27.891 14.344 8.578 1 84.12 171 HIS B CA 1
ATOM 3180 C C . HIS B 1 171 ? -28 15.758 9.141 1 84.12 171 HIS B C 1
ATOM 3182 O O . HIS B 1 171 ? -28.75 16.594 8.609 1 84.12 171 HIS B O 1
ATOM 3188 N N . ALA B 1 172 ? -27.234 16 10.148 1 87.44 172 ALA B N 1
ATOM 3189 C CA . ALA B 1 172 ? -27.281 17.328 10.773 1 87.44 172 ALA B CA 1
ATOM 3190 C C . ALA B 1 172 ? -26.203 18.25 10.188 1 87.44 172 ALA B C 1
ATOM 3192 O O . ALA B 1 172 ? -26.219 19.453 10.438 1 87.44 172 ALA B O 1
ATOM 3193 N N . ASP B 1 173 ? -25.312 17.719 9.391 1 91.62 173 ASP B N 1
ATOM 3194 C CA . ASP B 1 173 ? -24.219 18.469 8.797 1 91.62 173 ASP B CA 1
ATOM 3195 C C . ASP B 1 173 ? -24.578 18.953 7.395 1 91.62 173 ASP B C 1
ATOM 3197 O O . ASP B 1 173 ? -24.188 18.312 6.402 1 91.62 173 ASP B O 1
ATOM 3201 N N . ARG B 1 174 ? -25.281 20.172 7.406 1 90.19 174 ARG B N 1
ATOM 3202 C CA . ARG B 1 174 ? -25.734 20.703 6.129 1 90.19 174 ARG B CA 1
ATOM 3203 C C . ARG B 1 174 ? -24.562 20.953 5.188 1 90.19 174 ARG B C 1
ATOM 3205 O O . ARG B 1 174 ? -23.562 21.562 5.574 1 90.19 174 ARG B O 1
ATOM 3212 N N . TYR B 1 175 ? -24.625 20.375 3.998 1 91.69 175 TYR B N 1
ATOM 3213 C CA . TYR B 1 175 ? -23.625 20.469 2.938 1 91.69 175 TYR B CA 1
ATOM 3214 C C . TYR B 1 175 ? -22.25 20 3.424 1 91.69 175 TYR B C 1
ATOM 3216 O O . TYR B 1 175 ? -21.219 20.375 2.854 1 91.69 175 TYR B O 1
ATOM 3224 N N . ARG B 1 176 ? -22.297 19.281 4.523 1 93.31 176 ARG B N 1
ATOM 3225 C CA . ARG B 1 176 ? -21.078 18.75 5.109 1 93.31 176 ARG B CA 1
ATOM 3226 C C . ARG B 1 176 ? -20.109 19.859 5.484 1 93.31 176 ARG B C 1
ATOM 3228 O O . ARG B 1 176 ? -18.906 19.75 5.262 1 93.31 176 ARG B O 1
ATOM 3235 N N . LEU B 1 177 ? -20.719 20.891 5.957 1 93.94 177 LEU B N 1
ATOM 3236 C CA . LEU B 1 177 ? -19.938 22.062 6.336 1 93.94 177 LEU B CA 1
ATOM 3237 C C . LEU B 1 177 ? -18.953 21.734 7.445 1 93.94 177 LEU B C 1
ATOM 3239 O O . LEU B 1 177 ? -17.766 22.109 7.363 1 93.94 177 LEU B O 1
ATOM 3243 N N . TYR B 1 178 ? -19.391 21.062 8.414 1 94.62 178 TYR B N 1
ATOM 3244 C CA . TYR B 1 178 ? -18.516 20.688 9.523 1 94.62 178 TYR B CA 1
ATOM 3245 C C . TYR B 1 178 ? -17.438 19.703 9.055 1 94.62 178 TYR B C 1
ATOM 3247 O O . TYR B 1 178 ? -16.266 19.828 9.43 1 94.62 178 TYR B O 1
ATOM 3255 N N . HIS B 1 179 ? -17.828 18.766 8.289 1 93.94 179 HIS B N 1
ATOM 3256 C CA . HIS B 1 179 ? -16.875 17.812 7.727 1 93.94 179 HIS B CA 1
ATOM 3257 C C . HIS B 1 179 ? -15.828 18.5 6.867 1 93.94 179 HIS B C 1
ATOM 3259 O O . HIS B 1 179 ? -14.641 18.203 6.965 1 93.94 179 HIS B O 1
ATO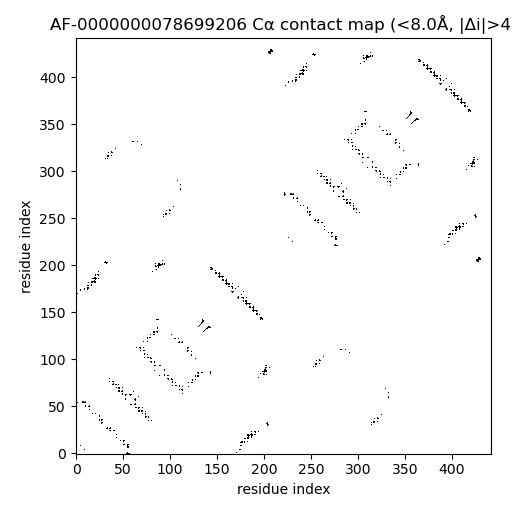M 3265 N N . SER B 1 180 ? -16.266 19.469 6.133 1 95.75 180 SER B N 1
ATOM 3266 C CA . SER B 1 180 ? -15.352 20.25 5.305 1 95.75 180 SER B CA 1
ATOM 3267 C C . SER B 1 180 ? -14.398 21.062 6.16 1 95.75 180 SER B C 1
ATOM 3269 O O . SER B 1 180 ? -13.211 21.188 5.836 1 95.75 180 SER B O 1
ATOM 3271 N N . ALA B 1 181 ? -14.898 21.594 7.137 1 95.75 181 ALA B N 1
ATOM 3272 C CA . ALA B 1 181 ? -14.047 22.328 8.062 1 95.75 181 ALA B CA 1
ATOM 3273 C C . ALA B 1 181 ? -13.008 21.406 8.695 1 95.75 181 ALA B C 1
ATOM 3275 O O . ALA B 1 181 ? -11.859 21.797 8.898 1 95.75 181 ALA B O 1
ATOM 3276 N N . TRP B 1 182 ? -13.43 20.203 9 1 95.31 182 TRP B N 1
ATOM 3277 C CA . TRP B 1 182 ? -12.477 19.219 9.492 1 95.31 182 TRP B CA 1
ATOM 3278 C C . TRP B 1 182 ? -11.367 18.969 8.477 1 95.31 182 TRP B C 1
ATOM 3280 O O . TRP B 1 182 ? -10.188 18.953 8.828 1 95.31 182 TRP B O 1
ATOM 3290 N N . HIS B 1 183 ? -11.711 18.797 7.211 1 96 183 HIS B N 1
ATOM 3291 C CA . HIS B 1 183 ? -10.711 18.625 6.164 1 96 183 HIS B CA 1
ATOM 3292 C C . HIS B 1 183 ? -9.734 19.797 6.148 1 96 183 HIS B C 1
ATOM 3294 O O . HIS B 1 183 ? -8.516 19.594 6.094 1 96 183 HIS B O 1
ATOM 3300 N N . PHE B 1 184 ? -10.289 20.984 6.227 1 96.38 184 PHE B N 1
ATOM 3301 C CA . PHE B 1 184 ? -9.523 22.219 6.125 1 96.38 184 PHE B CA 1
ATOM 3302 C C . PHE B 1 184 ? -8.477 22.297 7.234 1 96.38 184 PHE B C 1
ATOM 3304 O O . PHE B 1 184 ? -7.289 22.469 6.961 1 96.38 184 PHE B O 1
ATOM 3311 N N . PHE B 1 185 ? -8.867 22.078 8.367 1 97.38 185 PHE B N 1
ATOM 3312 C CA . PHE B 1 185 ? -7.973 22.219 9.516 1 97.38 185 PHE B CA 1
ATOM 3313 C C . PHE B 1 185 ? -7.047 21.016 9.625 1 97.38 185 PHE B C 1
ATOM 3315 O O . PHE B 1 185 ? -5.902 21.141 10.055 1 97.38 185 PHE B O 1
ATOM 3322 N N . ALA B 1 186 ? -7.535 19.844 9.281 1 96.69 186 ALA B N 1
ATOM 3323 C CA . ALA B 1 186 ? -6.688 18.656 9.281 1 96.69 186 ALA B CA 1
ATOM 3324 C C . ALA B 1 186 ? -5.535 18.812 8.289 1 96.69 186 ALA B C 1
ATOM 3326 O O . ALA B 1 186 ? -4.406 18.391 8.578 1 96.69 186 ALA B O 1
ATOM 3327 N N . GLY B 1 187 ? -5.875 19.391 7.133 1 97.31 187 GLY B N 1
ATOM 3328 C CA . GLY B 1 187 ? -4.828 19.641 6.156 1 97.31 187 GLY B CA 1
ATOM 3329 C C . GLY B 1 187 ? -3.752 20.578 6.66 1 97.31 187 GLY B C 1
ATOM 3330 O O . GLY B 1 187 ? -2.559 20.297 6.512 1 97.31 187 GLY B O 1
ATOM 3331 N N . LEU B 1 188 ? -4.141 21.625 7.293 1 97.31 188 LEU B N 1
ATOM 3332 C CA . LEU B 1 188 ? -3.197 22.578 7.871 1 97.31 188 LEU B CA 1
ATOM 3333 C C . LEU B 1 188 ? -2.379 21.938 8.977 1 97.31 188 LEU B C 1
ATOM 3335 O O . LEU B 1 188 ? -1.155 22.078 9.023 1 97.31 188 LEU B O 1
ATOM 3339 N N . SER B 1 189 ? -3.061 21.25 9.789 1 98.19 189 SER B N 1
ATOM 3340 C CA . SER B 1 189 ? -2.398 20.578 10.898 1 98.19 189 SER B CA 1
ATOM 3341 C C . SER B 1 189 ? -1.325 19.609 10.406 1 98.19 189 SER B C 1
ATOM 3343 O O . SER B 1 189 ? -0.207 19.594 10.922 1 98.19 189 SER B O 1
ATOM 3345 N N . ALA B 1 190 ? -1.689 18.812 9.438 1 97.69 190 ALA B N 1
ATOM 3346 C CA . ALA B 1 190 ? -0.75 17.844 8.883 1 97.69 190 ALA B CA 1
ATOM 3347 C C . ALA B 1 190 ? 0.521 18.531 8.391 1 97.69 190 ALA B C 1
ATOM 3349 O O . ALA B 1 190 ? 1.63 18.062 8.656 1 97.69 190 ALA B O 1
ATOM 3350 N N . PHE B 1 191 ? 0.363 19.641 7.738 1 98.06 191 PHE B N 1
ATOM 3351 C CA . PHE B 1 191 ? 1.511 20.375 7.215 1 98.06 191 PHE B CA 1
ATOM 3352 C C . PHE B 1 191 ? 2.439 20.812 8.344 1 98.06 191 PHE B C 1
ATOM 3354 O O . PHE B 1 191 ? 3.643 20.547 8.297 1 98.06 191 PHE B O 1
ATOM 3361 N N . PHE B 1 192 ? 1.92 21.375 9.375 1 98.38 192 PHE B N 1
ATOM 3362 C CA . PHE B 1 192 ? 2.721 21.859 10.484 1 98.38 192 PHE B CA 1
ATOM 3363 C C . PHE B 1 192 ? 3.367 20.703 11.234 1 98.38 192 PHE B C 1
ATOM 3365 O O . PHE B 1 192 ? 4.508 20.812 11.695 1 98.38 192 PHE B O 1
ATOM 3372 N N . PHE B 1 193 ? 2.674 19.609 11.328 1 97.88 193 PHE B N 1
ATOM 3373 C CA . PHE B 1 193 ? 3.209 18.438 12.023 1 97.88 193 PHE B CA 1
ATOM 3374 C C . PHE B 1 193 ? 4.391 17.844 11.266 1 97.88 193 PHE B C 1
ATOM 3376 O O . PHE B 1 193 ? 5.328 17.328 11.867 1 97.88 193 PHE B O 1
ATOM 3383 N N . TRP B 1 194 ? 4.395 17.922 9.992 1 97.69 194 TRP B N 1
ATOM 3384 C CA . TRP B 1 194 ? 5.504 17.375 9.219 1 97.69 194 TRP B CA 1
ATOM 3385 C C . TRP B 1 194 ? 6.695 18.328 9.227 1 97.69 194 TRP B C 1
ATOM 3387 O O . TRP B 1 194 ? 7.844 17.891 9.328 1 97.69 194 TRP B O 1
ATOM 3397 N N . VAL B 1 195 ? 6.438 19.641 9.203 1 97.5 195 VAL B N 1
ATOM 3398 C CA . VAL B 1 195 ? 7.539 20.594 9.086 1 97.5 195 VAL B CA 1
ATOM 3399 C C . VAL B 1 195 ? 8.156 20.828 10.461 1 97.5 195 VAL B C 1
ATOM 3401 O O . VAL B 1 195 ? 9.258 21.391 10.57 1 97.5 195 VAL B O 1
ATOM 3404 N N . MET B 1 196 ? 7.504 20.406 11.445 1 97.5 196 MET B N 1
ATOM 3405 C CA . MET B 1 196 ? 7.984 20.703 12.789 1 97.5 196 MET B CA 1
ATOM 3406 C C . MET B 1 196 ? 9.266 19.938 13.094 1 97.5 196 MET B C 1
ATOM 3408 O O . MET B 1 196 ? 10.023 20.328 13.984 1 97.5 196 MET B O 1
ATOM 3412 N N . VAL B 1 197 ? 9.469 18.797 12.422 1 96.88 197 VAL B N 1
ATOM 3413 C CA . VAL B 1 197 ? 10.633 17.969 12.703 1 96.88 197 VAL B CA 1
ATOM 3414 C C . VAL B 1 197 ? 11.883 18.625 12.125 1 96.88 197 VAL B C 1
ATOM 3416 O O . VAL B 1 197 ? 11.992 18.828 10.914 1 96.88 197 VAL B O 1
ATOM 3419 N N . LYS B 1 198 ? 12.828 18.953 12.969 1 94.12 198 LYS B N 1
ATOM 3420 C CA . LYS B 1 198 ? 14.023 19.703 12.578 1 94.12 198 LYS B CA 1
ATOM 3421 C C . LYS B 1 198 ? 15.078 18.781 11.977 1 94.12 198 LYS B C 1
ATOM 3423 O O . LYS B 1 198 ? 15.812 19.172 11.07 1 94.12 198 LYS B O 1
ATOM 3428 N N . ALA B 1 199 ? 15.18 17.609 12.547 1 91.31 199 ALA B N 1
ATOM 3429 C CA . ALA B 1 199 ? 16.203 16.656 12.109 1 91.31 199 ALA B CA 1
ATOM 3430 C C . ALA B 1 199 ? 15.57 15.312 11.758 1 91.31 199 ALA B C 1
ATOM 3432 O O . ALA B 1 199 ? 15.602 14.375 12.562 1 91.31 199 ALA B O 1
ATOM 3433 N N . PRO B 1 200 ? 15.062 15.234 10.586 1 92.19 200 PRO B N 1
ATOM 3434 C CA . PRO B 1 200 ? 14.453 13.961 10.18 1 92.19 200 PRO B CA 1
ATOM 3435 C C . PRO B 1 200 ? 15.469 12.828 10.055 1 92.19 200 PRO B C 1
ATOM 3437 O O . PRO B 1 200 ? 16.672 13.086 9.922 1 92.19 200 PRO B O 1
ATOM 3440 N N . GLY B 1 201 ? 15.039 11.648 10.234 1 92.88 201 GLY B N 1
ATOM 3441 C CA . GLY B 1 201 ? 15.898 10.484 10.07 1 92.88 201 GLY B CA 1
ATOM 3442 C C . GLY B 1 201 ? 16.25 10.203 8.625 1 92.88 201 GLY B C 1
ATOM 3443 O O . GLY B 1 201 ? 16.625 11.109 7.883 1 92.88 201 GLY B O 1
ATOM 3444 N N . CYS B 1 202 ? 16.156 9.023 8.227 1 90 202 CYS B N 1
ATOM 3445 C CA . CYS B 1 202 ? 16.625 8.609 6.906 1 90 202 CYS B CA 1
ATOM 3446 C C . CYS B 1 202 ? 15.547 8.805 5.855 1 90 202 CYS B C 1
ATOM 3448 O O . CYS B 1 202 ? 15.734 8.461 4.688 1 90 202 CYS B O 1
ATOM 3450 N N . THR B 1 203 ? 14.414 9.344 6.32 1 88.88 203 THR B N 1
ATOM 3451 C CA . THR B 1 203 ? 13.336 9.547 5.359 1 88.88 203 THR B CA 1
ATOM 3452 C C . THR B 1 203 ? 13.82 10.375 4.172 1 88.88 203 THR B C 1
ATOM 3454 O O . THR B 1 203 ? 14.414 11.438 4.352 1 88.88 203 THR B O 1
ATOM 3457 N N . GLY B 1 204 ? 13.625 9.891 2.982 1 78.94 204 GLY B N 1
ATOM 3458 C CA . GLY B 1 204 ? 14.031 10.609 1.784 1 78.94 204 GLY B CA 1
ATOM 3459 C C . GLY B 1 204 ? 15.461 10.32 1.381 1 78.94 204 GLY B C 1
ATOM 3460 O O . GLY B 1 204 ? 15.891 10.695 0.286 1 78.94 204 GLY B O 1
ATOM 3461 N N . SER B 1 205 ? 16.297 9.875 2.354 1 67.5 205 SER B N 1
ATOM 3462 C CA . SER B 1 205 ? 17.703 9.625 2.082 1 67.5 205 SER B CA 1
ATOM 3463 C C . SER B 1 205 ? 18.016 8.133 2.098 1 67.5 205 SER B C 1
ATOM 3465 O O . SER B 1 205 ? 18.969 7.699 2.73 1 67.5 205 SER B O 1
ATOM 3467 N N . TYR B 1 206 ? 17.203 7.438 1.729 1 59.09 206 TYR B N 1
ATOM 3468 C CA . TYR B 1 206 ? 17.469 6.004 1.806 1 59.09 206 TYR B CA 1
ATOM 3469 C C . TYR B 1 206 ? 18.766 5.645 1.101 1 59.09 206 TYR B C 1
ATOM 3471 O O . TYR B 1 206 ? 19.422 4.652 1.45 1 59.09 206 TYR B O 1
ATOM 3479 N N . GLY B 1 207 ? 19.422 6.516 0.343 1 49.03 207 GLY B N 1
ATOM 3480 C CA . GLY B 1 207 ? 20.656 6.215 -0.363 1 49.03 207 GLY B CA 1
ATOM 3481 C C . GLY B 1 207 ? 21.859 6.973 0.182 1 49.03 207 GLY B C 1
ATOM 3482 O O . GLY B 1 207 ? 22.984 6.785 -0.288 1 49.03 207 GLY B O 1
ATOM 3483 N N . HIS B 1 208 ? 21.828 7.93 1.038 1 42.66 208 HIS B N 1
ATOM 3484 C CA . HIS B 1 208 ? 23 8.734 1.328 1 42.66 208 HIS B CA 1
ATOM 3485 C C . HIS B 1 208 ? 23.859 8.086 2.408 1 42.66 208 HIS B C 1
ATOM 3487 O O . HIS B 1 208 ? 23.422 7.934 3.549 1 42.66 208 HIS B O 1
ATOM 3493 N N . HIS B 1 209 ? 24.547 7.02 2.184 1 36.97 209 HIS B N 1
ATOM 3494 C CA . HIS B 1 209 ? 25.547 6.582 3.148 1 36.97 209 HIS B CA 1
ATOM 3495 C C . HIS B 1 209 ? 26.5 7.719 3.512 1 36.97 209 HIS B C 1
ATOM 3497 O O . HIS B 1 209 ? 26.984 8.43 2.631 1 36.97 209 HIS B O 1
ATOM 3503 N N . ARG B 1 210 ? 26.406 8.281 4.668 1 34.69 210 ARG B N 1
ATOM 3504 C CA . ARG B 1 210 ? 27.484 9.086 5.234 1 34.69 210 ARG B CA 1
ATOM 3505 C C . ARG B 1 210 ? 28.828 8.359 5.152 1 34.69 210 ARG B C 1
ATOM 3507 O O . ARG B 1 210 ? 28.969 7.266 5.699 1 34.69 210 ARG B O 1
ATOM 3514 N N . HIS B 1 211 ? 29.562 8.367 4.109 1 31.67 211 HIS B N 1
ATOM 3515 C CA . HIS B 1 211 ? 30.984 8.039 4.191 1 31.67 211 HIS B CA 1
ATOM 3516 C C . HIS B 1 211 ? 31.688 8.898 5.234 1 31.67 211 HIS B C 1
ATOM 3518 O O . HIS B 1 211 ? 32.031 10.055 4.969 1 31.67 211 HIS B O 1
ATOM 3524 N N . ASP B 1 212 ? 31.406 8.836 6.445 1 30.77 212 ASP B N 1
ATOM 3525 C CA . ASP B 1 212 ? 32.438 9.367 7.332 1 30.77 212 ASP B CA 1
ATOM 3526 C C . ASP B 1 212 ? 33.781 8.734 7.043 1 30.77 212 ASP B C 1
ATOM 3528 O O . ASP B 1 212 ? 33.969 7.523 7.176 1 30.77 212 ASP B O 1
ATOM 3532 N N . PHE B 1 213 ? 34.5 9.328 6.121 1 31.05 213 PHE B N 1
ATOM 3533 C CA . PHE B 1 213 ? 35.938 9.156 6.055 1 31.05 213 PHE B CA 1
ATOM 3534 C C . PHE B 1 213 ? 36.562 9.375 7.426 1 31.05 213 PHE B C 1
ATOM 3536 O O . PHE B 1 213 ? 36.531 10.484 7.957 1 31.05 213 PHE B O 1
ATOM 3543 N N . VAL B 1 214 ? 36.562 8.43 8.234 1 31.81 214 VAL B N 1
ATOM 3544 C CA . VAL B 1 214 ? 37.5 8.469 9.336 1 31.81 214 VAL B CA 1
ATOM 3545 C C . VAL B 1 214 ? 38.938 8.625 8.781 1 31.81 214 VAL B C 1
ATOM 3547 O O . VAL B 1 214 ? 39.438 7.738 8.086 1 31.81 214 VAL B O 1
ATOM 3550 N N . VAL B 1 215 ? 39.375 9.844 8.461 1 32.19 215 VAL B N 1
ATOM 3551 C CA . VAL B 1 215 ? 40.781 10.195 8.328 1 32.19 215 VAL B CA 1
ATOM 3552 C C .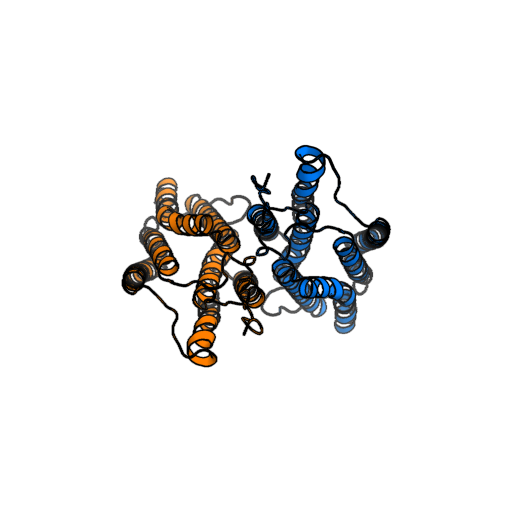 VAL B 1 215 ? 41.594 9.664 9.523 1 32.19 215 VAL B C 1
ATOM 3554 O O . VAL B 1 215 ? 41.375 10.117 10.656 1 32.19 215 VAL B O 1
ATOM 3557 N N . ARG B 1 216 ? 42 8.352 9.562 1 31.73 216 ARG B N 1
ATOM 3558 C CA . ARG B 1 216 ? 43.062 7.875 10.461 1 31.73 216 ARG B CA 1
ATOM 3559 C C . ARG B 1 216 ? 44.344 8.688 10.281 1 31.73 216 ARG B C 1
ATOM 3561 O O . ARG B 1 216 ? 44.938 8.688 9.203 1 31.73 216 ARG B O 1
ATOM 3568 N N . GLY B 1 217 ? 44.406 9.867 10.805 1 29.52 217 GLY B N 1
ATOM 3569 C CA . GLY B 1 217 ? 45.625 10.641 11.062 1 29.52 217 GLY B CA 1
ATOM 3570 C C . GLY B 1 217 ? 46.719 9.82 11.703 1 29.52 217 GLY B C 1
ATOM 3571 O O . GLY B 1 217 ? 47.312 10.25 12.695 1 29.52 217 GLY B O 1
ATOM 3572 N N . GLY B 1 218 ? 46.844 8.5 11.523 1 27.47 218 GLY B N 1
ATOM 3573 C CA . GLY B 1 218 ? 48 7.918 12.195 1 27.47 218 GLY B CA 1
ATOM 3574 C C . GLY B 1 218 ? 49.281 8.625 11.867 1 27.47 218 GLY B C 1
ATOM 3575 O O . GLY B 1 218 ? 50 9.07 12.773 1 27.47 218 GLY B O 1
ATOM 3576 N N . ALA B 1 219 ? 50.156 8.062 10.945 1 27.92 219 ALA B N 1
ATOM 3577 C CA . ALA B 1 219 ? 51.594 7.867 11.086 1 27.92 219 ALA B CA 1
ATOM 3578 C C . ALA B 1 219 ? 52.344 9.148 10.75 1 27.92 219 ALA B C 1
ATOM 3580 O O . ALA B 1 219 ? 53.594 9.164 10.766 1 27.92 219 ALA B O 1
ATOM 3581 N N . ILE B 1 220 ? 51.781 10.203 10.188 1 26.06 220 ILE B N 1
ATOM 3582 C CA . ILE B 1 220 ? 52.875 11.117 9.852 1 26.06 220 ILE B CA 1
ATOM 3583 C C . ILE B 1 220 ? 53.375 11.805 11.117 1 26.06 220 ILE B C 1
ATOM 3585 O O . ILE B 1 220 ? 54.156 12.773 11.047 1 26.06 220 ILE B O 1
ATOM 3589 N N . MET B 1 221 ? 53.062 11.305 12.328 1 20.86 221 MET B N 1
ATOM 3590 C CA . MET B 1 221 ? 54.156 11.727 13.195 1 20.86 221 MET B CA 1
ATOM 3591 C C . MET B 1 221 ? 55.344 10.789 13.07 1 20.86 221 MET B C 1
ATOM 3593 O O . MET B 1 221 ? 55.188 9.57 12.938 1 20.86 221 MET B O 1
#

Organism: Leishmania braziliensis (NCBI:txid5660)

Nearest PDB structures (foldseek):
  8t07-assembly1_B  TM=8.280E-01  e=2.625E-05  Mus musculus
  8t03-assembly1_A  TM=7.888E-01  e=2.509E-05  Mus musculus
  8t06-assembly1_B  TM=8.141E-01  e=4.727E-05  Mus musculus
  9brb-assembly1_m  TM=2.352E-01  e=2.254E+00  Rattus norvegicus
  8t07-assembly1_B  TM=8.281E-01  e=2.635E-05  Mus musculus